Protein 4I7W (pdb70)

Solvent-accessible surface area: 20551 Å² total

GO terms:
  GO:0008840 4-hydroxy-tetrahydrodipicolinate synthase activity (F, IDA)

CATH classification: 3.20.20.70

Organism: Agrobacterium fabrum (strain C58 / ATCC 33970) (NCBI:txid176299)

Sequence (586 aa):
MFKGSIPALITPFTDNGAVDEQQAFAAHVEEWQIAEEGSNGLVPVGTTGESPTLSHHDEHKRVVELCIEEVAAKRVPVIAGAGSNNTDEAIEELALHAQDDAGADALLVVTPYYNKPTQKGLFAHFSSAVAEAVKLPIVIYYNIPPRSVVDMSPEETMGALVKKAHKNIVGVDATGKLLDRRVSEQRISCGKKDDFIQLSGEEDSTALGFNAHGGVGCISVSANVAPRRLCSSEFQAAMLAGDYAKALEYQDRLMPLHRAIIFMEPGVCGTKYALSKTRGCNNRKVRSPLMSTLEPATEAAIDAALKKHAGLMMNMFKGSIPALITPFTDNGAVDEQAFAAHVEEWQIAEGSNGLVPVGTTGESSPTLSHDEHKRVVELCIEEVAAKKRVPVIAGAGSNNTDDEAIEELALHAQDDAGADALLVVTPYYNKPTQKGLFAHFSSAVAEAVKLPIVIYNIPPRSVVDMSPEETMGALVKKAHKNIVGVDATGKLLDDRRVSEQRISCGKKDDFIQLSGEEDSTALGFNAHGGVGCISVSANVAPRRLCSSEFQAAMLAGDYAKALEEYQDRLMPLHRAIIFMEPGVCGTKYALSKTRGCCNRKVRSPLMSTLEPATEAAIDAALKHAGLMN

Structure (mmCIF, N/CA/C/O backbone):
data_4I7W
#
_entry.id   4I7W
#
_cell.length_a   89.090
_cell.length_b   122.780
_cell.length_c   129.640
_cell.angle_alpha   90.00
_cell.angle_beta   90.00
_cell.angle_gamma   90.00
#
_symmetry.space_group_name_H-M   'C 2 2 21'
#
loop_
_entity.id
_entity.type
_entity.pdbx_description
1 polymer 'Dihydrodipicolinate synthase'
2 non-polymer LYSINE
3 non-polymer GLYCEROL
4 water water
#
loop_
_atom_site.group_PDB
_atom_site.id
_atom_site.type_symbol
_atom_site.label_atom_id
_atom_site.label_alt_id
_atom_site.label_comp_id
_atom_site.label_asym_id
_atom_site.label_entity_id
_atom_site.label_seq_id
_atom_site.pdbx_PDB_ins_code
_atom_site.Cartn_x
_atom_site.Cartn_y
_atom_site.Cartn_z
_atom_site.occupancy
_atom_site.B_iso_or_equiv
_atom_site.auth_seq_id
_atom_site.auth_comp_id
_atom_site.auth_asym_id
_atom_site.auth_atom_id
_atom_site.pdbx_PDB_model_num
ATOM 1 N N . MET A 1 15 ? 25.776 -25.772 -25.958 1.00 28.79 1 MET A N 1
ATOM 2 C CA . MET A 1 15 ? 24.823 -24.700 -26.252 1.00 27.75 1 MET A CA 1
ATOM 3 C C . MET A 1 15 ? 24.853 -23.562 -25.216 1.00 26.41 1 MET A C 1
ATOM 4 O O . MET A 1 15 ? 25.362 -22.477 -25.507 1.00 26.67 1 MET A O 1
ATOM 9 N N . PHE A 1 16 ? 24.335 -23.831 -24.018 1.00 24.58 2 PHE A N 1
ATOM 10 C CA . PHE A 1 16 ? 24.039 -22.806 -23.000 0.99 22.40 2 PHE A CA 1
ATOM 11 C C . PHE A 1 16 ? 23.728 -21.431 -23.607 1.00 20.85 2 PHE 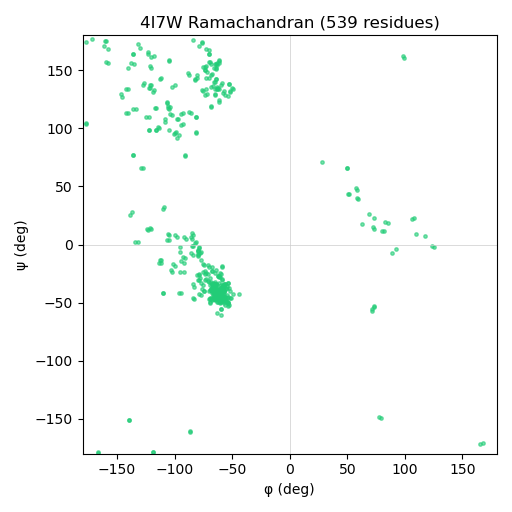A C 1
ATOM 12 O O . PHE A 1 16 ? 24.532 -20.499 -23.523 1.00 20.73 2 PHE A O 1
ATOM 20 N N . LYS A 1 17 ? 22.558 -21.334 -24.237 1.00 18.66 3 LYS A N 1
ATOM 21 C CA . LYS A 1 17 ? 22.076 -20.098 -24.864 1.00 16.78 3 LYS A CA 1
ATOM 22 C C . LYS A 1 17 ? 20.550 -20.114 -25.021 1.00 15.27 3 LYS A C 1
ATOM 23 O O . LYS A 1 17 ? 19.915 -21.152 -24.847 1.00 14.89 3 LYS A O 1
ATOM 26 N N . GLY A 1 18 ? 19.966 -18.967 -25.350 1.00 13.56 4 GLY A N 1
ATOM 27 C CA . GLY A 1 18 ? 18.536 -18.889 -25.632 1.00 11.99 4 GLY A CA 1
ATOM 28 C C . GLY A 1 18 ? 17.656 -18.907 -24.395 1.00 10.84 4 GLY A C 1
ATOM 29 O O . GLY A 1 18 ? 18.051 -18.419 -23.336 1.00 10.47 4 GLY A O 1
ATOM 30 N N . SER A 1 19 ? 16.459 -19.469 -24.540 1.00 9.97 5 SER A N 1
ATOM 31 C CA . SER A 1 19 ? 15.463 -19.478 -23.470 1.00 9.49 5 SER A CA 1
ATOM 32 C C . SER A 1 19 ? 15.530 -20.770 -22.659 1.00 9.12 5 SER A C 1
ATOM 33 O O . SER A 1 19 ? 15.207 -21.854 -23.160 1.00 9.10 5 SER A O 1
ATOM 36 N N . ILE A 1 20 ? 15.945 -20.641 -21.401 1.00 8.71 6 ILE A N 1
ATOM 37 C CA . ILE A 1 20 ? 16.191 -21.786 -20.531 1.00 8.63 6 ILE A CA 1
ATOM 38 C C . ILE A 1 20 ? 15.320 -21.668 -19.277 1.00 8.47 6 ILE A C 1
ATOM 39 O O . ILE A 1 20 ? 15.672 -20.942 -18.348 1.00 8.28 6 ILE A O 1
ATOM 44 N N . PRO A 1 21 ? 14.170 -22.367 -19.242 1.00 8.23 7 PRO A N 1
ATOM 45 C CA . PRO A 1 21 ? 13.311 -22.248 -18.061 1.00 8.41 7 PRO A CA 1
ATOM 46 C C . PRO A 1 21 ? 13.964 -22.765 -16.783 1.00 8.32 7 PRO A C 1
ATOM 47 O O . PRO A 1 21 ? 14.572 -23.839 -16.776 1.00 8.34 7 PRO A O 1
ATOM 51 N N . ALA A 1 22 ? 13.848 -21.979 -15.716 1.00 8.08 8 ALA A N 1
ATOM 52 C CA . ALA A 1 22 ? 14.067 -22.483 -14.373 1.00 7.94 8 ALA A CA 1
ATOM 53 C C . ALA A 1 22 ? 12.758 -23.159 -13.990 1.00 8.03 8 ALA A C 1
ATOM 54 O O . ALA A 1 22 ? 11.801 -22.505 -13.566 1.00 7.90 8 ALA A O 1
ATOM 56 N N . LEU A 1 23 ? 12.715 -24.472 -14.192 1.00 7.82 9 LEU A N 1
ATOM 57 C CA . LEU A 1 23 ? 11.476 -25.240 -14.104 1.00 8.17 9 LEU A CA 1
ATOM 58 C C . LEU A 1 23 ? 10.860 -25.209 -12.719 1.00 8.28 9 LEU A C 1
ATOM 59 O O . LEU A 1 23 ? 11.556 -25.375 -11.716 1.00 8.33 9 LEU A O 1
ATOM 64 N N . ILE A 1 24 ? 9.546 -25.008 -12.672 1.00 8.37 10 ILE A N 1
ATOM 65 C CA . ILE A 1 24 ? 8.801 -25.244 -11.441 1.00 8.68 10 ILE A CA 1
ATOM 66 C C . ILE A 1 24 ? 8.861 -26.730 -11.079 1.00 8.73 10 ILE A C 1
ATOM 67 O O . ILE A 1 24 ? 9.091 -27.584 -11.943 1.00 8.64 10 ILE A O 1
ATOM 72 N N . THR A 1 25 ? 8.699 -27.019 -9.792 1.00 8.86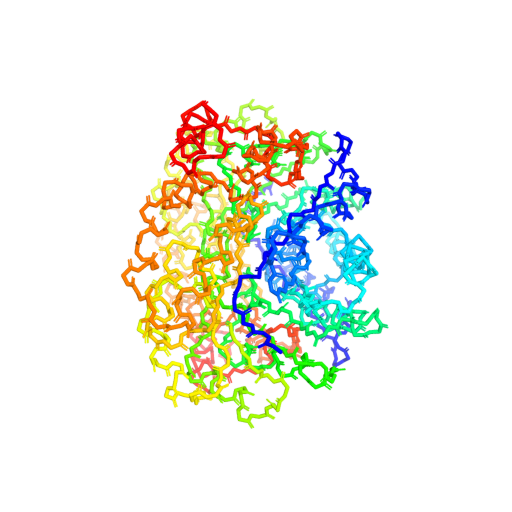 11 THR A N 1
ATOM 73 C CA . THR A 1 25 ? 8.503 -28.384 -9.314 1.00 9.16 11 THR A CA 1
ATOM 74 C C . THR A 1 25 ? 7.047 -28.504 -8.884 1.00 9.55 11 THR A C 1
ATOM 75 O O . THR A 1 25 ? 6.652 -27.924 -7.870 1.00 9.65 11 THR A O 1
ATOM 79 N N . PRO A 1 26 ? 6.232 -29.227 -9.673 1.00 9.83 12 PRO A N 1
ATOM 80 C CA . PRO A 1 26 ? 4.825 -29.392 -9.314 1.00 10.04 12 PRO A CA 1
ATOM 81 C C . PRO A 1 26 ? 4.640 -30.332 -8.130 1.00 10.18 12 PRO A C 1
ATOM 82 O O . PRO A 1 26 ? 5.379 -31.313 -7.989 1.00 10.06 12 PRO A O 1
ATOM 86 N N . PHE A 1 27 ? 3.667 -30.010 -7.282 1.00 10.61 13 PHE A N 1
ATOM 87 C CA . PHE A 1 27 ? 3.305 -30.852 -6.149 1.00 11.03 13 PHE A CA 1
ATOM 88 C C . PHE A 1 27 ? 1.841 -31.260 -6.229 1.00 11.62 13 PHE A C 1
ATOM 89 O O . PHE A 1 27 ? 1.017 -30.554 -6.814 1.00 11.47 13 PHE A O 1
ATOM 97 N N . THR A 1 28 ? 1.523 -32.402 -5.628 1.00 12.42 14 THR A N 1
ATOM 98 C CA . THR A 1 28 ? 0.133 -32.757 -5.364 1.00 13.38 14 THR A CA 1
ATOM 99 C C . THR A 1 28 ? -0.337 -31.982 -4.129 1.00 13.92 14 THR A C 1
ATOM 100 O O . THR A 1 28 ? 0.474 -31.336 -3.456 1.00 13.69 14 THR A O 1
ATOM 104 N N . ASP A 1 29 ? -1.638 -32.034 -3.843 1.00 14.71 15 ASP A N 1
ATOM 105 C CA . ASP A 1 29 ? -2.240 -31.284 -2.732 1.00 15.62 15 ASP A CA 1
ATOM 106 C C . ASP A 1 29 ? -1.568 -31.525 -1.377 1.00 15.66 15 ASP A C 1
ATOM 107 O O . ASP A 1 29 ? -1.509 -30.622 -0.539 1.00 16.01 15 ASP A O 1
ATOM 112 N N . ASN A 1 30 ? -1.070 -32.743 -1.171 1.00 15.83 16 ASN A N 1
ATOM 113 C CA . ASN A 1 30 ? -0.374 -33.100 0.066 1.00 15.91 16 ASN A CA 1
ATOM 114 C C . ASN A 1 30 ? 1.075 -32.600 0.133 1.00 15.66 16 ASN A C 1
ATOM 115 O O . ASN A 1 30 ? 1.763 -32.797 1.138 1.00 15.98 16 ASN A O 1
ATOM 120 N N . GLY A 1 31 ? 1.529 -31.956 -0.941 1.00 15.14 17 GLY A N 1
ATOM 121 C CA . GLY A 1 31 ? 2.861 -31.357 -0.980 1.00 14.39 17 GLY A CA 1
ATOM 122 C C . GLY A 1 31 ? 3.959 -32.242 -1.543 1.00 13.98 17 GLY A C 1
ATOM 123 O O . GLY A 1 31 ? 5.101 -31.801 -1.672 1.00 13.89 17 GLY A O 1
ATOM 124 N N . ALA A 1 32 ? 3.625 -33.488 -1.874 1.00 13.56 18 ALA A N 1
ATOM 125 C CA . ALA A 1 32 ? 4.594 -34.415 -2.459 1.00 13.13 18 ALA A CA 1
ATOM 126 C C . ALA A 1 32 ? 4.917 -34.028 -3.898 1.00 12.85 18 ALA A C 1
ATOM 127 O O . ALA A 1 32 ? 4.071 -33.477 -4.601 1.00 12.44 18 ALA A O 1
ATOM 129 N N . VAL A 1 33 ? 6.145 -34.312 -4.326 1.00 12.74 19 VAL A N 1
ATOM 130 C CA . VAL A 1 33 ? 6.553 -34.080 -5.711 1.00 12.89 19 VAL A CA 1
ATOM 131 C C . VAL A 1 33 ? 5.631 -34.857 -6.650 1.00 12.87 19 VAL A C 1
ATOM 132 O O . VAL A 1 33 ? 5.373 -36.046 -6.438 1.00 13.14 19 VAL A O 1
ATOM 136 N N . ASP A 1 34 ? 5.113 -34.163 -7.661 1.00 12.87 20 ASP A N 1
ATOM 137 C CA . ASP A 1 34 ? 4.246 -34.759 -8.669 1.00 12.99 20 ASP A CA 1
ATOM 138 C C . ASP A 1 34 ? 5.090 -35.084 -9.900 1.00 13.13 20 ASP A C 1
ATOM 139 O O . ASP A 1 34 ? 5.269 -34.245 -10.786 1.00 12.95 20 ASP A O 1
ATOM 144 N N . GLU A 1 35 ? 5.611 -36.309 -9.939 1.00 13.35 21 GLU A N 1
ATOM 145 C CA . GLU A 1 35 ? 6.544 -36.724 -10.990 1.00 13.57 21 GLU A CA 1
ATOM 146 C C . GLU A 1 35 ? 5.949 -36.680 -12.398 1.00 13.41 21 GLU A C 1
ATOM 147 O O . GLU A 1 35 ? 6.621 -36.255 -13.340 1.00 13.42 21 GLU A O 1
ATOM 153 N N . GLN A 1 36 ? 4.693 -37.108 -12.530 1.00 13.24 22 GLN A N 1
ATOM 154 C CA A GLN A 1 36 ? 4.036 -37.131 -13.836 0.50 13.02 22 GLN A CA 1
ATOM 155 C CA B GLN A 1 36 ? 3.998 -37.135 -13.819 0.50 13.24 22 GLN A CA 1
ATOM 156 C C . GLN A 1 36 ? 3.775 -35.721 -14.361 1.00 12.87 22 GLN A C 1
ATOM 157 O O . GLN A 1 36 ? 3.920 -35.468 -15.559 1.00 12.77 22 GLN A O 1
ATOM 168 N N . ALA A 1 37 ? 3.415 -34.802 -13.464 1.00 12.33 23 ALA A N 1
ATOM 169 C CA . ALA A 1 37 ? 3.209 -33.404 -13.839 1.00 11.87 23 ALA A CA 1
ATOM 170 C C . ALA A 1 37 ? 4.527 -32.752 -14.248 1.00 11.47 23 ALA A C 1
ATOM 171 O O . ALA A 1 37 ? 4.570 -31.992 -15.215 1.00 11.38 23 ALA A O 1
ATOM 173 N N . PHE A 1 38 ? 5.597 -33.065 -13.518 1.00 11.16 24 PHE A N 1
ATOM 174 C CA . PHE A 1 38 ? 6.920 -32.539 -13.841 1.00 11.11 24 PHE A CA 1
ATOM 175 C C . PHE A 1 38 ? 7.379 -33.007 -15.223 1.00 11.10 24 PHE A C 1
ATOM 176 O O . PHE A 1 38 ? 7.835 -32.200 -16.035 1.00 11.10 24 PHE A O 1
ATOM 184 N N . ALA A 1 39 ? 7.243 -34.308 -15.483 1.00 11.21 25 ALA A N 1
ATOM 185 C CA . ALA A 1 39 ? 7.602 -34.889 -16.776 1.00 11.28 25 ALA A CA 1
ATOM 186 C C . ALA A 1 39 ? 6.822 -34.243 -17.920 1.00 11.12 25 ALA A C 1
ATOM 187 O O . ALA A 1 39 ? 7.400 -33.901 -18.955 1.00 11.35 25 ALA A O 1
ATOM 189 N N . ALA A 1 40 ? 5.515 -34.065 -17.725 1.00 10.95 26 ALA A N 1
ATOM 190 C CA . ALA A 1 40 ? 4.663 -33.425 -18.728 1.00 10.93 26 ALA A CA 1
ATOM 191 C C . ALA A 1 40 ? 5.085 -31.979 -19.004 1.00 10.81 26 ALA A C 1
ATOM 192 O O . ALA A 1 40 ? 5.069 -31.529 -20.154 1.00 11.00 26 ALA A O 1
ATOM 194 N N . HIS A 1 41 ? 5.465 -31.264 -17.944 1.00 10.68 27 HIS A N 1
ATOM 195 C CA . HIS A 1 41 ? 5.921 -29.881 -18.065 1.00 10.43 27 HIS A CA 1
ATOM 196 C C . HIS A 1 41 ? 7.206 -29.800 -18.892 1.00 10.42 27 HIS A C 1
ATOM 197 O O . HIS A 1 41 ? 7.318 -28.964 -19.793 1.00 10.44 27 HIS A O 1
ATOM 204 N N . VAL A 1 42 ? 8.154 -30.687 -18.593 1.00 10.60 28 VAL A N 1
ATOM 205 C CA . VAL A 1 42 ? 9.421 -30.759 -19.322 1.00 10.95 28 VAL A CA 1
ATOM 206 C C . VAL A 1 42 ? 9.209 -31.095 -20.805 1.00 10.96 28 VAL A C 1
ATOM 207 O O . VAL A 1 42 ? 9.810 -30.452 -21.675 1.00 10.99 28 VAL A O 1
ATOM 211 N N . GLU A 1 43 ? 8.356 -32.085 -21.087 1.00 11.32 29 GLU A N 1
ATOM 212 C CA A GLU A 1 43 ? 8.059 -32.472 -22.466 0.50 11.44 29 GLU A CA 1
ATOM 213 C CA B GLU A 1 43 ? 8.043 -32.475 -22.467 0.50 11.28 29 GLU A CA 1
ATOM 214 C C . GLU A 1 43 ? 7.475 -31.291 -23.244 1.00 11.25 29 GLU A C 1
ATOM 215 O O . GLU A 1 43 ? 7.876 -31.028 -24.378 1.00 11.46 29 GLU A O 1
ATOM 226 N N . TRP A 1 44 ? 6.538 -30.579 -22.619 1.00 11.02 30 TRP A N 1
ATOM 227 C CA . TRP A 1 44 ? 5.887 -29.424 -23.230 1.00 10.61 30 TRP A CA 1
ATOM 228 C C . TRP A 1 44 ? 6.880 -28.285 -23.476 1.00 10.47 30 TRP A C 1
ATOM 229 O O . TRP A 1 44 ? 6.875 -27.671 -24.545 1.00 10.58 30 TRP A O 1
ATOM 240 N N . GLN A 1 45 ? 7.741 -28.027 -22.494 1.00 10.22 31 GLN A N 1
ATOM 241 C CA . GLN A 1 45 ? 8.796 -27.024 -22.631 1.00 10.08 31 GLN A CA 1
ATOM 242 C C . GLN A 1 45 ? 9.678 -27.284 -23.855 1.00 10.23 31 GLN A C 1
ATOM 243 O O . GLN A 1 45 ? 9.931 -26.374 -24.651 1.00 10.06 31 GLN A O 1
ATOM 249 N N . ILE A 1 46 ? 10.123 -28.530 -24.009 1.00 10.52 32 ILE A N 1
ATOM 250 C CA . ILE A 1 46 ? 10.957 -28.922 -25.147 1.00 10.98 32 ILE A CA 1
ATOM 251 C C . ILE A 1 46 ? 10.193 -28.769 -26.468 1.00 11.18 32 ILE A C 1
ATOM 252 O O . ILE A 1 46 ? 10.726 -28.223 -27.435 1.00 11.18 32 ILE A O 1
ATOM 257 N N . ALA A 1 47 ? 8.941 -29.224 -26.488 1.00 11.52 33 ALA A N 1
ATOM 258 C CA . ALA A 1 47 ? 8.095 -29.139 -27.683 1.00 11.77 33 ALA A CA 1
ATOM 259 C C . ALA A 1 47 ? 7.838 -27.701 -28.136 1.00 11.90 33 ALA A C 1
ATOM 260 O O . ALA A 1 47 ? 7.723 -27.432 -29.336 1.00 12.21 33 ALA A O 1
ATOM 262 N N . GLU A 1 48 ? 7.761 -26.785 -27.170 1.00 11.93 34 GLU A N 1
ATOM 263 C CA A GLU A 1 48 ? 7.460 -25.379 -27.450 0.50 12.03 34 GLU A CA 1
ATOM 264 C CA B GLU A 1 48 ? 7.461 -25.380 -27.452 0.50 11.96 34 GLU A CA 1
ATOM 265 C C . GLU A 1 48 ? 8.699 -24.557 -27.814 1.00 11.87 34 GLU A C 1
ATOM 266 O O . GLU A 1 48 ? 8.587 -23.386 -28.185 1.00 12.38 34 GLU A O 1
ATOM 277 N N . GLY A 1 49 ? 9.877 -25.165 -27.706 1.00 11.57 35 GLY A N 1
ATOM 278 C CA . GLY A 1 49 ? 11.103 -24.514 -28.158 1.00 11.40 35 GLY A CA 1
ATOM 279 C C . GLY A 1 49 ? 12.111 -24.051 -27.126 1.00 10.99 35 GLY A C 1
ATOM 280 O O . GLY A 1 49 ? 13.069 -23.364 -27.475 1.00 11.21 35 GLY A O 1
ATOM 281 N N . SER A 1 50 ? 11.920 -24.422 -25.862 1.00 10.74 36 SER A N 1
ATOM 282 C CA . SER A 1 50 ? 12.920 -24.101 -24.844 1.00 10.53 36 SER A CA 1
ATOM 283 C C . SER A 1 50 ? 14.268 -24.722 -25.215 1.00 10.41 36 SER A C 1
ATOM 284 O O . SER A 1 50 ? 14.329 -25.853 -25.707 1.00 10.51 36 SER A O 1
ATOM 287 N N . ASN A 1 51 ? 15.340 -23.968 -24.998 1.00 10.14 37 ASN A N 1
ATOM 288 C CA . ASN A 1 51 ? 16.660 -24.335 -25.504 1.00 10.26 37 ASN A CA 1
ATOM 289 C C . ASN A 1 51 ? 17.528 -25.081 -24.491 1.00 10.19 37 ASN A C 1
ATOM 290 O O . ASN A 1 51 ? 18.612 -25.554 -24.822 1.00 10.58 37 ASN A O 1
ATOM 295 N N . GLY A 1 52 ? 17.044 -25.177 -23.259 1.00 9.89 38 GLY A N 1
ATOM 296 C CA . GLY A 1 52 ? 17.758 -25.844 -22.174 1.00 9.81 38 GLY A CA 1
ATOM 297 C C . GLY A 1 52 ? 16.822 -25.929 -20.989 1.00 9.46 38 GLY A C 1
ATOM 298 O O . GLY A 1 52 ? 15.706 -25.416 -21.050 1.00 9.68 38 GLY A O 1
ATOM 299 N N . LEU A 1 53 ? 17.267 -26.574 -19.913 1.00 9.32 39 LEU A N 1
ATOM 300 C CA . LEU A 1 53 ? 16.418 -26.788 -18.740 1.00 9.19 39 LEU A CA 1
ATOM 301 C C . LEU A 1 53 ? 17.210 -26.653 -17.452 1.00 8.92 39 LEU A C 1
ATOM 302 O O . LEU A 1 53 ? 18.303 -27.204 -17.329 1.00 9.00 39 LEU A O 1
ATOM 307 N N . VAL A 1 54 ? 16.647 -25.922 -16.492 1.00 8.75 40 VAL A N 1
ATOM 308 C CA . VAL A 1 54 ? 17.213 -25.847 -15.147 1.00 8.62 40 VAL A CA 1
ATOM 309 C C . VAL A 1 54 ? 16.236 -26.454 -14.138 1.00 8.52 40 VAL A C 1
ATOM 310 O O . VAL A 1 54 ? 15.270 -25.800 -13.727 1.00 8.39 40 VAL A O 1
ATOM 314 N N . PRO A 1 55 ? 16.466 -27.723 -13.761 1.00 8.32 41 PRO A N 1
ATOM 315 C CA . PRO A 1 55 ? 15.674 -28.310 -12.690 1.00 8.43 41 PRO A CA 1
ATOM 316 C C . PRO A 1 55 ? 16.221 -27.914 -11.319 1.00 8.55 41 PRO A C 1
ATOM 317 O O . PRO A 1 55 ? 17.439 -27.840 -11.123 1.00 8.97 41 PRO A O 1
ATOM 321 N N . VAL A 1 56 ? 15.305 -27.664 -10.387 1.00 8.63 42 VAL A N 1
ATOM 322 C CA . VAL A 1 56 ? 15.628 -27.358 -8.986 1.00 8.76 42 VAL A CA 1
ATOM 323 C C . VAL A 1 56 ? 16.554 -26.141 -8.823 1.00 8.80 42 VAL A C 1
ATOM 324 O O . VAL A 1 56 ? 17.559 -26.186 -8.104 1.00 8.88 42 VAL A O 1
ATOM 328 N N . GLY A 1 57 ? 16.199 -25.056 -9.507 1.00 8.73 43 GLY A N 1
ATOM 329 C CA . GLY A 1 57 ? 16.722 -23.732 -9.178 1.00 9.17 43 GLY A CA 1
ATOM 330 C C . GLY A 1 57 ? 15.838 -23.111 -8.107 1.00 9.29 43 GLY A C 1
ATOM 331 O O . GLY A 1 57 ? 15.101 -23.821 -7.413 1.00 9.36 43 GLY A O 1
ATOM 332 N N . THR A 1 58 ? 15.905 -21.788 -7.969 1.00 9.41 44 THR A N 1
ATOM 333 C CA . THR A 1 58 ? 15.028 -21.059 -7.043 1.00 9.68 44 THR A CA 1
ATOM 334 C C . THR A 1 58 ? 13.563 -21.345 -7.369 1.00 9.22 44 THR A C 1
ATOM 335 O O . THR A 1 58 ? 12.762 -21.662 -6.483 1.00 8.94 44 THR A O 1
ATOM 339 N N . THR A 1 59 ? 13.232 -21.242 -8.653 1.00 8.81 45 THR A N 1
ATOM 340 C CA . THR A 1 59 ? 11.861 -21.398 -9.130 1.00 8.62 45 THR A CA 1
ATOM 341 C C . THR A 1 59 ? 11.361 -22.834 -8.958 1.00 8.36 45 THR A C 1
ATOM 342 O O . THR A 1 59 ? 10.152 -23.066 -8.878 1.00 8.42 45 THR A O 1
ATOM 346 N N . GLY A 1 60 ? 12.297 -23.779 -8.874 1.00 7.94 46 GLY A N 1
ATOM 347 C CA . GLY A 1 60 ? 11.981 -25.182 -8.599 1.00 7.87 46 GLY A CA 1
ATOM 348 C C . GLY A 1 60 ? 11.832 -25.507 -7.123 1.00 7.89 46 GLY A C 1
ATOM 349 O O . GLY A 1 60 ? 11.727 -26.677 -6.750 1.00 8.24 46 GLY A O 1
ATOM 350 N N . GLU A 1 61 ? 11.830 -24.465 -6.288 1.00 7.76 47 GLU A N 1
ATOM 351 C CA . GLU A 1 61 ? 11.663 -24.587 -4.833 1.00 7.92 47 GLU A CA 1
ATOM 352 C C . GLU A 1 61 ? 12.737 -25.456 -4.182 1.00 8.12 47 GLU A C 1
ATOM 353 O O . GLU A 1 61 ? 12.473 -26.215 -3.246 1.00 7.98 47 GLU A O 1
ATOM 359 N N . SER A 1 62 ? 13.965 -25.309 -4.677 1.00 8.24 48 SER A N 1
ATOM 360 C CA . SER A 1 62 ? 15.133 -25.948 -4.078 1.00 8.74 48 SER A CA 1
ATOM 361 C C . SER A 1 62 ? 15.174 -25.859 -2.538 1.00 8.45 48 SER A C 1
ATOM 362 O O . SER A 1 62 ? 15.500 -26.850 -1.886 1.00 8.78 48 SER A O 1
ATOM 365 N N . PRO A 1 63 ? 14.840 -24.685 -1.950 1.00 8.29 49 PRO A N 1
ATOM 366 C CA . PRO A 1 63 ? 14.942 -24.592 -0.488 1.00 8.26 49 PRO A CA 1
ATOM 367 C C . PRO A 1 63 ? 14.031 -25.528 0.308 1.00 8.29 49 PRO A C 1
ATOM 368 O O . PRO A 1 63 ? 14.371 -25.880 1.436 1.00 8.25 49 PRO A O 1
ATOM 372 N N . THR A 1 64 ? 12.896 -25.927 -0.259 1.00 8.34 50 THR A N 1
ATOM 373 C CA . THR A 1 64 ? 11.925 -26.722 0.502 1.00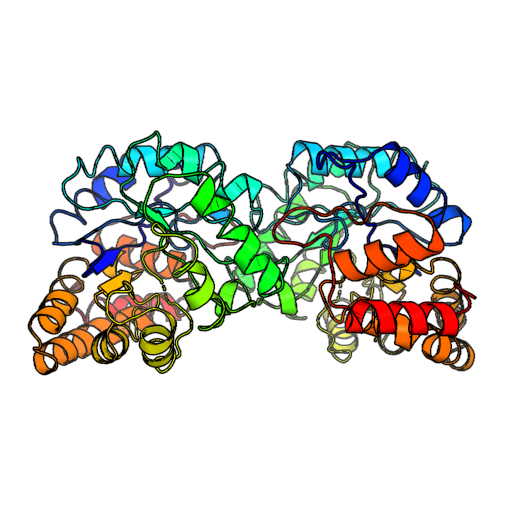 8.47 50 THR A CA 1
ATOM 374 C C . THR A 1 64 ? 11.873 -28.193 0.088 1.00 8.79 50 THR A C 1
ATOM 375 O O . THR A 1 64 ? 11.061 -28.962 0.608 1.00 8.72 50 THR A O 1
ATOM 379 N N . LEU A 1 65 ? 12.743 -28.585 -0.837 1.00 9.27 51 LEU A N 1
ATOM 380 C CA . LEU A 1 65 ? 12.927 -30.002 -1.143 1.00 9.64 51 LEU A CA 1
ATOM 381 C C . LEU A 1 65 ? 13.977 -30.583 -0.211 1.00 10.20 51 LEU A C 1
ATOM 382 O O . LEU A 1 65 ? 14.924 -29.892 0.176 1.00 9.66 51 LEU A O 1
ATOM 387 N N . SER A 1 66 ? 13.800 -31.849 0.166 1.00 9.95 52 SER A N 1
ATOM 388 C CA . SER A 1 66 ? 14.856 -32.596 0.839 1.00 10.28 52 SER A CA 1
ATOM 389 C C . SER A 1 66 ? 15.962 -32.864 -0.177 1.00 10.43 52 SER A C 1
ATOM 390 O O . SER A 1 66 ? 15.759 -32.672 -1.381 1.00 10.08 52 SER A O 1
ATOM 393 N N . HIS A 1 67 ? 17.126 -33.300 0.299 1.00 10.84 53 HIS A N 1
ATOM 394 C CA A HIS A 1 67 ? 18.213 -33.660 -0.604 0.50 10.95 53 HIS A CA 1
ATOM 395 C CA B HIS A 1 67 ? 18.227 -33.688 -0.584 0.50 11.02 53 HIS A CA 1
ATOM 396 C C . HIS A 1 67 ? 17.809 -34.810 -1.528 1.00 11.08 53 HIS A C 1
ATOM 397 O O . HIS A 1 67 ? 18.142 -34.795 -2.713 1.00 10.99 53 HIS A O 1
ATOM 410 N N . ASP A 1 68 ? 17.071 -35.782 -0.992 1.00 11.08 54 ASP A N 1
ATOM 411 C CA . ASP A 1 68 ? 16.564 -36.902 -1.791 1.00 11.46 54 ASP A CA 1
ATOM 412 C C . ASP A 1 68 ? 15.624 -36.432 -2.902 1.00 10.98 54 ASP A C 1
ATOM 413 O O . ASP A 1 68 ? 15.727 -36.892 -4.041 1.00 11.19 54 ASP A O 1
ATOM 418 N N . GLU A 1 69 ? 14.712 -35.520 -2.564 1.00 10.46 55 GLU A N 1
ATOM 419 C CA . GLU A 1 69 ? 13.760 -34.972 -3.533 1.00 10.12 55 GLU A CA 1
ATOM 420 C C . GLU A 1 69 ? 14.455 -34.126 -4.594 1.00 9.84 55 GLU A C 1
ATOM 421 O O . GLU A 1 69 ? 14.151 -34.244 -5.780 1.00 9.67 55 GLU A O 1
ATOM 427 N N . HIS A 1 70 ? 15.390 -33.285 -4.158 1.00 9.62 56 HIS A N 1
ATOM 428 C CA . HIS A 1 70 ? 16.211 -32.470 -5.052 1.00 9.70 56 HIS A CA 1
ATOM 429 C C . HIS A 1 70 ? 16.881 -33.366 -6.094 1.00 9.78 56 HIS A C 1
ATOM 430 O O . HIS A 1 70 ? 16.764 -33.132 -7.302 1.00 9.64 56 HIS A O 1
ATOM 437 N N . LYS A 1 71 ? 17.569 -34.396 -5.609 1.00 9.92 57 LYS A N 1
ATOM 438 C CA . LYS A 1 71 ? 18.279 -35.340 -6.469 1.00 10.41 57 LYS A CA 1
ATOM 439 C C . LYS A 1 71 ? 17.340 -36.061 -7.438 1.00 10.52 57 LYS A C 1
ATOM 440 O O . LYS A 1 71 ? 17.665 -36.222 -8.615 1.00 10.69 57 LYS A O 1
ATOM 446 N N . ARG A 1 72 ? 16.175 -36.473 -6.943 1.00 10.81 58 ARG A N 1
ATOM 447 C CA . ARG A 1 72 ? 15.187 -37.166 -7.768 1.00 11.29 58 ARG A CA 1
ATOM 448 C C . ARG A 1 72 ? 14.640 -36.294 -8.904 1.00 11.14 58 ARG A C 1
ATOM 449 O O . ARG A 1 72 ? 14.518 -36.757 -10.040 1.00 11.31 58 ARG A O 1
ATOM 457 N N . VAL A 1 73 ? 14.317 -35.037 -8.604 1.00 10.96 59 VAL A N 1
ATOM 458 C CA . VAL A 1 73 ? 13.792 -34.128 -9.629 1.00 10.81 59 VAL A CA 1
ATOM 459 C C . VAL A 1 73 ? 14.845 -33.881 -10.719 1.00 10.79 59 VAL A C 1
ATOM 460 O O . VAL A 1 73 ? 14.524 -33.869 -11.909 1.00 10.46 59 VAL A O 1
ATOM 464 N N . VAL A 1 74 ? 16.099 -33.710 -10.308 1.00 10.73 60 VAL A N 1
ATOM 465 C CA . VAL A 1 74 ? 17.213 -33.610 -11.258 1.00 10.99 60 VAL A CA 1
ATOM 466 C C . VAL A 1 74 ? 17.301 -34.861 -12.149 1.00 11.31 60 VAL A C 1
ATOM 467 O O . VAL A 1 74 ? 17.388 -34.744 -13.377 1.00 11.13 60 VAL A O 1
ATOM 471 N N . GLU A 1 75 ? 17.253 -36.041 -11.528 1.00 11.67 61 GLU A N 1
ATOM 472 C CA . GLU A 1 75 ? 17.257 -37.324 -12.245 1.00 12.44 61 GLU A CA 1
ATOM 473 C C . GLU A 1 75 ? 16.141 -37.402 -13.278 1.00 12.15 61 GLU A C 1
ATOM 474 O O . GLU A 1 75 ? 16.374 -37.767 -14.434 1.00 12.30 61 GLU A O 1
ATOM 480 N N . LEU A 1 76 ? 14.929 -37.066 -12.845 1.00 11.98 62 LEU A N 1
ATOM 481 C CA . LEU A 1 76 ? 13.748 -37.134 -13.697 1.00 11.87 62 LEU A CA 1
ATOM 482 C C . LEU A 1 76 ? 13.859 -36.185 -14.885 1.00 11.58 62 LEU A C 1
ATOM 483 O O . LEU A 1 76 ? 13.504 -36.545 -16.007 1.00 11.67 62 LEU A O 1
ATOM 488 N N . CYS A 1 77 ? 14.364 -34.978 -14.635 1.00 11.14 63 CYS A N 1
ATOM 489 C CA . CYS A 1 77 ? 14.563 -33.997 -15.695 1.00 10.87 63 CYS A CA 1
ATOM 490 C C . CYS A 1 77 ? 15.520 -34.522 -16.765 1.00 11.06 63 CYS A C 1
ATOM 491 O O . CYS A 1 77 ? 15.254 -34.382 -17.958 1.00 10.87 63 CYS A O 1
ATOM 494 N N . ILE A 1 78 ? 16.621 -35.129 -16.328 1.00 11.34 64 ILE A N 1
ATOM 495 C CA . ILE A 1 78 ? 17.598 -35.739 -17.238 1.00 11.78 64 ILE A CA 1
ATOM 496 C C . ILE A 1 78 ? 16.964 -36.860 -18.073 1.00 12.11 64 ILE A C 1
ATOM 497 O O . ILE A 1 78 ? 17.162 -36.916 -19.291 1.00 12.11 64 ILE A O 1
ATOM 502 N N . GLU A 1 79 ? 16.198 -37.728 -17.413 1.00 12.38 65 GLU A N 1
ATOM 503 C CA A GLU A 1 79 ? 15.536 -38.844 -18.088 0.50 12.60 65 GLU A CA 1
ATOM 504 C CA B GLU A 1 79 ? 15.522 -38.845 -18.074 0.50 12.65 65 GLU A CA 1
ATOM 505 C C . GLU A 1 79 ? 14.562 -38.355 -19.160 1.00 12.61 65 GLU A C 1
ATOM 506 O O . GLU A 1 79 ? 14.596 -38.832 -20.296 1.00 12.85 65 GLU A O 1
ATOM 517 N N . VAL A 1 80 ? 13.708 -37.399 -18.801 1.00 12.44 66 VAL A N 1
ATOM 518 C CA . VAL A 1 80 ? 12.689 -36.877 -19.715 1.00 12.32 66 VAL A CA 1
ATOM 519 C C . VAL A 1 80 ? 13.296 -36.089 -20.882 1.00 12.23 66 VAL A C 1
ATOM 520 O O . VAL A 1 80 ? 12.865 -36.238 -22.031 1.00 12.40 66 VAL A O 1
ATOM 524 N N . ALA A 1 81 ? 14.299 -35.264 -20.590 1.00 11.96 67 ALA A N 1
ATOM 525 C CA . ALA A 1 81 ? 14.967 -34.472 -21.626 1.00 11.92 67 ALA A CA 1
ATOM 526 C C . ALA A 1 81 ? 15.583 -35.353 -22.711 1.00 11.79 67 ALA A C 1
ATOM 527 O O . ALA A 1 81 ? 15.571 -34.988 -23.891 1.00 11.92 67 ALA A O 1
ATOM 529 N N . ALA A 1 82 ? 16.115 -36.504 -22.298 1.00 11.81 68 ALA A N 1
ATOM 530 C CA . ALA A 1 82 ? 16.692 -37.495 -23.216 1.00 11.66 68 ALA A CA 1
ATOM 531 C C . ALA A 1 82 ? 17.716 -36.864 -24.164 1.00 11.64 68 ALA A C 1
ATOM 532 O O . ALA A 1 82 ? 17.727 -37.131 -25.371 1.00 11.62 68 ALA A O 1
ATOM 534 N N . LYS A 1 83 ? 18.557 -36.002 -23.593 1.00 11.58 69 LYS A N 1
ATOM 535 C CA . LYS A 1 83 ? 19.678 -35.362 -24.292 1.00 11.63 69 LYS A CA 1
ATOM 536 C C . LYS A 1 83 ? 19.280 -34.448 -25.464 1.00 11.45 69 LYS A C 1
ATOM 537 O O . LYS A 1 83 ? 20.120 -34.100 -26.299 1.00 11.63 69 LYS A O 1
ATOM 543 N N . ARG A 1 84 ? 18.012 -34.043 -25.509 1.00 11.44 70 ARG A N 1
ATOM 544 C CA . ARG A 1 84 ? 17.523 -33.169 -26.581 1.00 11.49 70 ARG A CA 1
ATOM 545 C C . ARG A 1 84 ? 18.003 -31.729 -26.421 1.00 11.41 70 ARG A C 1
ATOM 546 O O . ARG A 1 84 ? 18.339 -31.065 -27.405 1.00 11.71 70 ARG A O 1
ATOM 554 N N . VAL A 1 85 ? 18.008 -31.257 -25.175 1.00 11.42 71 VAL A N 1
ATOM 555 C CA . VAL A 1 85 ? 18.523 -29.937 -24.812 1.00 11.23 71 VAL A CA 1
ATOM 556 C C . VAL A 1 85 ? 19.376 -30.097 -23.549 1.00 11.03 71 VAL A C 1
ATOM 557 O O . VAL A 1 85 ? 19.183 -31.057 -22.797 1.00 10.94 71 VAL A O 1
ATOM 561 N N . PRO A 1 86 ? 20.333 -29.176 -23.315 1.00 11.02 72 PRO A N 1
ATOM 562 C CA . PRO A 1 86 ? 21.161 -29.336 -22.117 1.00 10.92 72 PRO A CA 1
ATOM 563 C C . PRO A 1 86 ? 20.373 -29.188 -20.821 1.00 10.74 72 PRO A C 1
ATOM 564 O O . PRO A 1 86 ? 19.484 -28.337 -20.717 1.00 10.92 72 PRO A O 1
ATOM 568 N N . VAL A 1 87 ? 20.699 -30.043 -19.859 1.00 10.37 73 VAL A N 1
ATOM 569 C CA . VAL A 1 87 ? 20.148 -29.956 -18.516 1.00 10.04 73 VAL A CA 1
ATOM 570 C C . VAL A 1 87 ? 21.210 -29.339 -17.615 1.00 9.69 73 VAL A C 1
ATOM 571 O O . VAL A 1 87 ? 22.263 -29.937 -17.370 1.00 9.75 73 VAL A O 1
ATOM 575 N N . ILE A 1 88 ? 20.927 -28.121 -17.162 1.00 9.40 74 ILE A N 1
ATOM 576 C CA . ILE A 1 88 ? 21.790 -27.381 -16.253 1.00 9.34 74 ILE A CA 1
ATOM 577 C C . ILE A 1 88 ? 21.197 -27.555 -14.860 1.00 9.09 74 ILE A C 1
ATOM 578 O O . ILE A 1 88 ? 20.271 -26.840 -14.471 1.00 8.97 74 ILE A O 1
ATOM 583 N N . ALA A 1 89 ? 21.722 -28.527 -14.123 1.00 8.97 75 ALA A N 1
ATOM 584 C CA . ALA A 1 89 ? 21.117 -28.938 -12.859 1.00 8.95 75 ALA A CA 1
ATOM 585 C C . ALA A 1 89 ? 21.397 -27.963 -11.726 1.00 8.95 75 ALA A C 1
ATOM 586 O O . ALA A 1 89 ? 22.537 -27.544 -11.518 1.00 8.83 75 ALA A O 1
ATOM 588 N N . GLY A 1 90 ? 20.344 -27.611 -10.993 1.00 9.15 76 GLY A N 1
ATOM 589 C CA . GLY A 1 90 ? 20.499 -26.849 -9.762 1.00 9.36 76 GLY A CA 1
ATOM 590 C C . GLY A 1 90 ? 21.325 -27.641 -8.764 1.00 9.66 76 GLY A C 1
ATOM 591 O O . GLY A 1 90 ? 20.983 -28.776 -8.429 1.00 10.00 76 GLY A O 1
ATOM 592 N N . ALA A 1 91 ? 22.430 -27.054 -8.313 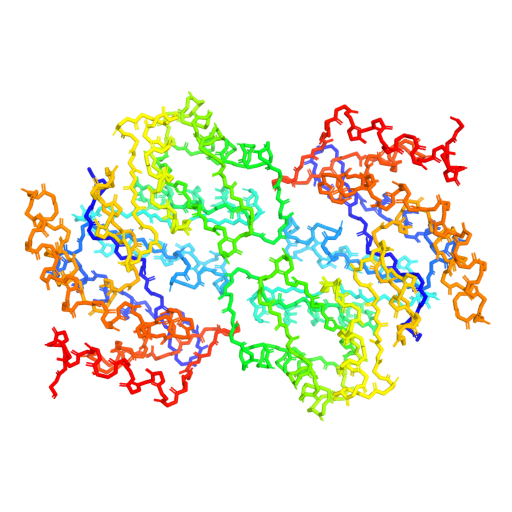1.00 9.52 77 ALA A N 1
ATOM 593 C CA . ALA A 1 91 ? 23.289 -27.683 -7.312 1.00 9.91 77 ALA A CA 1
ATOM 594 C C . ALA A 1 91 ? 23.740 -26.665 -6.267 1.00 10.03 77 ALA A C 1
ATOM 595 O O . ALA A 1 91 ? 24.802 -26.808 -5.660 1.00 10.78 77 ALA A O 1
ATOM 597 N N . GLY A 1 92 ? 22.917 -25.644 -6.054 1.00 9.90 78 GLY A N 1
ATOM 598 C CA . GLY A 1 92 ? 23.260 -24.552 -5.151 1.00 9.72 78 GLY A CA 1
ATOM 599 C C . GLY A 1 92 ? 23.024 -24.865 -3.689 1.00 9.30 78 GLY A C 1
ATOM 600 O O . GLY A 1 92 ? 22.058 -25.543 -3.332 1.00 9.86 78 GLY A O 1
ATOM 601 N N . SER A 1 93 ? 23.925 -24.365 -2.850 1.00 8.95 79 SER A N 1
ATOM 602 C CA . SER A 1 93 ? 23.771 -24.398 -1.398 1.00 8.57 79 SER A CA 1
ATOM 603 C C . SER A 1 93 ? 24.625 -23.309 -0.765 1.00 8.35 79 SER A C 1
ATOM 604 O O . SER A 1 93 ? 25.618 -22.866 -1.349 1.00 8.44 79 SER A O 1
ATOM 607 N N . ASN A 1 94 ? 24.244 -22.890 0.437 1.00 8.09 80 ASN A N 1
ATOM 608 C CA . ASN A 1 94 ? 25.075 -21.986 1.227 1.00 7.88 80 ASN A CA 1
ATOM 609 C C . ASN A 1 94 ? 26.149 -22.742 2.012 1.00 7.94 80 ASN A C 1
ATOM 610 O O . ASN A 1 94 ? 26.956 -22.141 2.716 1.00 8.07 80 ASN A O 1
ATOM 615 N N . ASN A 1 95 ? 26.136 -24.065 1.871 1.00 7.88 81 ASN A N 1
ATOM 616 C CA . ASN A 1 95 ? 27.088 -24.963 2.510 1.00 8.22 81 ASN A CA 1
ATOM 617 C C . ASN A 1 95 ? 27.867 -25.671 1.406 1.00 8.35 81 ASN A C 1
ATOM 618 O O . ASN A 1 95 ? 27.284 -26.388 0.596 1.00 8.34 81 ASN A O 1
ATOM 623 N N . THR A 1 96 ? 29.179 -25.454 1.368 1.00 8.60 82 THR A N 1
ATOM 624 C CA . THR A 1 96 ? 30.016 -26.000 0.295 1.00 8.94 82 THR A CA 1
ATOM 625 C C . THR A 1 96 ? 29.900 -27.524 0.192 1.00 9.33 82 THR A C 1
ATOM 626 O O . THR A 1 96 ? 29.840 -28.066 -0.913 1.00 9.20 82 THR A O 1
ATOM 630 N N . ASP A 1 97 ? 29.843 -28.201 1.340 1.00 9.72 83 ASP A N 1
ATOM 631 C CA . ASP A 1 97 ? 29.662 -29.657 1.380 1.00 10.22 83 ASP A CA 1
ATOM 632 C C . ASP A 1 97 ? 28.396 -30.104 0.652 1.00 10.06 83 ASP A C 1
ATOM 633 O O . ASP A 1 97 ? 28.426 -31.065 -0.114 1.00 10.13 83 ASP A O 1
ATOM 638 N N . GLU A 1 98 ? 27.288 -29.404 0.897 1.00 9.93 84 GLU A N 1
ATOM 639 C CA . GLU A 1 98 ? 26.013 -29.730 0.260 1.00 9.84 84 GLU A CA 1
ATOM 640 C C . GLU A 1 98 ? 26.036 -29.467 -1.241 1.00 9.91 84 GLU A C 1
ATOM 641 O O . GLU A 1 98 ? 25.478 -30.246 -2.016 1.00 9.91 84 GLU A O 1
ATOM 647 N N . ALA A 1 99 ? 26.668 -28.365 -1.646 1.00 9.74 85 ALA A N 1
ATOM 648 C CA . ALA A 1 99 ? 26.811 -28.040 -3.066 1.00 9.91 85 ALA A CA 1
ATOM 649 C C . ALA A 1 99 ? 27.579 -29.139 -3.804 1.00 10.01 85 ALA A C 1
ATOM 650 O O . ALA A 1 99 ? 27.166 -29.574 -4.884 1.00 10.01 85 ALA A O 1
ATOM 652 N N . ILE A 1 100 ? 28.681 -29.593 -3.207 1.00 10.20 86 ILE A N 1
ATOM 653 C CA . ILE A 1 100 ? 29.479 -30.689 -3.770 1.00 10.77 86 ILE A CA 1
ATOM 654 C C . ILE A 1 100 ? 28.659 -31.982 -3.871 1.00 10.98 86 ILE A C 1
ATOM 655 O O . ILE A 1 100 ? 28.678 -32.650 -4.911 1.00 11.01 86 ILE A O 1
ATOM 660 N N . GLU A 1 101 ? 27.931 -32.307 -2.801 1.00 11.32 87 GLU A N 1
ATOM 661 C CA A GLU A 1 101 ? 27.060 -33.483 -2.772 0.50 11.63 87 GLU A CA 1
ATOM 662 C CA B GLU A 1 101 ? 27.058 -33.481 -2.769 0.50 11.54 87 GLU A CA 1
ATOM 663 C C . GLU A 1 101 ? 26.038 -33.454 -3.909 1.00 11.55 87 GLU A C 1
ATOM 664 O O . GLU A 1 101 ? 25.867 -34.443 -4.630 1.00 11.71 87 GLU A O 1
ATOM 675 N N . LEU A 1 102 ? 25.364 -32.317 -4.072 1.00 11.50 88 LEU A N 1
ATOM 676 C CA . LEU A 1 102 ? 24.360 -32.164 -5.122 1.00 11.50 88 LEU A CA 1
ATOM 677 C C . LEU A 1 102 ? 24.983 -32.174 -6.517 1.00 11.61 88 LEU A C 1
ATOM 678 O O . LEU A 1 102 ? 24.420 -32.756 -7.449 1.00 11.54 88 LEU A O 1
ATOM 683 N N . ALA A 1 103 ? 26.146 -31.538 -6.646 1.00 11.62 89 ALA A N 1
ATOM 684 C CA . ALA A 1 103 ? 26.877 -31.485 -7.914 1.00 12.02 89 ALA A CA 1
ATOM 685 C C . ALA A 1 103 ? 27.321 -32.875 -8.370 1.00 12.18 89 ALA A C 1
ATOM 686 O O . ALA A 1 103 ? 27.159 -33.228 -9.542 1.00 12.35 89 ALA A O 1
ATOM 688 N N . LEU A 1 104 ? 27.869 -33.659 -7.442 1.00 12.37 90 LEU A N 1
ATOM 689 C CA . LEU A 1 104 ? 28.327 -35.016 -7.751 1.00 12.73 90 LEU A CA 1
ATOM 690 C C . LEU A 1 104 ? 27.180 -35.934 -8.162 1.00 12.73 90 LEU A C 1
ATOM 691 O O . LEU A 1 104 ? 27.326 -36.730 -9.093 1.00 12.60 90 LEU A O 1
ATOM 696 N N . HIS A 1 105 ? 26.041 -35.820 -7.480 1.00 12.74 91 HIS A N 1
ATOM 697 C CA . HIS A 1 105 ? 24.862 -36.582 -7.874 1.00 12.97 91 HIS A CA 1
ATOM 698 C C . HIS A 1 105 ? 24.416 -36.231 -9.290 1.00 12.87 91 HIS A C 1
ATOM 699 O O . HIS A 1 105 ? 24.160 -37.120 -10.100 1.00 12.51 91 HIS A O 1
ATOM 706 N N . ALA A 1 106 ? 24.305 -34.934 -9.573 1.00 12.62 92 ALA A N 1
ATOM 707 C CA . ALA A 1 106 ? 23.860 -34.462 -10.881 1.00 12.82 92 ALA A CA 1
ATOM 708 C C . ALA A 1 106 ? 24.789 -34.951 -11.990 1.00 12.88 92 ALA A C 1
ATOM 709 O O . ALA A 1 106 ? 24.324 -35.366 -13.054 1.00 12.99 92 ALA A O 1
ATOM 711 N N . GLN A 1 107 ? 26.095 -34.913 -11.728 1.00 13.15 93 GLN A N 1
ATOM 712 C CA . GLN A 1 107 ? 27.091 -35.418 -12.671 1.00 13.48 93 GLN A CA 1
ATOM 713 C C . GLN A 1 107 ? 26.892 -36.908 -12.946 1.00 13.72 93 GLN A C 1
ATOM 714 O O . GLN A 1 107 ? 26.856 -37.326 -14.107 1.00 13.54 93 GLN A O 1
ATOM 720 N N . ASP A 1 108 ? 26.757 -37.690 -11.874 1.00 13.95 94 ASP A N 1
ATOM 721 C CA A ASP A 1 108 ? 26.535 -39.134 -11.974 0.50 14.19 94 ASP A CA 1
ATOM 722 C CA B ASP A 1 108 ? 26.545 -39.132 -11.983 0.50 14.21 94 ASP A CA 1
ATOM 723 C C . ASP A 1 108 ? 25.239 -39.456 -12.711 1.00 14.21 94 ASP A C 1
ATOM 724 O O . ASP A 1 108 ? 25.168 -40.430 -13.463 1.00 14.34 94 ASP A O 1
ATOM 733 N N . ALA A 1 109 ? 24.215 -38.632 -12.490 1.00 13.87 95 ALA A N 1
ATOM 734 C CA . ALA A 1 109 ? 22.898 -38.830 -13.094 1.00 13.60 95 ALA A CA 1
ATOM 735 C C . ALA A 1 109 ? 22.849 -38.474 -14.581 1.00 13.40 95 ALA A C 1
ATOM 736 O O . ALA A 1 109 ? 21.924 -38.879 -15.288 1.00 13.59 95 ALA A O 1
ATOM 738 N N . GLY A 1 110 ? 23.835 -37.711 -15.048 1.00 13.03 96 GLY A N 1
ATOM 739 C CA . GLY A 1 110 ? 23.953 -37.380 -16.465 1.00 12.68 96 GLY A CA 1
ATOM 740 C C . GLY A 1 110 ? 23.613 -35.948 -16.845 1.00 12.29 96 GLY A C 1
ATOM 741 O O . GLY A 1 110 ? 23.281 -35.677 -18.000 1.00 12.50 96 GLY A O 1
ATOM 742 N N . ALA A 1 111 ? 23.698 -35.026 -15.886 1.00 12.01 97 ALA A N 1
ATOM 743 C CA . ALA A 1 111 ? 23.485 -33.603 -16.169 1.00 11.73 97 ALA A CA 1
ATOM 744 C C . ALA A 1 111 ? 24.575 -33.069 -17.097 1.00 11.64 97 ALA A C 1
ATOM 745 O O . ALA A 1 111 ? 25.678 -33.615 -17.146 1.00 11.67 97 ALA A O 1
ATOM 747 N N . ASP A 1 112 ? 24.261 -32.007 -17.832 1.00 11.36 98 ASP A N 1
ATOM 748 C CA . ASP A 1 112 ? 25.203 -31.432 -18.793 1.00 11.19 98 ASP A CA 1
ATOM 749 C C . ASP A 1 112 ? 25.993 -30.267 -18.208 1.00 10.93 98 ASP A C 1
ATOM 750 O O . ASP A 1 112 ? 27.085 -29.948 -18.683 1.00 11.04 98 ASP A O 1
ATOM 755 N N . ALA A 1 113 ? 25.432 -29.641 -17.176 1.00 10.62 99 ALA A N 1
ATOM 756 C CA . ALA A 1 113 ? 26.070 -28.528 -16.483 1.00 10.25 99 ALA A CA 1
ATOM 757 C C . ALA A 1 113 ? 25.456 -28.374 -15.102 1.00 10.00 99 ALA A C 1
ATOM 758 O O . ALA A 1 113 ? 24.501 -29.077 -14.758 1.00 9.85 99 ALA A O 1
ATOM 760 N N . LEU A 1 114 ? 26.013 -27.449 -14.322 1.00 9.64 100 LEU A N 1
ATOM 761 C CA . LEU A 1 114 ? 25.539 -27.164 -12.970 1.00 9.52 100 LEU A CA 1
ATOM 762 C C . LEU A 1 114 ? 25.270 -25.677 -12.803 1.00 9.20 100 LEU A C 1
ATOM 763 O O . LEU A 1 114 ? 26.047 -24.845 -13.273 1.00 9.43 100 LEU A O 1
ATOM 768 N N . LEU A 1 115 ? 24.158 -25.357 -12.145 1.00 8.78 101 LEU A N 1
ATOM 769 C CA . LEU A 1 115 ? 23.864 -23.989 -11.732 1.00 8.36 101 LEU A CA 1
ATOM 770 C C . LEU A 1 115 ? 24.133 -23.893 -10.238 1.00 8.16 101 LEU A C 1
ATOM 771 O O . LEU A 1 115 ? 23.501 -24.592 -9.441 1.00 7.99 101 LEU A O 1
ATOM 776 N N . VAL A 1 116 ? 25.081 -23.039 -9.865 1.00 8.02 102 VAL A N 1
ATOM 777 C CA . VAL A 1 116 ? 25.558 -22.969 -8.485 1.00 8.09 102 VAL A CA 1
ATOM 778 C C . VAL A 1 116 ? 25.433 -21.548 -7.935 1.00 7.80 102 VAL A C 1
ATOM 779 O O . VAL A 1 116 ? 26.155 -20.639 -8.352 1.00 7.59 102 VAL A O 1
ATOM 783 N N . VAL A 1 117 ? 24.505 -21.373 -6.998 1.00 7.66 103 VAL A N 1
ATOM 784 C CA . VAL A 1 117 ? 24.220 -20.060 -6.422 1.00 7.53 103 VAL A CA 1
ATOM 785 C C . VAL A 1 117 ? 25.312 -19.600 -5.455 1.00 7.31 103 VAL A C 1
ATOM 786 O O . VAL A 1 117 ? 25.984 -20.414 -4.822 1.00 7.69 103 VAL A O 1
ATOM 790 N N . THR A 1 118 ? 25.490 -18.287 -5.361 1.00 7.15 104 THR A N 1
ATOM 791 C CA . THR A 1 118 ? 26.298 -17.707 -4.299 1.00 7.24 104 THR A CA 1
ATOM 792 C C . THR A 1 118 ? 25.667 -18.065 -2.950 1.00 7.17 104 THR A C 1
ATOM 793 O O . THR A 1 118 ? 24.444 -17.981 -2.794 1.00 7.23 104 THR A O 1
ATOM 797 N N . PRO A 1 119 ? 26.490 -18.506 -1.982 1.00 7.07 105 PRO A N 1
ATOM 798 C CA . PRO A 1 119 ? 25.956 -18.796 -0.655 1.00 7.14 105 PRO A CA 1
ATOM 799 C C . PRO A 1 119 ? 25.131 -17.663 -0.054 1.00 7.26 105 PRO A C 1
ATOM 800 O O . PRO A 1 119 ? 25.547 -16.500 -0.061 1.00 7.60 105 PRO A O 1
ATOM 804 N N . TYR A 1 120 ? 23.961 -18.043 0.450 1.00 7.14 106 TYR A N 1
ATOM 805 C CA . TYR A 1 120 ? 22.975 -17.147 1.047 1.00 7.33 106 TYR A CA 1
ATOM 806 C C . TYR A 1 120 ? 22.987 -17.298 2.568 1.00 7.35 106 TYR A C 1
ATOM 807 O O . TYR A 1 120 ? 23.426 -18.325 3.104 1.00 7.24 106 TYR A O 1
ATOM 816 N N . TYR A 1 121 ? 22.493 -16.262 3.243 1.00 7.39 107 TYR A N 1
ATOM 817 C CA . TYR A 1 121 ? 22.368 -16.185 4.702 1.00 7.62 107 TYR A CA 1
ATOM 818 C C . TYR A 1 121 ? 23.680 -15.989 5.470 1.00 7.57 107 TYR A C 1
ATOM 819 O O . TYR A 1 121 ? 23.774 -15.073 6.286 1.00 7.87 107 TYR A O 1
ATOM 828 N N . ASN A 1 122 ? 24.677 -16.839 5.228 1.00 7.81 108 ASN A N 1
ATOM 829 C CA . ASN A 1 122 ? 25.914 -16.775 6.014 1.00 7.74 108 ASN A CA 1
ATOM 830 C C . ASN A 1 122 ? 26.920 -15.691 5.608 1.00 7.82 108 ASN A C 1
ATOM 831 O O . ASN A 1 122 ? 27.897 -15.450 6.320 1.00 8.05 108 ASN A O 1
ATOM 836 N N . LYS A 1 123 ? 26.656 -15.027 4.483 1.00 7.85 109 LYS A N 1
ATOM 837 C CA . LYS A 1 123 ? 27.410 -13.837 4.039 1.00 8.16 109 LYS A CA 1
ATOM 838 C C . LYS A 1 123 ? 28.942 -13.976 4.052 1.00 8.06 109 LYS A C 1
ATOM 839 O O . LYS A 1 123 ? 29.633 -13.279 4.804 1.00 8.39 109 LYS A O 1
ATOM 845 N N . PRO A 1 124 ? 29.476 -14.865 3.197 1.00 7.90 110 PRO A N 1
ATOM 846 C CA . PRO A 1 124 ? 30.924 -15.003 3.086 1.00 7.88 110 PRO A CA 1
ATOM 847 C C . PRO A 1 124 ? 31.582 -13.795 2.420 1.00 7.94 110 PRO A C 1
ATOM 848 O O . PRO A 1 124 ? 30.906 -12.979 1.784 1.00 8.38 110 PRO A O 1
ATOM 852 N N . THR A 1 125 ? 32.900 -13.698 2.577 1.00 7.86 111 THR A N 1
ATOM 853 C CA . THR A 1 125 ? 33.711 -12.683 1.903 1.00 7.96 111 THR A CA 1
ATOM 854 C C . THR A 1 125 ? 33.901 -13.066 0.435 1.00 7.98 111 THR A C 1
ATOM 855 O O . THR A 1 125 ? 33.510 -14.160 0.022 1.00 7.87 111 THR A O 1
ATOM 859 N N . GLN A 1 126 ? 34.515 -12.174 -0.344 1.00 7.92 112 GLN A N 1
ATOM 860 C CA . GLN A 1 126 ? 34.876 -12.495 -1.728 1.00 7.96 112 GLN A CA 1
ATOM 861 C C . GLN A 1 126 ? 35.823 -13.693 -1.786 1.00 8.15 112 GLN A C 1
ATOM 862 O O . GLN A 1 126 ? 35.702 -14.542 -2.670 1.00 8.30 112 GLN A O 1
ATOM 868 N N . LYS A 1 127 ? 36.756 -13.767 -0.838 1.00 8.33 113 LYS A N 1
ATOM 869 C CA . LYS A 1 127 ? 37.672 -14.904 -0.774 1.00 8.73 113 LYS A CA 1
ATOM 870 C C . LYS A 1 127 ? 36.932 -16.191 -0.411 1.00 8.61 113 LYS A C 1
ATOM 871 O O . LYS A 1 127 ? 37.282 -17.272 -0.890 1.00 8.79 113 LYS A O 1
ATOM 877 N N . GLY A 1 128 ? 35.899 -16.063 0.418 1.00 8.61 114 GLY A N 1
ATOM 878 C CA . GLY A 1 128 ? 35.017 -17.182 0.736 1.00 8.63 114 GLY A CA 1
ATOM 879 C C . GLY A 1 128 ? 34.231 -17.657 -0.474 1.00 8.52 114 GLY A C 1
ATOM 880 O O . GLY A 1 128 ? 34.074 -18.861 -0.687 1.00 8.62 114 GLY A O 1
ATOM 881 N N . LEU A 1 129 ? 33.738 -16.707 -1.267 1.00 8.61 115 LEU A N 1
ATOM 882 C CA . LEU A 1 129 ? 33.075 -17.032 -2.529 1.00 8.70 115 LEU A CA 1
ATOM 883 C C . LEU A 1 129 ? 34.039 -17.759 -3.464 1.00 8.83 115 LEU A C 1
ATOM 884 O O . LEU A 1 129 ? 33.678 -18.774 -4.062 1.00 8.80 115 LEU A O 1
ATOM 889 N N . PHE A 1 130 ? 35.268 -17.253 -3.570 1.00 9.05 116 PHE A N 1
ATOM 890 C CA . PHE A 1 130 ? 36.279 -17.907 -4.399 1.00 9.33 116 PHE A CA 1
ATOM 891 C C . PHE A 1 130 ? 36.521 -19.342 -3.938 1.00 9.29 116 PHE A C 1
ATOM 892 O O . PHE A 1 130 ? 36.538 -20.256 -4.756 1.00 9.54 116 PHE A O 1
ATOM 900 N N . ALA A 1 131 ? 36.691 -19.533 -2.632 1.00 9.26 117 ALA A N 1
ATOM 901 C CA . ALA A 1 131 ? 36.941 -20.863 -2.075 1.00 9.11 117 ALA A CA 1
ATOM 902 C C . ALA A 1 131 ? 35.784 -21.825 -2.335 1.00 8.97 117 ALA A C 1
ATOM 903 O O . ALA A 1 131 ? 36.001 -22.983 -2.689 1.00 9.18 117 ALA A O 1
ATOM 905 N N . HIS A 1 132 ? 34.559 -21.329 -2.164 1.00 8.61 118 HIS A N 1
ATOM 906 C CA . HIS A 1 132 ? 33.344 -22.114 -2.379 1.00 8.36 118 HIS A CA 1
ATOM 907 C C . HIS A 1 132 ? 33.253 -22.630 -3.814 1.00 8.32 118 HIS A C 1
ATOM 908 O O . HIS A 1 132 ? 33.114 -23.835 -4.047 1.00 8.16 118 HIS A O 1
ATOM 915 N N . PHE A 1 133 ? 33.334 -21.713 -4.775 1.00 8.39 119 PHE A N 1
ATOM 916 C CA . PHE A 1 133 ? 33.225 -22.081 -6.183 1.00 8.62 119 PHE A CA 1
ATOM 917 C C . PHE A 1 133 ? 34.410 -22.917 -6.672 1.00 9.04 119 PHE A C 1
ATOM 918 O O . PHE A 1 133 ? 34.224 -23.815 -7.496 1.00 8.93 119 PHE A O 1
ATOM 926 N N . SER A 1 134 ? 35.600 -22.636 -6.136 1.00 9.55 120 SER A N 1
ATOM 927 C CA A SER A 1 134 ? 36.801 -23.416 -6.440 0.50 9.92 120 SER A CA 1
ATOM 928 C CA B SER A 1 134 ? 36.793 -23.423 -6.449 0.50 9.70 120 SER A CA 1
ATOM 929 C C . SER A 1 134 ? 36.631 -24.870 -6.000 1.00 9.93 120 SER A C 1
ATOM 930 O O . SER A 1 134 ? 36.959 -25.796 -6.746 1.00 10.07 120 SER A O 1
ATOM 935 N N . ALA A 1 135 ? 36.115 -25.062 -4.785 1.00 10.11 121 ALA A N 1
ATOM 936 C CA . ALA A 1 135 ? 35.887 -26.401 -4.244 1.00 10.37 121 ALA A CA 1
ATOM 937 C C . ALA A 1 135 ? 34.901 -27.199 -5.094 1.00 10.61 121 ALA A C 1
ATOM 938 O O . ALA A 1 135 ? 35.122 -28.380 -5.358 1.00 10.92 121 ALA A O 1
ATOM 940 N N . VAL A 1 136 ? 33.817 -26.555 -5.525 1.00 10.67 122 VAL A N 1
ATOM 941 C CA . VAL A 1 136 ? 32.839 -27.210 -6.394 1.00 10.99 122 VAL A CA 1
ATOM 942 C C . VAL A 1 136 ? 33.463 -27.539 -7.755 1.00 11.24 122 VAL A C 1
ATOM 943 O O . VAL A 1 136 ? 33.318 -28.660 -8.249 1.00 11.06 122 VAL A O 1
ATOM 947 N N . ALA A 1 137 ? 34.169 -26.567 -8.335 1.00 11.50 123 ALA A N 1
ATOM 948 C CA . ALA A 1 137 ? 34.826 -26.737 -9.636 1.00 12.12 123 ALA A CA 1
ATOM 949 C C . ALA A 1 137 ? 35.844 -27.878 -9.652 1.00 12.58 123 ALA A C 1
ATOM 950 O O . ALA A 1 137 ? 35.945 -28.606 -10.639 1.00 12.82 123 ALA A O 1
ATOM 952 N N . GLU A 1 138 ? 36.588 -28.027 -8.559 1.00 13.20 124 GLU A N 1
ATOM 953 C CA . GLU A 1 138 ? 37.592 -29.085 -8.437 1.00 14.10 124 GLU A CA 1
ATOM 954 C C . GLU A 1 138 ? 36.981 -30.466 -8.190 1.00 14.10 124 GLU A C 1
ATOM 955 O O . GLU A 1 138 ? 37.598 -31.487 -8.503 1.00 14.42 124 GLU A O 1
ATOM 961 N N . ALA A 1 139 ? 35.769 -30.494 -7.639 1.00 14.09 125 ALA A N 1
ATOM 962 C CA . ALA A 1 139 ? 35.094 -31.747 -7.299 1.00 14.20 125 ALA A CA 1
ATOM 963 C C . ALA A 1 139 ? 34.430 -32.423 -8.498 1.00 14.34 125 ALA A C 1
ATOM 964 O O . ALA A 1 139 ? 34.250 -33.643 -8.502 1.00 14.44 125 ALA A O 1
ATOM 966 N N . VAL A 1 140 ? 34.058 -31.629 -9.501 1.00 14.52 126 VAL A N 1
ATOM 967 C CA . VAL A 1 140 ? 33.353 -32.141 -10.683 1.00 14.94 126 VAL A CA 1
ATOM 968 C C . VAL A 1 140 ? 34.086 -31.818 -11.984 1.00 14.86 126 VAL A C 1
ATOM 969 O O . VAL A 1 140 ? 34.971 -30.961 -12.011 1.00 15.26 126 VAL A O 1
ATOM 973 N N . LYS A 1 141 ? 33.707 -32.508 -13.057 1.00 14.84 127 LYS A N 1
ATOM 974 C CA . LYS A 1 141 ? 34.242 -32.233 -14.389 1.00 14.76 127 LYS A CA 1
ATOM 975 C C . LYS A 1 141 ? 33.288 -31.375 -15.223 1.00 14.36 127 LYS A C 1
ATOM 976 O O . LYS A 1 141 ? 33.701 -30.760 -16.210 1.00 14.55 127 LYS A O 1
ATOM 979 N N . LEU A 1 142 ? 32.020 -31.333 -14.814 1.00 13.61 128 LEU A N 1
ATOM 980 C CA . LEU A 1 142 ? 30.976 -30.605 -15.539 1.00 13.13 128 LEU A CA 1
ATOM 981 C C . LEU A 1 142 ? 31.206 -29.094 -15.575 1.00 12.49 128 LEU A C 1
ATOM 982 O O . LEU A 1 142 ? 31.817 -28.537 -14.658 1.00 12.36 128 LEU A O 1
ATOM 987 N N . PRO A 1 143 ? 30.710 -28.428 -16.636 1.00 12.06 129 PRO A N 1
ATOM 988 C CA . PRO A 1 143 ? 30.701 -26.966 -16.669 1.00 11.66 129 PRO A CA 1
ATOM 989 C C . PRO A 1 143 ? 29.798 -26.391 -15.579 1.00 11.14 129 PRO A C 1
ATOM 990 O O . PRO A 1 143 ? 28.739 -26.955 -15.284 1.00 10.92 129 PRO A O 1
ATOM 994 N N . ILE A 1 144 ? 30.230 -25.276 -14.996 1.00 10.56 130 ILE A N 1
ATOM 995 C CA . ILE A 1 144 ? 29.506 -24.611 -13.916 1.00 10.32 130 ILE A CA 1
ATOM 996 C C . ILE A 1 144 ? 29.083 -23.209 -14.339 1.00 9.73 130 ILE A C 1
ATOM 997 O O . ILE A 1 144 ? 29.877 -22.445 -14.900 1.00 9.72 130 ILE A O 1
ATOM 1002 N N . VAL A 1 145 ? 27.817 -22.896 -14.080 1.00 9.20 131 VAL A N 1
ATOM 1003 C CA . VAL A 1 145 ? 27.285 -21.554 -14.250 1.00 8.74 131 VAL A CA 1
ATOM 1004 C C . VAL A 1 145 ? 27.096 -20.942 -12.862 1.00 8.37 131 VAL A C 1
ATOM 1005 O O . VAL A 1 145 ? 26.344 -21.473 -12.035 1.00 8.31 131 VAL A O 1
ATOM 1009 N N . ILE A 1 146 ? 27.796 -19.839 -12.607 1.00 8.04 132 ILE A N 1
ATOM 1010 C CA . ILE A 1 146 ? 27.668 -19.103 -11.350 1.00 7.98 132 ILE A CA 1
ATOM 1011 C C . ILE A 1 146 ? 26.337 -18.359 -11.337 1.00 7.71 132 ILE A C 1
ATOM 1012 O O . ILE A 1 146 ? 26.018 -17.648 -12.277 1.00 8.04 132 ILE A O 1
ATOM 1017 N N . TYR A 1 147 ? 25.569 -18.538 -10.266 1.00 7.52 133 TYR A N 1
ATOM 1018 C CA A TYR A 1 147 ? 24.282 -17.860 -10.099 0.50 7.40 133 TYR A CA 1
ATOM 1019 C CA B TYR A 1 147 ? 24.285 -17.870 -10.104 0.50 7.39 133 TYR A CA 1
ATOM 1020 C C . TYR A 1 147 ? 24.472 -16.733 -9.089 1.00 7.28 133 TYR A C 1
ATOM 1021 O O . TYR A 1 147 ? 24.471 -16.955 -7.873 1.00 7.51 133 TYR A O 1
ATOM 1038 N N . ASN A 1 148 ? 24.669 -15.522 -9.607 1.00 7.11 134 ASN A N 1
ATOM 1039 C CA . ASN A 1 148 ? 24.918 -14.343 -8.778 1.00 7.10 134 ASN A CA 1
ATOM 1040 C C . ASN A 1 148 ? 23.620 -13.575 -8.572 1.00 7.03 134 ASN A C 1
ATOM 1041 O O . ASN A 1 148 ? 23.103 -12.950 -9.499 1.00 7.29 134 ASN A O 1
ATOM 1046 N N . ILE A 1 149 ? 23.090 -13.641 -7.354 1.00 7.00 135 ILE A N 1
ATOM 1047 C CA . ILE A 1 149 ? 21.784 -13.054 -7.049 1.00 7.09 135 ILE A CA 1
ATOM 1048 C C . ILE A 1 149 ? 21.793 -12.292 -5.710 1.00 6.92 135 ILE A C 1
ATOM 1049 O O . ILE A 1 149 ? 21.277 -12.773 -4.695 1.00 6.85 135 ILE A O 1
ATOM 1054 N N . PRO A 1 150 ? 22.370 -11.078 -5.708 1.00 6.92 136 PRO A N 1
ATOM 1055 C CA . PRO A 1 150 ? 22.411 -10.292 -4.472 1.00 7.00 136 PRO A CA 1
ATOM 1056 C C . PRO A 1 150 ? 21.037 -10.030 -3.819 1.00 7.01 136 PRO A C 1
ATOM 1057 O O . PRO A 1 150 ? 20.965 -10.010 -2.595 1.00 7.01 136 PRO A O 1
ATOM 1061 N N . PRO A 1 151 ? 19.951 -9.856 -4.609 1.00 7.01 137 PRO A N 1
ATOM 1062 C CA . PRO A 1 151 ? 18.643 -9.674 -3.954 1.00 7.25 137 PRO A CA 1
ATOM 1063 C C . PRO A 1 151 ? 18.186 -10.824 -3.044 1.00 7.46 137 PRO A C 1
ATOM 1064 O O . PRO A 1 151 ? 17.296 -10.626 -2.211 1.00 7.79 137 PRO A O 1
ATOM 1068 N N . ARG A 1 152 ? 18.780 -12.007 -3.202 1.00 7.25 138 ARG A N 1
ATOM 1069 C CA . ARG A 1 152 ? 18.475 -13.151 -2.340 1.00 7.25 138 ARG A CA 1
ATOM 1070 C C . ARG A 1 152 ? 19.629 -13.524 -1.409 1.00 7.22 138 ARG A C 1
ATOM 1071 O O . ARG A 1 152 ? 19.405 -13.845 -0.240 1.00 7.42 138 ARG A O 1
ATOM 1079 N N . SER A 1 153 ? 20.856 -13.496 -1.928 1.00 7.16 139 SER A N 1
ATOM 1080 C CA . SER A 1 153 ? 22.025 -13.938 -1.166 1.00 7.26 139 SER A CA 1
ATOM 1081 C C . SER A 1 153 ? 22.724 -12.812 -0.409 1.00 7.28 139 SER A C 1
ATOM 1082 O O . SER A 1 153 ? 23.593 -13.075 0.427 1.00 7.42 139 SER A O 1
ATOM 1085 N N . VAL A 1 154 ? 22.335 -11.572 -0.713 1.00 7.25 140 VAL A N 1
ATOM 1086 C CA . VAL A 1 154 ? 22.892 -10.339 -0.116 1.00 7.62 140 VAL A CA 1
ATOM 1087 C C . VAL A 1 154 ? 24.311 -10.053 -0.608 1.00 7.71 140 VAL A C 1
ATOM 1088 O O . VAL A 1 154 ? 24.574 -8.978 -1.143 1.00 7.98 140 VAL A O 1
ATOM 1092 N N . VAL A 1 155 ? 25.215 -11.015 -0.434 1.00 7.84 141 VAL A N 1
ATOM 1093 C CA . VAL A 1 155 ? 26.550 -10.915 -1.020 1.00 8.14 141 VAL A CA 1
ATOM 1094 C C . VAL A 1 155 ? 26.456 -10.847 -2.543 1.00 8.09 141 VAL A C 1
ATOM 1095 O O . VAL A 1 155 ? 25.453 -11.254 -3.137 1.00 7.90 141 VAL A O 1
ATOM 1099 N N . ASP A 1 156 ? 27.512 -10.330 -3.155 1.00 7.92 142 ASP A N 1
ATOM 1100 C CA . ASP A 1 156 ? 27.526 -10.029 -4.575 1.00 8.09 142 ASP A CA 1
ATOM 1101 C C . ASP A 1 156 ? 28.913 -10.368 -5.085 1.00 8.23 142 ASP A C 1
ATOM 1102 O O . ASP A 1 156 ? 29.890 -9.733 -4.692 1.00 8.38 142 ASP A O 1
ATOM 1107 N N . MET A 1 157 ? 29.010 -11.389 -5.935 1.00 8.15 143 MET A N 1
ATOM 1108 C CA . MET A 1 157 ? 30.303 -11.735 -6.517 1.00 8.21 143 MET A CA 1
ATOM 1109 C C . MET A 1 157 ? 30.744 -10.638 -7.474 1.00 8.31 143 MET A C 1
ATOM 1110 O O . MET A 1 157 ? 30.074 -10.370 -8.472 1.00 8.33 143 MET A O 1
ATOM 1115 N N . SER A 1 158 ? 31.874 -10.013 -7.158 1.00 8.59 144 SER A N 1
ATOM 1116 C CA . SER A 1 158 ? 32.410 -8.937 -7.982 1.00 9.06 144 SER A CA 1
ATOM 1117 C C . SER A 1 158 ? 32.917 -9.468 -9.325 1.00 9.06 144 SER A C 1
ATOM 1118 O O . SER A 1 158 ? 33.227 -10.657 -9.447 1.00 8.98 144 SER A O 1
ATOM 1121 N N . PRO A 1 159 ? 32.999 -8.591 -10.344 1.00 9.41 145 PRO A N 1
ATOM 1122 C CA . PRO A 1 159 ? 33.601 -9.024 -11.607 1.00 9.73 145 PRO A CA 1
ATOM 1123 C C . PRO A 1 159 ? 35.044 -9.511 -11.444 1.00 10.08 145 PRO A C 1
ATOM 1124 O O . PRO A 1 159 ? 35.478 -10.389 -12.192 1.00 9.88 145 PRO A O 1
ATOM 1128 N N . GLU A 1 160 ? 35.758 -8.952 -10.465 1.00 10.39 146 GLU A N 1
ATOM 1129 C CA A GLU A 1 160 ? 37.136 -9.345 -10.185 0.50 10.61 146 GLU A CA 1
ATOM 1130 C CA B GLU A 1 160 ? 37.141 -9.349 -10.181 0.50 10.72 146 GLU A CA 1
ATOM 1131 C C . GLU A 1 160 ? 37.210 -10.782 -9.659 1.00 10.61 146 GLU A C 1
ATOM 1132 O O . GLU A 1 160 ? 38.030 -11.580 -10.120 1.00 10.68 146 GLU A O 1
ATOM 1143 N N . THR A 1 161 ? 36.344 -11.107 -8.700 1.00 10.12 147 THR A N 1
ATOM 1144 C CA . THR A 1 161 ? 36.275 -12.458 -8.146 1.00 9.80 147 THR A CA 1
ATOM 1145 C C . THR A 1 161 ? 35.850 -13.453 -9.226 1.00 9.60 147 THR A C 1
ATOM 1146 O O . THR A 1 161 ? 36.415 -14.546 -9.334 1.00 9.45 147 THR A O 1
ATOM 1150 N N . MET A 1 162 ? 34.866 -13.056 -10.032 1.00 9.45 148 MET A N 1
ATOM 1151 C CA . MET A 1 162 ? 34.367 -13.890 -11.123 1.00 9.31 148 MET A CA 1
ATOM 1152 C C . MET A 1 162 ? 35.473 -14.176 -12.136 1.00 9.42 148 MET A C 1
ATOM 1153 O O . MET A 1 162 ? 35.659 -15.324 -12.554 1.00 9.20 148 MET A O 1
ATOM 1158 N N . GLY A 1 163 ? 36.206 -13.127 -12.506 1.00 9.59 149 GLY A N 1
ATOM 1159 C CA . GLY A 1 163 ? 37.350 -13.241 -13.411 1.00 10.00 149 GLY A CA 1
ATOM 1160 C C . GLY A 1 163 ? 38.445 -14.149 -12.884 1.00 10.15 149 GLY A C 1
ATOM 1161 O O . GLY A 1 163 ? 39.037 -14.917 -13.644 1.00 10.39 149 GLY A O 1
ATOM 1162 N N . ALA A 1 164 ? 38.705 -14.071 -11.580 1.00 10.20 150 ALA A N 1
ATOM 1163 C CA . ALA A 1 164 ? 39.689 -14.936 -10.930 1.00 10.49 150 ALA A CA 1
ATOM 1164 C C . ALA A 1 164 ? 39.279 -16.407 -10.997 1.00 10.56 150 ALA A C 1
ATOM 1165 O O . ALA A 1 164 ? 40.119 -17.283 -11.213 1.00 10.60 150 ALA A O 1
ATOM 1167 N N . LEU A 1 165 ? 37.986 -16.674 -10.816 1.00 10.47 151 LEU A N 1
ATOM 1168 C CA . LEU A 1 165 ? 37.464 -18.037 -10.905 1.00 10.59 151 LEU A CA 1
ATOM 1169 C C . LEU A 1 165 ? 37.556 -18.597 -12.323 1.00 10.84 151 LEU A C 1
ATOM 1170 O O . LEU A 1 165 ? 37.891 -19.770 -12.511 1.00 10.85 151 LEU A O 1
ATOM 1175 N N . VAL A 1 166 ? 37.263 -17.751 -13.309 1.00 11.30 152 VAL A N 1
ATOM 1176 C CA . VAL A 1 166 ? 37.378 -18.118 -14.723 1.00 11.77 152 VAL A CA 1
ATOM 1177 C C . VAL A 1 166 ? 38.824 -18.483 -15.083 1.00 12.22 152 VAL A C 1
ATOM 1178 O O . VAL A 1 166 ? 39.061 -19.479 -15.772 1.00 12.29 152 VAL A O 1
ATOM 1182 N N . LYS A 1 167 ? 39.773 -17.680 -14.598 1.00 12.57 153 LYS A N 1
ATOM 1183 C CA A LYS A 1 167 ? 41.197 -17.908 -14.845 0.50 12.96 153 LYS A CA 1
ATOM 1184 C CA B LYS A 1 167 ? 41.197 -17.915 -14.848 0.50 12.97 153 LYS A CA 1
ATOM 1185 C C . LYS A 1 167 ? 41.682 -19.203 -14.188 1.00 13.16 153 LYS A C 1
ATOM 1186 O O . LYS A 1 167 ? 42.464 -19.952 -14.777 1.00 13.64 153 LYS A O 1
ATOM 1191 N N . ALA A 1 168 ? 41.208 -19.460 -12.970 1.00 13.34 154 ALA A N 1
ATOM 1192 C CA . ALA A 1 168 ? 41.648 -20.616 -12.190 1.00 13.53 154 ALA A CA 1
ATOM 1193 C C . ALA A 1 168 ? 41.020 -21.946 -12.605 1.00 13.70 154 ALA A C 1
ATOM 1194 O O . ALA A 1 168 ? 41.634 -23.000 -12.430 1.00 13.95 154 ALA A O 1
ATOM 1196 N N . HIS A 1 169 ? 39.803 -21.902 -13.142 1.00 13.80 155 HIS A N 1
ATOM 1197 C CA . HIS A 1 169 ? 39.054 -23.125 -13.432 1.00 13.98 155 HIS A CA 1
ATOM 1198 C C . HIS A 1 169 ? 38.432 -23.126 -14.820 1.00 13.98 155 HIS A C 1
ATOM 1199 O O . HIS A 1 169 ? 37.559 -22.310 -15.125 1.00 14.27 155 HIS A O 1
ATOM 1206 N N . LYS A 1 170 ? 38.886 -24.061 -15.650 1.00 13.77 156 LYS A N 1
ATOM 1207 C CA . LYS A 1 170 ? 38.403 -24.199 -17.022 1.00 13.45 156 LYS A CA 1
ATOM 1208 C C . LYS A 1 170 ? 36.913 -24.524 -17.099 1.00 13.08 156 LYS A C 1
ATOM 1209 O O . LYS A 1 170 ? 36.258 -24.192 -18.089 1.00 13.03 156 LYS A O 1
ATOM 1211 N N . ASN A 1 171 ? 36.387 -25.170 -16.057 1.00 12.54 157 ASN A N 1
ATOM 1212 C CA . ASN A 1 171 ? 34.978 -25.569 -16.029 1.00 12.31 157 ASN A CA 1
ATOM 1213 C C . ASN A 1 171 ? 34.024 -24.551 -15.391 1.00 12.13 157 ASN A C 1
ATOM 1214 O O . ASN A 1 171 ? 32.843 -24.837 -15.213 1.00 12.67 157 ASN A O 1
ATOM 1219 N N . ILE A 1 172 ? 34.532 -23.368 -15.057 1.00 11.83 158 ILE A N 1
ATOM 1220 C CA . ILE A 1 172 ? 33.651 -22.254 -14.703 1.00 11.67 158 ILE A CA 1
ATOM 1221 C C . ILE A 1 172 ? 33.435 -21.453 -15.982 1.00 11.24 158 ILE A C 1
ATOM 1222 O O . ILE A 1 172 ? 34.313 -20.706 -16.421 1.00 11.46 158 ILE A O 1
ATOM 1227 N N . VAL A 1 173 ? 32.264 -21.641 -16.584 1.00 10.77 159 VAL A N 1
ATOM 1228 C CA . VAL A 1 173 ? 32.045 -21.247 -17.979 1.00 10.53 159 VAL A CA 1
ATOM 1229 C C . VAL A 1 173 ? 31.075 -20.086 -18.184 1.00 9.98 159 VAL A C 1
ATOM 1230 O O . VAL A 1 173 ? 31.029 -19.500 -19.266 1.00 9.95 159 VAL A O 1
ATOM 1234 N N . GLY A 1 174 ? 30.292 -19.763 -17.160 1.00 9.37 160 GLY A N 1
ATOM 1235 C CA . GLY A 1 174 ? 29.262 -18.754 -17.325 1.00 8.74 160 GLY A CA 1
ATOM 1236 C C . GLY A 1 174 ? 28.655 -18.237 -16.043 1.00 8.29 160 GLY A C 1
ATOM 1237 O O . GLY A 1 174 ? 29.049 -18.635 -14.945 1.00 8.35 160 GLY A O 1
ATOM 1238 N N . VAL A 1 175 ? 27.693 -17.334 -16.207 1.00 7.96 161 VAL A N 1
ATOM 1239 C CA . VAL A 1 175 ? 26.988 -16.708 -15.094 1.00 7.66 161 VAL A CA 1
ATOM 1240 C C . VAL A 1 175 ? 25.500 -16.578 -15.419 1.00 7.45 161 VAL A C 1
ATOM 1241 O O . VAL A 1 175 ? 25.134 -16.257 -16.554 1.00 7.66 161 VAL A O 1
ATOM 1259 N N . ASP A 1 177 ? 23.159 -14.104 -14.229 1.00 6.98 163 ASP A N 1
ATOM 1260 C CA . ASP A 1 177 ? 23.375 -12.803 -13.608 1.00 7.30 163 ASP A CA 1
ATOM 1261 C C . ASP A 1 177 ? 22.043 -12.172 -13.226 1.00 7.38 163 ASP A C 1
ATOM 1262 O O . ASP A 1 177 ? 21.311 -11.675 -14.083 1.00 7.13 163 ASP A O 1
ATOM 1267 N N . ALA A 1 178 ? 21.739 -12.198 -11.931 1.00 7.64 164 ALA A N 1
ATOM 1268 C CA . ALA A 1 178 ? 20.499 -11.628 -11.422 1.00 8.13 164 ALA A CA 1
ATOM 1269 C C . ALA A 1 178 ? 20.746 -10.360 -10.601 1.00 8.58 164 ALA A C 1
ATOM 1270 O O . ALA A 1 178 ? 19.998 -10.059 -9.668 1.00 9.31 164 ALA A O 1
ATOM 1272 N N . THR A 1 179 ? 21.796 -9.618 -10.950 1.00 8.67 165 THR A N 1
ATOM 1273 C CA . THR A 1 179 ? 22.078 -8.350 -10.275 1.00 8.80 165 THR A CA 1
ATOM 1274 C C . THR A 1 179 ? 21.087 -7.270 -10.688 1.00 9.17 165 THR A C 1
ATOM 1275 O O . THR A 1 179 ? 20.796 -6.363 -9.909 1.00 9.31 165 THR A O 1
ATOM 1279 N N . GLY A 1 180 ? 20.586 -7.367 -11.918 1.00 9.44 166 GLY A N 1
ATOM 1280 C CA . GLY A 1 180 ? 19.721 -6.333 -12.487 1.00 10.02 166 GLY A CA 1
ATOM 1281 C C . GLY A 1 180 ? 20.486 -5.073 -12.856 1.00 10.36 166 GLY A C 1
ATOM 1282 O O . GLY A 1 180 ? 19.887 -4.028 -13.107 1.00 10.98 166 GLY A O 1
ATOM 1283 N N . LYS A 1 181 ? 21.813 -5.177 -12.878 1.00 10.39 167 LYS A N 1
ATOM 1284 C CA . LYS A 1 181 ? 22.694 -4.066 -13.225 1.00 10.82 167 LYS A CA 1
ATOM 1285 C C . LYS A 1 181 ? 23.374 -4.422 -14.537 1.00 10.41 167 LYS A C 1
ATOM 1286 O O . LYS A 1 181 ? 24.336 -5.193 -14.559 1.00 10.57 167 LYS A O 1
ATOM 1292 N N . LEU A 1 182 ? 22.869 -3.862 -15.634 1.00 10.28 168 LEU A N 1
ATOM 1293 C CA A LEU A 1 182 ? 23.312 -4.293 -16.958 0.50 10.29 168 LEU A CA 1
ATOM 1294 C CA B LEU A 1 182 ? 23.296 -4.251 -16.983 0.50 10.30 168 LEU A CA 1
ATOM 1295 C C . LEU A 1 182 ? 24.747 -3.889 -17.291 1.00 10.24 168 LEU A C 1
ATOM 1296 O O . LEU A 1 182 ? 25.380 -4.505 -18.146 1.00 10.09 168 LEU A O 1
ATOM 1305 N N . ASP A 1 183 ? 25.262 -2.879 -16.591 1.00 10.01 169 ASP A N 1
ATOM 1306 C CA . ASP A 1 183 ? 26.671 -2.506 -16.706 1.00 10.21 169 ASP A CA 1
ATOM 1307 C C . ASP A 1 183 ? 27.586 -3.633 -16.210 1.00 9.64 169 ASP A C 1
ATOM 1308 O O . ASP A 1 183 ? 28.753 -3.696 -16.599 1.00 9.63 169 ASP A O 1
ATOM 1313 N N . ARG A 1 184 ? 27.051 -4.523 -15.367 1.00 9.36 170 ARG A N 1
ATOM 1314 C CA A ARG A 1 184 ? 27.806 -5.677 -14.886 0.50 9.09 170 ARG A CA 1
ATOM 1315 C CA B ARG A 1 184 ? 27.801 -5.687 -14.888 0.50 9.27 170 ARG A CA 1
ATOM 1316 C C . ARG A 1 184 ? 28.141 -6.639 -16.027 1.00 8.90 170 ARG A C 1
ATOM 1317 O O . ARG A 1 184 ? 29.188 -7.280 -16.012 1.00 8.84 170 ARG A O 1
ATOM 1332 N N . VAL A 1 185 ? 27.250 -6.735 -17.014 1.00 8.64 171 VAL A N 1
ATOM 1333 C CA . VAL A 1 185 ? 27.516 -7.567 -18.189 1.00 8.41 171 VAL A CA 1
ATOM 1334 C C . VAL A 1 185 ? 28.766 -7.042 -18.894 1.00 8.40 171 VAL A C 1
ATOM 1335 O O . VAL A 1 185 ? 29.659 -7.813 -19.251 1.00 8.60 171 VAL A O 1
ATOM 1339 N N . SER A 1 186 ? 28.829 -5.721 -19.061 1.00 8.35 172 SER A N 1
ATOM 1340 C CA . SER A 1 186 ? 29.981 -5.068 -19.674 1.00 8.53 172 SER A CA 1
ATOM 1341 C C . SER A 1 186 ? 31.257 -5.266 -18.854 1.00 8.56 172 SER A C 1
ATOM 1342 O O . SER A 1 186 ? 32.320 -5.525 -19.417 1.00 8.77 172 SER A O 1
ATOM 1345 N N . GLU A 1 187 ? 31.145 -5.160 -17.530 1.00 8.81 173 GLU A N 1
ATOM 1346 C CA . GLU A 1 187 ? 32.290 -5.378 -16.638 1.00 9.37 173 GLU A CA 1
ATOM 1347 C C . GLU A 1 187 ? 32.749 -6.834 -16.645 1.00 9.26 173 GLU A C 1
ATOM 1348 O O . GLU A 1 187 ? 33.949 -7.113 -16.591 1.00 9.45 173 GLU A O 1
ATOM 1354 N N . GLN A 1 188 ? 31.790 -7.754 -16.727 1.00 9.24 174 GLN A N 1
ATOM 1355 C CA . GLN A 1 188 ? 32.089 -9.183 -16.792 1.00 9.45 174 GLN A CA 1
ATOM 1356 C C . GLN A 1 188 ? 32.726 -9.577 -18.133 1.00 9.79 174 GLN A C 1
ATOM 1357 O O . GLN A 1 188 ? 33.557 -10.484 -18.181 1.00 9.50 174 GLN A O 1
ATOM 1363 N N . ARG A 1 189 ? 32.357 -8.883 -19.210 1.00 10.16 175 ARG A N 1
ATOM 1364 C CA . ARG A 1 189 ? 33.043 -9.042 -20.499 1.00 10.97 175 ARG A CA 1
ATOM 1365 C C . ARG A 1 189 ? 34.528 -8.715 -20.379 1.00 11.14 175 ARG A C 1
ATOM 1366 O O . ARG A 1 189 ? 35.367 -9.403 -20.960 1.00 11.44 175 ARG A O 1
ATOM 1374 N N . ILE A 1 190 ? 34.840 -7.664 -19.624 1.00 11.12 176 ILE A N 1
ATOM 1375 C CA . ILE A 1 190 ? 36.223 -7.242 -19.400 1.00 11.46 176 ILE A CA 1
ATOM 1376 C C . ILE A 1 190 ? 36.983 -8.244 -18.523 1.00 11.53 176 ILE A C 1
ATOM 1377 O O . ILE A 1 190 ? 38.080 -8.683 -18.881 1.00 12.10 176 ILE A O 1
ATOM 1382 N N . SER A 1 191 ? 36.395 -8.617 -17.388 1.00 11.46 177 SER A N 1
ATOM 1383 C CA . SER A 1 191 ? 37.086 -9.456 -16.410 1.00 11.38 177 SER A CA 1
ATOM 1384 C C . SER A 1 191 ? 37.124 -10.939 -16.772 1.00 11.38 177 SER A C 1
ATOM 1385 O O . SER A 1 191 ? 38.071 -11.639 -16.409 1.00 11.59 177 SER A O 1
ATOM 1388 N N . CYS A 1 192 ? 36.103 -11.412 -17.483 1.00 11.38 178 CYS A N 1
ATOM 1389 C CA . CYS A 1 192 ? 35.957 -12.840 -17.773 1.00 11.40 178 CYS A CA 1
ATOM 1390 C C . CYS A 1 192 ? 36.130 -13.187 -19.250 1.00 11.74 178 CYS A C 1
ATOM 1391 O O . CYS A 1 192 ? 36.274 -14.360 -19.598 1.00 12.07 178 CYS A O 1
ATOM 1394 N N . GLY A 1 193 ? 36.105 -12.172 -20.108 1.00 11.97 179 GLY A N 1
ATOM 1395 C CA . GLY A 1 193 ? 36.257 -12.379 -21.548 1.00 12.61 179 GLY A CA 1
ATOM 1396 C C . GLY A 1 193 ? 34.936 -12.388 -22.295 1.00 13.18 179 GLY A C 1
ATOM 1397 O O . GLY A 1 193 ? 33.871 -12.601 -21.704 1.00 13.03 179 GLY A O 1
ATOM 1398 N N . LYS A 1 194 ? 35.016 -12.168 -23.605 1.00 13.68 180 LYS A N 1
ATOM 1399 C CA A LYS A 1 194 ? 33.838 -12.138 -24.470 0.50 14.07 180 LYS A CA 1
ATOM 1400 C CA B LYS A 1 194 ? 33.835 -12.135 -24.463 0.50 14.05 180 LYS A CA 1
ATOM 1401 C C . LYS A 1 194 ? 33.236 -13.528 -24.668 1.00 14.08 180 LYS A C 1
ATOM 1402 O O . LYS A 1 194 ? 32.067 -13.655 -25.047 1.00 14.44 180 LYS A O 1
ATOM 1413 N N . ASP A 1 195 ? 34.040 -14.561 -24.405 1.00 14.08 181 ASP A N 1
ATOM 1414 C CA A ASP A 1 195 ? 33.610 -15.950 -24.574 0.50 14.07 181 ASP A CA 1
ATOM 1415 C CA B ASP A 1 195 ? 33.626 -15.957 -24.567 0.50 14.12 181 ASP A CA 1
ATOM 1416 C C . ASP A 1 195 ? 32.908 -16.509 -23.333 1.00 13.78 181 ASP A C 1
ATOM 1417 O O . ASP A 1 195 ? 32.324 -17.595 -23.378 1.00 14.13 181 ASP A O 1
ATOM 1426 N N . PHE A 1 196 ? 32.965 -15.763 -22.232 1.00 12.86 182 PHE A N 1
ATOM 1427 C CA . PHE A 1 196 ? 32.271 -16.126 -20.997 1.00 11.78 182 PHE A CA 1
ATOM 1428 C C . PHE A 1 196 ? 30.763 -16.084 -21.248 1.00 11.11 182 PHE A C 1
ATOM 1429 O O . PHE A 1 196 ? 30.251 -15.105 -21.788 1.00 11.02 182 PHE A O 1
ATOM 1437 N N . ILE A 1 197 ? 30.066 -17.157 -20.880 1.00 10.34 183 ILE A N 1
ATOM 1438 C CA . ILE A 1 197 ? 28.638 -17.289 -21.178 1.00 9.89 183 ILE A CA 1
ATOM 1439 C C . ILE A 1 197 ? 27.790 -16.529 -20.159 1.00 9.20 183 ILE A C 1
ATOM 1440 O O . ILE A 1 197 ? 27.690 -16.929 -18.999 1.00 9.40 183 ILE A O 1
ATOM 1445 N N . GLN A 1 198 ? 27.179 -15.433 -20.598 1.00 8.47 184 GLN A N 1
ATOM 1446 C CA . GLN A 1 198 ? 26.353 -14.619 -19.708 1.00 8.00 184 GLN A CA 1
ATOM 1447 C C . GLN A 1 198 ? 24.873 -14.813 -20.015 1.00 7.83 184 GLN A C 1
ATOM 1448 O O . GLN A 1 198 ? 24.423 -14.601 -21.143 1.00 7.71 184 GLN A O 1
ATOM 1454 N N . LEU A 1 199 ? 24.133 -15.248 -18.997 1.00 7.50 185 LEU A N 1
ATOM 1455 C CA . LEU A 1 199 ? 22.706 -15.514 -19.116 1.00 7.49 185 LEU A CA 1
ATOM 1456 C C . LEU A 1 199 ? 21.962 -14.647 -18.118 1.00 7.41 185 LEU A C 1
ATOM 1457 O O . LEU A 1 199 ? 22.364 -14.541 -16.957 1.00 7.58 185 LEU A O 1
ATOM 1462 N N . SER A 1 200 ? 20.881 -14.017 -18.564 1.00 7.32 186 SER A N 1
ATOM 1463 C CA . SER A 1 200 ? 20.113 -13.157 -17.675 1.00 7.61 186 SER A CA 1
ATOM 1464 C C . SER A 1 200 ? 19.421 -13.975 -16.596 1.00 7.84 186 SER A C 1
ATOM 1465 O O . SER A 1 200 ? 18.851 -15.033 -16.874 1.00 8.03 186 SER A O 1
ATOM 1468 N N . GLY A 1 201 ? 19.491 -13.474 -15.365 1.00 8.26 187 GLY A N 1
ATOM 1469 C CA . GLY A 1 201 ? 18.737 -14.042 -14.252 1.00 9.21 187 GLY A CA 1
ATOM 1470 C C . GLY A 1 201 ? 17.450 -13.285 -13.970 1.00 9.75 187 GLY A C 1
ATOM 1471 O O . GLY A 1 201 ? 16.770 -13.571 -12.980 1.00 10.63 187 GLY A O 1
ATOM 1472 N N . GLU A 1 202 ? 17.128 -12.328 -14.844 1.00 9.76 188 GLU A N 1
ATOM 1473 C CA A GLU A 1 202 ? 15.919 -11.519 -14.721 0.50 9.88 188 GLU A CA 1
ATOM 1474 C CA B GLU A 1 202 ? 15.932 -11.492 -14.717 0.50 9.89 188 GLU A CA 1
ATOM 1475 C C . GLU A 1 202 ? 15.190 -11.469 -16.057 1.00 9.75 188 GLU A C 1
ATOM 1476 O O . GLU A 1 202 ? 15.760 -11.079 -17.080 1.00 10.18 188 GLU A O 1
ATOM 1487 N N . ASP A 1 203 ? 13.925 -11.883 -16.052 1.00 9.25 189 ASP A N 1
ATOM 1488 C CA . ASP A 1 203 ? 13.120 -11.902 -17.275 1.00 8.89 189 ASP A CA 1
ATOM 1489 C C . ASP A 1 203 ? 12.878 -10.514 -17.854 1.00 8.38 189 ASP A C 1
ATOM 1490 O O . ASP A 1 203 ? 12.936 -10.324 -19.071 1.00 8.27 189 ASP A O 1
ATOM 1495 N N . SER A 1 204 ? 12.615 -9.545 -16.981 1.00 8.15 190 SER A N 1
ATOM 1496 C CA . SER A 1 204 ? 12.184 -8.218 -17.419 1.00 8.03 190 SER A CA 1
ATOM 1497 C C . SER A 1 204 ? 13.292 -7.407 -18.083 1.00 7.70 190 SER A C 1
ATOM 1498 O O . SER A 1 204 ? 13.009 -6.431 -18.777 1.00 7.81 190 SER A O 1
ATOM 1501 N N . THR A 1 205 ? 14.544 -7.810 -17.871 1.00 7.52 191 THR A N 1
ATOM 1502 C CA . THR A 1 205 ? 15.685 -7.111 -18.459 1.00 7.66 191 THR A CA 1
ATOM 1503 C C . THR A 1 205 ? 16.541 -8.019 -19.347 1.00 7.44 191 THR A C 1
ATOM 1504 O O . THR A 1 205 ? 17.662 -7.660 -19.714 1.00 7.40 191 THR A O 1
ATOM 1508 N N . ALA A 1 206 ? 16.000 -9.185 -19.702 1.00 7.49 192 ALA A N 1
ATOM 1509 C CA . ALA A 1 206 ? 16.658 -10.109 -20.631 1.00 7.38 192 ALA A CA 1
ATOM 1510 C C . ALA A 1 206 ? 16.984 -9.442 -21.971 1.00 7.41 192 ALA A C 1
ATOM 1511 O O . ALA A 1 206 ? 18.000 -9.757 -22.600 1.00 7.30 192 ALA A O 1
ATOM 1513 N N . LEU A 1 207 ? 16.116 -8.520 -22.386 1.00 7.26 193 LEU A N 1
ATOM 1514 C CA . LEU A 1 207 ? 16.279 -7.743 -23.612 1.00 7.50 193 LEU A CA 1
ATOM 1515 C C . LEU A 1 207 ? 17.570 -6.917 -23.598 1.00 7.40 193 LEU A C 1
ATOM 1516 O O . LEU A 1 207 ? 18.443 -7.105 -24.449 1.00 7.75 193 LEU A O 1
ATOM 1521 N N . GLY A 1 208 ? 17.693 -6.018 -22.626 1.00 7.25 194 GLY A N 1
ATOM 1522 C CA . GLY A 1 208 ? 18.893 -5.197 -22.495 1.00 7.18 194 GLY A CA 1
ATOM 1523 C C . GLY A 1 208 ? 20.128 -6.023 -22.179 1.00 7.03 194 GLY A C 1
ATOM 1524 O O . GLY A 1 208 ? 21.238 -5.685 -22.596 1.00 7.08 194 GLY A O 1
ATOM 1525 N N . PHE A 1 209 ? 19.929 -7.112 -21.441 1.00 6.96 195 PHE A N 1
ATOM 1526 C CA . PHE A 1 209 ? 21.013 -8.010 -21.053 1.00 6.97 195 PHE A CA 1
ATOM 1527 C C . PHE A 1 209 ? 21.736 -8.578 -22.278 1.00 7.11 195 PHE A C 1
ATOM 1528 O O . PHE A 1 209 ? 22.971 -8.566 -22.339 1.00 7.12 195 PHE A O 1
ATOM 1536 N N . ASN A 1 210 ? 20.973 -9.070 -23.249 1.00 7.54 196 ASN A N 1
ATOM 1537 C CA . ASN A 1 210 ? 21.572 -9.582 -24.480 1.00 7.73 196 ASN A CA 1
ATOM 1538 C C . ASN A 1 210 ? 22.214 -8.488 -25.336 1.00 7.68 196 ASN A C 1
ATOM 1539 O O . ASN A 1 210 ? 23.260 -8.712 -25.949 1.00 7.84 196 ASN A O 1
ATOM 1544 N N . ALA A 1 211 ? 21.616 -7.297 -25.341 1.00 7.54 197 ALA A N 1
ATOM 1545 C CA . ALA A 1 211 ? 22.212 -6.151 -26.035 1.00 7.77 197 ALA A CA 1
ATOM 1546 C C . ALA A 1 211 ? 23.622 -5.861 -25.517 1.00 7.85 197 ALA A C 1
ATOM 1547 O O . ALA A 1 211 ? 24.509 -5.488 -26.285 1.00 8.29 197 ALA A O 1
ATOM 1549 N N . HIS A 1 212 ? 23.821 -6.063 -24.215 1.00 7.72 198 HIS A N 1
ATOM 1550 C CA . HIS A 1 212 ? 25.123 -5.874 -23.576 1.00 7.81 198 HIS A CA 1
ATOM 1551 C C . HIS A 1 212 ? 26.103 -7.042 -23.773 1.00 7.95 198 HIS A C 1
ATOM 1552 O O . HIS A 1 212 ? 27.261 -6.952 -23.367 1.00 7.98 198 HIS A O 1
ATOM 1559 N N . GLY A 1 213 ? 25.645 -8.132 -24.387 1.00 8.07 199 GLY A N 1
ATOM 1560 C CA . GLY A 1 213 ? 26.521 -9.272 -24.661 1.00 8.45 199 GLY A CA 1
ATOM 1561 C C . GLY A 1 213 ? 26.038 -10.611 -24.140 1.00 8.23 199 GLY A C 1
ATOM 1562 O O . GLY A 1 213 ? 26.694 -11.635 -24.347 1.00 8.73 199 GLY A O 1
ATOM 1563 N N . GLY A 1 214 ? 24.894 -10.611 -23.460 1.00 8.27 200 GLY A N 1
ATOM 1564 C CA . GLY A 1 214 ? 24.275 -11.857 -23.012 1.00 8.19 200 GLY A CA 1
ATOM 1565 C C . GLY A 1 214 ? 23.862 -12.730 -24.184 1.00 8.12 200 GLY A C 1
ATOM 1566 O O . GLY A 1 214 ? 23.645 -12.228 -25.294 1.00 8.36 200 GLY A O 1
ATOM 1567 N N . VAL A 1 215 ? 23.755 -14.035 -23.942 1.00 8.05 201 VAL A N 1
ATOM 1568 C CA . VAL A 1 215 ? 23.393 -14.990 -24.998 1.00 8.34 201 VAL A CA 1
ATOM 1569 C C . VAL A 1 215 ? 22.147 -15.809 -24.655 1.00 8.24 201 VAL A C 1
ATOM 1570 O O . VAL A 1 215 ? 21.837 -16.795 -25.328 1.00 8.78 201 VAL A O 1
ATOM 1574 N N . GLY A 1 216 ? 21.430 -15.399 -23.615 1.00 7.91 202 GLY A N 1
ATOM 1575 C CA . GLY A 1 216 ? 20.212 -16.091 -23.222 1.00 7.81 202 GLY A CA 1
ATOM 1576 C C . GLY A 1 216 ? 19.713 -15.662 -21.864 1.00 7.55 202 GLY A C 1
ATOM 1577 O O . GLY A 1 216 ? 20.212 -14.693 -21.287 1.00 7.33 202 GLY A O 1
ATOM 1578 N N . CYS A 1 217 ? 18.719 -16.388 -21.362 1.00 7.44 203 CYS A N 1
ATOM 1579 C CA . CYS A 1 217 ? 18.100 -16.092 -20.077 1.00 7.49 203 CYS A CA 1
ATOM 1580 C C . CYS A 1 217 ? 17.671 -17.393 -19.415 1.00 7.61 203 CYS A C 1
ATOM 1581 O O . CYS A 1 217 ? 17.016 -18.229 -20.045 1.00 7.78 203 CYS A O 1
ATOM 1584 N N . ILE A 1 218 ? 18.065 -17.574 -18.156 1.00 7.43 204 ILE A N 1
ATOM 1585 C CA . ILE A 1 218 ? 17.479 -18.629 -17.334 1.00 7.63 204 ILE A CA 1
ATOM 1586 C C . ILE A 1 218 ? 16.249 -18.004 -16.691 1.00 7.89 204 ILE A C 1
ATOM 1587 O O . ILE A 1 218 ? 16.351 -17.079 -15.883 1.00 7.98 204 ILE A O 1
ATOM 1592 N N . SER A 1 219 ? 15.091 -18.524 -17.086 1.00 8.01 205 SER A N 1
ATOM 1593 C CA . SER A 1 219 ? 13.852 -17.760 -17.105 1.00 8.16 205 SER A CA 1
ATOM 1594 C C . SER A 1 219 ? 12.735 -18.348 -16.252 1.00 8.22 205 SER A C 1
ATOM 1595 O O . SER A 1 219 ? 12.500 -19.559 -16.262 1.00 8.43 205 SER A O 1
ATOM 1598 N N . VAL A 1 220 ? 12.041 -17.474 -15.531 1.00 8.15 206 VAL A N 1
ATOM 1599 C CA . VAL A 1 220 ? 10.846 -17.863 -14.791 1.00 8.16 206 VAL A CA 1
ATOM 1600 C C . VAL A 1 220 ? 9.643 -17.853 -15.731 1.00 8.27 206 VAL A C 1
ATOM 1601 O O . VAL A 1 220 ? 8.863 -18.810 -15.769 1.00 8.18 206 VAL A O 1
ATOM 1605 N N . SER A 1 221 ? 9.513 -16.779 -16.505 1.00 8.17 207 SER A N 1
ATOM 1606 C CA . SER A 1 221 ? 8.380 -16.600 -17.416 1.00 8.34 207 SER A CA 1
ATOM 1607 C C . SER A 1 221 ? 8.272 -17.677 -18.495 1.00 8.07 207 SER A C 1
ATOM 1608 O O . SER A 1 221 ? 7.171 -17.955 -18.985 1.00 8.17 207 SER A O 1
ATOM 1611 N N . ALA A 1 222 ? 9.404 -18.278 -18.862 1.00 7.97 208 ALA A N 1
ATOM 1612 C CA . ALA A 1 222 ? 9.407 -19.358 -19.852 1.00 8.21 208 ALA A CA 1
ATOM 1613 C C . ALA A 1 222 ? 8.563 -20.553 -19.404 1.00 8.36 208 ALA A C 1
ATOM 1614 O O . ALA A 1 222 ? 8.090 -21.316 -20.245 1.00 8.36 208 ALA A O 1
ATOM 1616 N N . ASN A 1 223 ? 8.371 -20.711 -18.092 1.00 8.19 209 ASN A N 1
ATOM 1617 C CA . ASN A 1 223 ? 7.456 -21.732 -17.565 1.00 8.33 209 ASN A CA 1
ATOM 1618 C C . ASN A 1 223 ? 6.037 -21.563 -18.095 1.00 8.44 209 ASN A C 1
ATOM 1619 O O . ASN A 1 223 ? 5.335 -22.549 -18.324 1.00 8.67 209 ASN A O 1
ATOM 1624 N N . VAL A 1 224 ? 5.630 -20.308 -18.284 1.00 8.44 210 VAL A N 1
ATOM 1625 C CA . VAL A 1 224 ? 4.268 -19.956 -18.687 1.00 8.82 210 VAL A CA 1
ATOM 1626 C C . VAL A 1 224 ? 4.143 -19.790 -20.204 1.00 8.96 210 VAL A C 1
ATOM 1627 O O . VAL A 1 224 ? 3.162 -20.235 -20.804 1.00 9.22 210 VAL A O 1
ATOM 1631 N N . ALA A 1 225 ? 5.139 -19.150 -20.815 1.00 9.13 211 ALA A N 1
ATOM 1632 C CA . ALA A 1 225 ? 5.103 -18.836 -22.242 1.00 9.28 211 ALA A CA 1
ATOM 1633 C C . ALA A 1 225 ? 6.382 -19.291 -22.953 1.00 9.38 211 ALA A C 1
ATOM 1634 O O . ALA A 1 225 ? 7.141 -18.461 -23.457 1.00 9.49 211 ALA A O 1
ATOM 1636 N N . PRO A 1 226 ? 6.619 -20.617 -23.013 1.00 9.41 212 PRO A N 1
ATOM 1637 C CA . PRO A 1 226 ? 7.885 -21.104 -23.565 1.00 9.46 212 PRO A CA 1
ATOM 1638 C C . PRO A 1 226 ? 8.099 -20.770 -25.045 1.00 9.62 212 PRO A C 1
ATOM 1639 O O . PRO A 1 226 ? 9.228 -20.460 -25.429 1.00 9.68 212 PRO A O 1
ATOM 1643 N N . ARG A 1 227 ? 7.042 -20.819 -25.860 1.00 9.86 213 ARG A N 1
ATOM 1644 C CA A ARG A 1 227 ? 7.176 -20.513 -27.285 0.80 10.33 213 ARG A CA 1
ATOM 1645 C CA B ARG A 1 227 ? 7.161 -20.510 -27.286 0.20 9.98 213 ARG A CA 1
ATOM 1646 C C . ARG A 1 227 ? 7.528 -19.044 -27.508 1.00 10.12 213 ARG A C 1
ATOM 1647 O O . ARG A 1 227 ? 8.478 -18.736 -28.228 1.00 10.00 213 ARG A O 1
ATOM 1662 N N . LEU A 1 228 ? 6.771 -18.145 -26.882 1.00 10.01 214 LEU A N 1
ATOM 1663 C CA . LEU A 1 228 ? 7.022 -16.714 -27.030 1.00 9.94 214 LEU A CA 1
ATOM 1664 C C . LEU A 1 228 ? 8.408 -16.333 -26.512 1.00 9.55 214 LEU A C 1
ATOM 1665 O O . LEU A 1 228 ? 9.111 -15.548 -27.143 1.00 9.72 214 LEU A O 1
ATOM 1670 N N . CYS A 1 229 ? 8.805 -16.907 -25.379 1.00 9.24 215 CYS A N 1
ATOM 1671 C CA . CYS A 1 229 ? 10.132 -16.645 -24.821 1.00 9.15 215 CYS A CA 1
ATOM 1672 C C . CYS A 1 229 ? 11.260 -17.157 -25.722 1.00 9.07 215 CYS A C 1
ATOM 1673 O O . CYS A 1 229 ? 12.286 -16.483 -25.876 1.00 9.03 215 CYS A O 1
ATOM 1676 N N . SER A 1 230 ? 11.068 -18.335 -26.319 1.00 9.08 216 SER A N 1
ATOM 1677 C CA A SER A 1 230 ? 12.047 -18.902 -27.247 0.50 9.02 216 SER A CA 1
ATOM 1678 C CA B SER A 1 230 ? 12.060 -18.892 -27.237 0.50 9.34 216 SER A CA 1
ATOM 1679 C C . SER A 1 230 ? 12.177 -18.050 -28.510 1.00 9.13 216 SER A C 1
ATOM 1680 O O . SER A 1 230 ? 13.281 -17.820 -29.005 1.00 9.03 216 SER A O 1
ATOM 1685 N N . GLU A 1 231 ? 11.041 -17.578 -29.022 1.00 9.17 217 GLU A N 1
ATOM 1686 C CA . GLU A 1 231 ? 11.028 -16.724 -30.212 1.00 9.63 217 GLU A CA 1
ATOM 1687 C C . GLU A 1 231 ? 11.682 -15.367 -29.932 1.00 9.54 217 GLU A C 1
ATOM 1688 O O . GLU A 1 231 ? 12.398 -14.828 -30.778 1.00 9.66 217 GLU A O 1
ATOM 1694 N N . PHE A 1 232 ? 11.431 -14.837 -28.735 1.00 9.23 218 PHE A N 1
ATOM 1695 C CA . PHE A 1 232 ? 12.042 -13.600 -28.231 1.00 9.11 218 PHE A CA 1
ATOM 1696 C C . PHE A 1 232 ? 13.568 -13.723 -28.231 1.00 9.05 218 PHE A C 1
ATOM 1697 O O . PHE A 1 232 ? 14.275 -12.864 -28.773 1.00 8.85 218 PHE A O 1
ATOM 1705 N N . GLN A 1 233 ? 14.068 -14.813 -27.657 1.00 9.06 219 GLN A N 1
ATOM 1706 C CA . GLN A 1 233 ? 15.503 -15.079 -27.627 1.00 9.26 219 GLN A CA 1
ATOM 1707 C C . GLN A 1 233 ? 16.075 -15.315 -29.028 1.00 9.78 219 GLN A C 1
ATOM 1708 O O . GLN A 1 233 ? 17.176 -14.857 -29.334 1.00 9.90 219 GLN A O 1
ATOM 1714 N N . ALA A 1 234 ? 15.323 -16.012 -29.878 1.00 10.22 220 ALA A N 1
ATOM 1715 C CA . ALA A 1 234 ? 15.759 -16.259 -31.255 1.00 10.55 220 ALA A CA 1
ATOM 1716 C C . ALA A 1 234 ? 15.924 -14.954 -32.033 1.00 10.68 220 ALA A C 1
ATOM 1717 O O . ALA A 1 234 ? 16.875 -14.803 -32.803 1.00 11.00 220 ALA A O 1
ATOM 1719 N N . ALA A 1 235 ? 15.006 -14.012 -31.818 1.00 10.66 221 ALA A N 1
ATOM 1720 C CA . ALA A 1 235 ? 15.079 -12.698 -32.458 1.00 10.81 221 ALA A CA 1
ATOM 1721 C C . ALA A 1 235 ? 16.366 -11.958 -32.091 1.00 10.92 221 ALA A C 1
ATOM 1722 O O . ALA A 1 235 ? 17.023 -11.376 -32.958 1.00 11.15 221 ALA A O 1
ATOM 1724 N N . MET A 1 236 ? 16.731 -11.998 -30.812 1.00 11.10 222 MET A N 1
ATOM 1725 C CA . MET A 1 236 ? 17.959 -11.352 -30.348 1.00 11.26 222 MET A CA 1
ATOM 1726 C C . MET A 1 236 ? 19.215 -12.033 -30.888 1.00 11.77 222 MET A C 1
ATOM 1727 O O . MET A 1 236 ? 20.190 -11.356 -31.224 1.00 11.94 222 MET A O 1
ATOM 1732 N N . LEU A 1 237 ? 19.185 -13.363 -30.982 1.00 12.31 223 LEU A N 1
ATOM 1733 C CA . LEU A 1 237 ? 20.291 -14.113 -31.587 1.00 13.04 223 LEU A CA 1
ATOM 1734 C C . LEU A 1 237 ? 20.500 -13.706 -33.047 1.00 13.19 223 LEU A C 1
ATOM 1735 O O . LEU A 1 237 ? 21.637 -13.615 -33.513 1.00 13.52 223 LEU A O 1
ATOM 1740 N N . ALA A 1 238 ? 19.396 -13.456 -33.748 1.00 13.14 224 ALA A N 1
ATOM 1741 C CA . ALA A 1 238 ? 19.432 -13.025 -35.146 1.00 13.11 224 ALA A CA 1
ATOM 1742 C C . ALA A 1 238 ? 19.804 -11.548 -35.300 1.00 13.08 224 ALA A C 1
ATOM 1743 O O . ALA A 1 238 ? 19.989 -11.068 -36.418 1.00 13.45 224 ALA A O 1
ATOM 1745 N N . GLY A 1 239 ? 19.909 -10.837 -34.179 1.00 12.67 225 GLY A N 1
ATOM 1746 C CA . GLY A 1 239 ? 20.222 -9.408 -34.190 1.00 12.28 225 GLY A CA 1
ATOM 1747 C C . GLY A 1 239 ? 19.022 -8.528 -34.491 1.00 11.98 225 GLY A C 1
ATOM 1748 O O . GLY A 1 239 ? 19.173 -7.330 -34.738 1.00 12.04 225 GLY A O 1
ATOM 1749 N N . ASP A 1 240 ? 17.831 -9.124 -34.469 1.00 11.71 226 ASP A N 1
ATOM 1750 C CA . ASP A 1 240 ? 16.591 -8.414 -34.763 1.00 11.55 226 ASP A CA 1
ATOM 1751 C C . ASP A 1 240 ? 15.994 -7.855 -33.469 1.00 11.35 226 ASP A C 1
ATOM 1752 O O . ASP A 1 240 ? 15.023 -8.394 -32.923 1.00 11.12 226 ASP A O 1
ATOM 1757 N N . TYR A 1 241 ? 16.583 -6.764 -32.990 1.00 10.96 227 TYR A N 1
ATOM 1758 C CA . TYR A 1 241 ? 16.161 -6.164 -31.727 1.00 10.57 227 TYR A CA 1
ATOM 1759 C C . TYR A 1 241 ? 14.832 -5.418 -31.814 1.00 10.58 227 TYR A C 1
ATOM 1760 O O . TYR A 1 241 ? 14.141 -5.260 -30.806 1.00 10.61 227 TYR A O 1
ATOM 1769 N N . ALA A 1 242 ? 14.456 -4.991 -33.018 1.00 10.55 228 ALA A N 1
ATOM 1770 C CA . ALA A 1 242 ? 13.138 -4.401 -33.228 1.00 10.58 228 ALA A CA 1
ATOM 1771 C C . ALA A 1 242 ? 12.043 -5.438 -32.972 1.00 10.57 228 ALA A C 1
ATOM 1772 O O . ALA A 1 242 ? 11.059 -5.153 -32.287 1.00 10.81 228 ALA A O 1
ATOM 1774 N N . LYS A 1 243 ? 12.230 -6.644 -33.509 1.00 10.64 229 LYS A N 1
ATOM 1775 C CA . LYS A 1 243 ? 11.308 -7.750 -33.258 1.00 10.73 229 LYS A CA 1
ATOM 1776 C C . LYS A 1 243 ? 11.317 -8.145 -31.781 1.00 10.19 229 LYS A C 1
ATOM 1777 O O . LYS A 1 243 ? 10.261 -8.401 -31.198 1.00 9.96 229 LYS A O 1
ATOM 1783 N N . ALA A 1 244 ? 12.508 -8.179 -31.182 1.00 9.86 230 ALA A N 1
ATOM 1784 C CA . ALA A 1 244 ? 12.653 -8.501 -29.762 1.00 9.65 230 ALA A CA 1
ATOM 1785 C C . ALA A 1 244 ? 11.844 -7.544 -28.889 1.00 9.59 230 ALA A C 1
ATOM 1786 O O . ALA A 1 244 ? 11.197 -7.970 -27.930 1.00 9.54 230 ALA A O 1
ATOM 1788 N N . LEU A 1 245 ? 11.872 -6.258 -29.234 1.00 9.48 231 LEU A N 1
ATOM 1789 C CA . LEU A 1 245 ? 11.082 -5.257 -28.518 1.00 9.56 231 LEU A CA 1
ATOM 1790 C C . LEU A 1 245 ? 9.572 -5.503 -28.649 1.00 9.70 231 LEU A C 1
ATOM 1791 O O . LEU A 1 245 ? 8.823 -5.269 -27.703 1.00 9.65 231 LEU A O 1
ATOM 1796 N N . GLU A 1 246 ? 9.134 -5.991 -29.810 1.00 9.92 232 GLU A N 1
ATOM 1797 C CA . GLU A 1 246 ? 7.733 -6.377 -29.994 1.00 10.29 232 GLU A CA 1
ATOM 1798 C C . GLU A 1 246 ? 7.334 -7.496 -29.029 1.00 9.88 232 GLU A C 1
ATOM 1799 O O . GLU A 1 246 ? 6.241 -7.467 -28.460 1.00 9.80 232 GLU A O 1
ATOM 1805 N N . TYR A 1 247 ? 8.223 -8.471 -28.840 1.00 9.64 233 TYR A N 1
ATOM 1806 C CA . TYR A 1 247 ? 8.004 -9.524 -27.845 1.00 9.49 233 TYR A CA 1
ATOM 1807 C C . TYR A 1 247 ? 7.975 -8.978 -26.420 1.00 9.29 233 TYR A C 1
ATOM 1808 O O . TYR A 1 247 ? 7.150 -9.401 -25.614 1.00 9.08 233 TYR A O 1
ATOM 1817 N N . GLN A 1 248 ? 8.870 -8.036 -26.122 1.00 9.06 234 GLN A N 1
ATOM 1818 C CA . GLN A 1 248 ? 8.886 -7.370 -24.818 1.00 9.15 234 GLN A CA 1
ATOM 1819 C C . GLN A 1 248 ? 7.564 -6.647 -24.544 1.00 9.27 234 GLN A C 1
ATOM 1820 O O . GLN A 1 248 ? 7.038 -6.724 -23.436 1.00 9.24 234 GLN A O 1
ATOM 1826 N N . ASP A 1 249 ? 7.028 -5.955 -25.551 1.00 9.52 235 ASP A N 1
ATOM 1827 C CA . ASP A 1 249 ? 5.709 -5.319 -25.430 1.00 9.83 235 ASP A CA 1
ATOM 1828 C C . ASP A 1 249 ? 4.635 -6.344 -25.060 1.00 9.76 235 ASP A C 1
ATOM 1829 O O . ASP A 1 249 ? 3.744 -6.067 -24.254 1.00 9.92 235 ASP A O 1
ATOM 1834 N N . ARG A 1 250 ? 4.743 -7.525 -25.659 1.00 9.56 236 ARG A N 1
ATOM 1835 C CA . ARG A 1 250 ? 3.775 -8.600 -25.480 1.00 9.73 236 ARG A CA 1
ATOM 1836 C C . ARG A 1 250 ? 3.922 -9.302 -24.127 1.00 9.53 236 ARG A C 1
ATOM 1837 O O . ARG A 1 250 ? 2.927 -9.721 -23.531 1.00 9.50 236 ARG A O 1
ATOM 1845 N N . LEU A 1 251 ? 5.162 -9.418 -23.649 1.00 9.29 237 LEU A N 1
ATOM 1846 C CA . LEU A 1 251 ? 5.479 -10.228 -22.466 1.00 9.37 237 LEU A CA 1
ATOM 1847 C C . LEU A 1 251 ? 5.717 -9.464 -21.162 1.00 9.15 237 LEU A C 1
ATOM 1848 O O . LEU A 1 251 ? 5.588 -10.042 -20.084 1.00 9.01 237 LEU A O 1
ATOM 1853 N N . MET A 1 252 ? 6.066 -8.181 -21.249 1.00 8.95 238 MET A N 1
ATOM 1854 C CA . MET A 1 252 ? 6.392 -7.403 -20.045 1.00 8.75 238 MET A CA 1
ATOM 1855 C C . MET A 1 252 ? 5.302 -7.413 -18.965 1.00 8.76 238 MET A C 1
ATOM 1856 O O . MET A 1 252 ? 5.626 -7.577 -17.789 1.00 8.49 238 MET A O 1
ATOM 1861 N N . PRO A 1 253 ? 4.015 -7.252 -19.347 1.00 8.64 239 PRO A N 1
ATOM 1862 C CA . PRO A 1 253 ? 2.998 -7.318 -18.294 1.00 8.76 239 PRO A CA 1
ATOM 1863 C C . PRO A 1 253 ? 3.022 -8.639 -17.518 1.00 8.65 239 PRO A C 1
ATOM 1864 O O . PRO A 1 253 ? 2.789 -8.642 -16.308 1.00 8.75 239 PRO A O 1
ATOM 1868 N N . LEU A 1 254 ? 3.317 -9.742 -18.207 1.00 8.79 240 LEU A N 1
ATOM 1869 C CA . LEU A 1 254 ? 3.444 -11.047 -17.559 1.00 9.04 240 LEU A CA 1
ATOM 1870 C C . LEU A 1 254 ? 4.680 -11.121 -16.660 1.00 8.95 240 LEU A C 1
ATOM 1871 O O . LEU A 1 254 ? 4.590 -11.582 -15.522 1.00 8.82 240 LEU A O 1
ATOM 1876 N N . HIS A 1 255 ? 5.826 -10.663 -17.165 1.00 9.10 241 HIS A N 1
ATOM 1877 C CA . HIS A 1 255 ? 7.049 -10.608 -16.356 1.00 9.54 241 HIS A CA 1
ATOM 1878 C C . HIS A 1 255 ? 6.799 -9.895 -15.033 1.00 9.84 241 HIS A C 1
ATOM 1879 O O . HIS A 1 255 ? 7.202 -10.376 -13.969 1.00 10.27 241 HIS A O 1
ATOM 1886 N N . ARG A 1 256 ? 6.123 -8.751 -15.111 1.00 9.87 242 ARG A N 1
ATOM 1887 C CA . ARG A 1 256 ? 5.843 -7.934 -13.938 1.00 10.27 242 ARG A CA 1
ATOM 1888 C C . ARG A 1 256 ? 4.832 -8.599 -13.008 1.00 9.84 242 ARG A C 1
ATOM 1889 O O . ARG A 1 256 ? 5.042 -8.659 -11.793 1.00 9.81 242 ARG A O 1
ATOM 1897 N N . ALA A 1 257 ? 3.741 -9.102 -13.580 1.00 9.55 243 ALA A N 1
ATOM 1898 C CA . ALA A 1 257 ? 2.644 -9.651 -12.784 1.00 9.44 243 ALA A CA 1
ATOM 1899 C C . ALA A 1 257 ? 3.047 -10.886 -11.979 1.00 9.26 243 ALA A C 1
ATOM 1900 O O . ALA A 1 257 ? 2.649 -11.031 -10.819 1.00 9.02 243 ALA A O 1
ATOM 1902 N N . ILE A 1 258 ? 3.854 -11.759 -12.585 1.00 9.32 244 ILE A N 1
ATOM 1903 C CA A ILE A 1 258 ? 4.361 -12.993 -11.966 0.50 9.39 244 ILE A CA 1
ATOM 1904 C CA B ILE A 1 258 ? 4.233 -12.977 -11.878 0.50 9.39 244 ILE A CA 1
ATOM 1905 C C . ILE A 1 258 ? 5.162 -12.713 -10.689 1.00 9.39 244 ILE A C 1
ATOM 1906 O O . ILE A 1 258 ? 5.242 -13.548 -9.785 1.00 9.22 244 ILE A O 1
ATOM 1915 N N . PHE A 1 259 ? 5.790 -11.536 -10.649 1.00 9.43 245 PHE A N 1
ATOM 1916 C CA . PHE A 1 259 ? 6.662 -11.156 -9.528 1.00 9.78 245 PHE A CA 1
ATOM 1917 C C . PHE A 1 259 ? 6.107 -10.121 -8.542 1.00 9.60 245 PHE A C 1
ATOM 1918 O O . PHE A 1 259 ? 6.833 -9.646 -7.665 1.00 9.96 245 PHE A O 1
ATOM 1926 N N . MET A 1 260 ? 4.825 -9.785 -8.665 1.00 9.36 246 MET A N 1
ATOM 1927 C CA . MET A 1 260 ? 4.172 -8.927 -7.671 1.00 9.42 246 MET A CA 1
ATOM 1928 C C . MET A 1 260 ? 4.249 -9.578 -6.290 1.00 9.39 246 MET A C 1
ATOM 1929 O O . MET A 1 260 ? 4.472 -8.904 -5.280 1.00 9.68 246 MET A O 1
ATOM 1934 N N . GLU A 1 261 ? 4.055 -10.894 -6.265 1.00 9.16 247 GLU A N 1
ATOM 1935 C CA . GLU A 1 261 ? 4.331 -11.733 -5.106 1.00 9.14 247 GLU A CA 1
ATOM 1936 C C . GLU A 1 261 ? 5.398 -12.737 -5.567 1.00 8.82 247 GLU A C 1
ATOM 1937 O O . GLU A 1 261 ? 5.847 -12.646 -6.705 1.00 9.03 247 GLU A O 1
ATOM 1943 N N . PRO A 1 262 ? 5.836 -13.674 -4.700 1.00 8.39 248 PRO A N 1
ATOM 1944 C CA . PRO A 1 262 ? 6.922 -14.560 -5.139 1.00 8.14 248 PRO A CA 1
ATOM 1945 C C . PRO A 1 262 ? 6.667 -15.196 -6.506 1.00 8.12 248 PRO A C 1
ATOM 1946 O O . PRO A 1 262 ? 5.558 -15.671 -6.775 1.00 7.96 248 PRO A O 1
ATOM 1950 N N . GLY A 1 263 ? 7.693 -15.175 -7.356 1.00 7.91 249 GLY A N 1
ATOM 1951 C CA . GLY A 1 263 ? 7.612 -15.670 -8.731 1.00 7.95 249 GLY A CA 1
ATOM 1952 C C . GLY A 1 263 ? 7.114 -17.094 -8.875 1.00 7.96 249 GLY A C 1
ATOM 1953 O O . GLY A 1 263 ? 6.387 -17.407 -9.820 1.00 8.01 249 GLY A O 1
ATOM 1954 N N . VAL A 1 264 ? 7.506 -17.959 -7.941 1.00 7.86 250 VAL A N 1
ATOM 1955 C CA . VAL A 1 264 ? 7.042 -19.346 -7.925 1.00 8.28 250 VAL A CA 1
ATOM 1956 C C . VAL A 1 264 ? 5.514 -19.385 -7.886 1.00 8.29 250 VAL A C 1
ATOM 1957 O O . VAL A 1 264 ? 4.879 -20.129 -8.639 1.00 8.31 250 VAL A O 1
ATOM 1961 N N . CYS A 1 265 ? 4.939 -18.564 -7.011 1.00 8.23 251 CYS A N 1
ATOM 1962 C CA . CYS A 1 265 ? 3.500 -18.536 -6.791 1.00 8.49 251 CYS A CA 1
ATOM 1963 C C . CYS A 1 265 ? 2.759 -17.857 -7.941 1.00 8.33 251 CYS A C 1
ATOM 1964 O O . CYS A 1 265 ? 1.694 -18.321 -8.357 1.00 8.63 251 CYS A O 1
ATOM 1967 N N . GLY A 1 266 ? 3.325 -16.770 -8.464 1.00 8.01 252 GLY A N 1
ATOM 1968 C CA . GLY A 1 266 ? 2.774 -16.115 -9.652 1.00 7.94 252 GLY A CA 1
ATOM 1969 C C . GLY A 1 266 ? 2.743 -17.051 -10.851 1.00 7.87 252 GLY A C 1
ATOM 1970 O O . GLY A 1 266 ? 1.753 -17.104 -11.587 1.00 7.65 252 GLY A O 1
ATOM 1971 N N . THR A 1 267 ? 3.831 -17.794 -11.038 1.00 7.75 253 THR A N 1
ATOM 1972 C CA . THR A 1 267 ? 3.971 -18.731 -12.148 1.00 7.91 253 THR A CA 1
ATOM 1973 C C . THR A 1 267 ? 2.976 -19.881 -12.045 1.00 7.84 253 THR A C 1
ATOM 1974 O O . THR A 1 267 ? 2.322 -20.231 -13.034 1.00 7.82 253 THR A O 1
ATOM 1978 N N . LYS A 1 268 ? 2.864 -20.466 -10.854 1.00 7.88 254 LYS A N 1
ATOM 1979 C CA . LYS A 1 268 ? 1.931 -21.572 -10.653 1.00 8.12 254 LYS A CA 1
ATOM 1980 C C . LYS A 1 268 ? 0.478 -21.133 -10.803 1.00 8.20 254 LYS A C 1
ATOM 1981 O O . LYS A 1 268 ? -0.342 -21.902 -11.307 1.00 8.66 254 LYS A O 1
ATOM 1987 N N . TYR A 1 269 ? 0.161 -19.899 -10.410 1.00 8.17 255 TYR A N 1
ATOM 1988 C CA . TYR A 1 269 ? -1.171 -19.364 -10.680 1.00 8.32 255 TYR A CA 1
ATOM 1989 C C . TYR A 1 269 ? -1.416 -19.220 -12.180 1.00 8.63 255 TYR A C 1
ATOM 1990 O O . TYR A 1 269 ? -2.470 -19.623 -12.679 1.00 8.84 255 TYR A O 1
ATOM 1999 N N . ALA A 1 270 ? -0.456 -18.629 -12.890 1.00 8.66 256 ALA A N 1
ATOM 2000 C CA . ALA A 1 270 ? -0.578 -18.448 -14.336 1.00 8.84 256 ALA A CA 1
ATOM 2001 C C . ALA A 1 270 ? -0.814 -19.785 -15.033 1.00 9.09 256 ALA A C 1
ATOM 2002 O O . ALA A 1 270 ? -1.698 -19.899 -15.887 1.00 9.41 256 ALA A O 1
ATOM 2004 N N . LEU A 1 271 ? -0.036 -20.794 -14.644 1.00 9.04 257 LEU A N 1
ATOM 2005 C CA . LEU A 1 271 ? -0.165 -22.137 -15.206 1.00 9.32 257 LEU A CA 1
ATOM 2006 C C . LEU A 1 271 ? -1.456 -22.834 -14.792 1.00 9.82 257 LEU A C 1
ATOM 2007 O O . LEU A 1 271 ? -1.964 -23.671 -15.538 1.00 9.89 257 LEU A O 1
ATOM 2012 N N . SER A 1 272 ? -1.986 -22.497 -13.617 1.00 10.29 258 SER A N 1
ATOM 2013 C CA . SER A 1 272 ? -3.289 -23.027 -13.201 1.00 10.94 258 SER A CA 1
ATOM 2014 C C . SER A 1 272 ? -4.396 -22.528 -14.133 1.00 11.29 258 SER A C 1
ATOM 2015 O O . SER A 1 272 ? -5.352 -23.255 -14.418 1.00 11.78 258 SER A O 1
ATOM 2018 N N . LYS A 1 273 ? -4.245 -21.300 -14.625 1.00 11.38 259 LYS A N 1
ATOM 2019 C CA . LYS A 1 273 ? -5.216 -20.706 -15.543 1.00 11.69 259 LYS A CA 1
ATOM 2020 C C . LYS A 1 273 ? -5.089 -21.232 -16.972 1.00 11.66 259 LYS A C 1
ATOM 2021 O O . LYS A 1 273 ? -6.096 -21.525 -17.619 1.00 12.01 259 LYS A O 1
ATOM 2027 N N . THR A 1 274 ? -3.859 -21.347 -17.463 1.00 11.36 260 THR A N 1
ATOM 2028 C CA . THR A 1 274 ? -3.628 -21.732 -18.856 1.00 11.30 260 THR A CA 1
ATOM 2029 C C . THR A 1 274 ? -3.680 -23.242 -19.074 1.00 11.41 260 THR A C 1
ATOM 2030 O O . THR A 1 274 ? -4.167 -23.706 -20.110 1.00 11.79 260 THR A O 1
ATOM 2034 N N . ARG A 1 275 ? -3.178 -24.002 -18.103 1.00 11.22 261 ARG A N 1
ATOM 2035 C CA . ARG A 1 275 ? -2.961 -25.441 -18.279 1.00 11.07 261 ARG A CA 1
ATOM 2036 C C . ARG A 1 275 ? -3.507 -26.302 -17.142 1.00 11.00 261 ARG A C 1
ATOM 2037 O O . ARG A 1 275 ? -3.348 -27.525 -17.156 1.00 11.33 261 ARG A O 1
ATOM 2045 N N . GLY A 1 276 ? -4.145 -25.666 -16.163 1.00 10.92 262 GLY A N 1
ATOM 2046 C CA . GLY A 1 276 ? -4.744 -26.384 -15.037 1.00 10.87 262 GLY A CA 1
ATOM 2047 C C . GLY A 1 276 ? -3.742 -27.019 -14.088 1.00 11.04 262 GLY A C 1
ATOM 2048 O O . GLY A 1 276 ? -4.054 -28.001 -13.412 1.00 11.03 262 GLY A O 1
ATOM 2049 N N . CYS A 1 277 ? -2.536 -26.457 -14.027 1.00 10.85 263 CYS A N 1
ATOM 2050 C CA . CYS A 1 277 ? -1.509 -26.939 -13.105 1.00 11.10 263 CYS A CA 1
ATOM 2051 C C . CYS A 1 277 ? -1.906 -26.651 -11.658 1.00 10.75 263 CYS A C 1
ATOM 2052 O O . CYS A 1 277 ? -2.698 -25.745 -11.395 1.00 10.62 263 CYS A O 1
ATOM 2055 N N . ASN A 1 278 ? -1.361 -27.441 -10.735 1.00 10.78 264 ASN A N 1
ATOM 2056 C CA A ASN A 1 278 ? -1.632 -27.265 -9.315 0.50 10.88 264 ASN A CA 1
ATOM 2057 C CA B ASN A 1 278 ? -1.619 -27.281 -9.304 0.50 10.89 264 ASN A CA 1
ATOM 2058 C C . ASN A 1 278 ? -0.895 -26.052 -8.755 1.00 10.75 264 ASN A C 1
ATOM 2059 O O . ASN A 1 278 ? 0.262 -25.799 -9.105 1.00 11.08 264 ASN A O 1
ATOM 2068 N N . ARG A 1 279 ? -1.574 -25.300 -7.893 1.00 10.37 265 ARG A N 1
ATOM 2069 C CA . ARG A 1 279 ? -0.994 -24.096 -7.285 1.00 10.10 265 ARG A CA 1
ATOM 2070 C C . ARG A 1 279 ? -0.172 -24.393 -6.035 1.00 10.09 265 ARG A C 1
ATOM 2071 O O . ARG A 1 279 ? 0.490 -23.499 -5.494 1.00 10.08 265 ARG A O 1
ATOM 2079 N N . LYS A 1 280 ? -0.207 -25.645 -5.582 1.00 9.76 266 LYS A N 1
ATOM 2080 C CA . LYS A 1 280 ? 0.467 -26.038 -4.351 1.00 9.71 266 LYS A CA 1
ATOM 2081 C C . LYS A 1 280 ? 1.956 -25.703 -4.371 1.00 9.49 266 LYS A C 1
ATOM 2082 O O . LYS A 1 280 ? 2.675 -26.035 -5.321 1.00 9.41 266 LYS A O 1
ATOM 2088 N N . VAL A 1 281 ? 2.387 -25.023 -3.311 1.00 9.29 267 VAL A N 1
ATOM 2089 C CA . VAL A 1 281 ? 3.797 -24.754 -3.033 1.00 9.22 267 VAL A CA 1
ATOM 2090 C C . VAL A 1 281 ? 4.075 -25.163 -1.587 1.00 9.25 267 VAL A C 1
ATOM 2091 O O . VAL A 1 281 ? 3.142 -25.440 -0.824 1.00 9.69 267 VAL A O 1
ATOM 2095 N N . ARG A 1 282 ? 5.348 -25.199 -1.205 1.00 8.82 268 ARG A N 1
ATOM 2096 C CA . ARG A 1 282 ? 5.702 -25.541 0.171 1.00 8.65 268 ARG A CA 1
ATOM 2097 C C . ARG A 1 282 ? 5.998 -24.305 1.014 1.00 8.55 268 ARG A C 1
ATOM 2098 O O . ARG A 1 282 ? 6.666 -23.374 0.558 1.00 8.65 268 ARG A O 1
ATOM 2106 N N . SER A 1 283 ? 5.479 -24.304 2.240 1.00 8.35 269 SER A N 1
ATOM 2107 C CA . SER A 1 283 ? 5.704 -23.234 3.209 1.00 8.24 269 SER A CA 1
ATOM 2108 C C . SER A 1 283 ? 7.211 -22.988 3.371 1.00 8.07 269 SER A C 1
ATOM 2109 O O . SER A 1 283 ? 7.982 -23.944 3.461 1.00 8.37 269 SER A O 1
ATOM 2112 N N . PRO A 1 284 ? 7.642 -21.712 3.450 1.00 7.84 270 PRO A N 1
ATOM 2113 C CA . PRO A 1 284 ? 6.891 -20.470 3.667 1.00 7.86 270 PRO A CA 1
ATOM 2114 C C . PRO A 1 284 ? 6.281 -19.804 2.431 1.00 7.96 270 PRO A C 1
ATOM 2115 O O . PRO A 1 284 ? 5.730 -18.710 2.553 1.00 7.97 270 PRO A O 1
ATOM 2119 N N . LEU A 1 285 ? 6.384 -20.429 1.260 1.00 8.02 271 LEU A N 1
ATOM 2120 C CA . LEU A 1 285 ? 5.631 -19.937 0.108 1.00 8.22 271 LEU A CA 1
ATOM 2121 C C . LEU A 1 285 ? 4.158 -20.302 0.288 1.00 8.53 271 LEU A C 1
ATOM 2122 O O . LEU A 1 285 ? 3.838 -21.274 0.976 1.00 8.82 271 LEU A O 1
ATOM 2127 N N . MET A 1 286 ? 3.274 -19.506 -0.309 1.00 8.77 272 MET A N 1
ATOM 2128 C CA . MET A 1 286 ? 1.828 -19.676 -0.144 1.00 9.37 272 MET A CA 1
ATOM 2129 C C . MET A 1 286 ? 1.156 -20.114 -1.440 1.00 9.60 272 MET A C 1
ATOM 2130 O O . MET A 1 286 ? 1.531 -19.666 -2.526 1.00 9.43 272 MET A O 1
ATOM 2135 N N . SER A 1 287 ? 0.162 -20.989 -1.315 1.00 10.03 273 SER A N 1
ATOM 2136 C CA . SER A 1 287 ? -0.582 -21.497 -2.470 1.00 10.56 273 SER A CA 1
ATOM 2137 C C . SER A 1 287 ? -1.625 -20.499 -2.975 1.00 10.80 273 SER A C 1
ATOM 2138 O O . SER A 1 287 ? -2.300 -20.744 -3.981 1.00 11.34 273 SER A O 1
ATOM 2141 N N . THR A 1 288 ? -1.737 -19.376 -2.271 1.00 10.85 274 THR A N 1
ATOM 2142 C CA . THR A 1 288 ? -2.696 -18.322 -2.581 1.00 11.25 274 THR A CA 1
ATOM 2143 C C . THR A 1 288 ? -1.981 -17.018 -2.930 1.00 11.05 274 THR A C 1
ATOM 2144 O O . THR A 1 288 ? -0.795 -16.847 -2.623 1.00 10.99 274 THR A O 1
ATOM 2148 N N . LEU A 1 289 ? -2.713 -16.117 -3.581 1.00 10.80 275 LEU A N 1
ATOM 2149 C CA . LEU A 1 289 ? -2.229 -14.781 -3.925 1.00 10.87 275 LEU A CA 1
ATOM 2150 C C . LEU A 1 289 ? -3.319 -13.763 -3.614 1.00 11.14 275 LEU A C 1
ATOM 2151 O O . LEU A 1 289 ? -4.483 -14.132 -3.438 1.00 11.50 275 LEU A O 1
ATOM 2156 N N . GLU A 1 290 ? -2.943 -12.488 -3.549 1.00 11.39 276 GLU A N 1
ATOM 2157 C CA . GLU A 1 290 ? -3.917 -11.406 -3.394 1.00 11.72 276 GLU A CA 1
ATOM 2158 C C . GLU A 1 290 ? -4.777 -11.277 -4.651 1.00 11.96 276 GLU A C 1
ATOM 2159 O O . GLU A 1 290 ? -4.291 -11.529 -5.757 1.00 11.76 276 GLU A O 1
ATOM 2165 N N . PRO A 1 291 ? -6.059 -10.886 -4.490 1.00 12.17 277 PRO A N 1
ATOM 2166 C CA . PRO A 1 291 ? -6.945 -10.666 -5.636 1.00 12.38 277 PRO A CA 1
ATOM 2167 C C . PRO A 1 291 ? -6.346 -9.777 -6.731 1.00 12.37 277 PRO A C 1
ATOM 2168 O O . PRO A 1 291 ? -6.478 -10.097 -7.911 1.00 12.48 277 PRO A O 1
ATOM 2172 N N . ALA A 1 292 ? -5.684 -8.685 -6.345 1.00 12.16 278 ALA A N 1
ATOM 2173 C CA . ALA A 1 292 ? -5.076 -7.762 -7.312 1.00 11.97 278 ALA A CA 1
ATOM 2174 C C . ALA A 1 292 ? -3.940 -8.402 -8.111 1.00 11.69 278 ALA A C 1
ATOM 2175 O O . ALA A 1 292 ? -3.739 -8.078 -9.285 1.00 11.79 278 ALA A O 1
ATOM 2177 N N . THR A 1 293 ? -3.199 -9.303 -7.470 1.00 11.27 279 THR A N 1
ATOM 2178 C CA . THR A 1 293 ? -2.132 -10.040 -8.146 1.00 10.81 279 THR A CA 1
ATOM 2179 C C . THR A 1 293 ? -2.722 -10.984 -9.191 1.00 10.63 279 THR A C 1
ATOM 2180 O O . THR A 1 293 ? -2.267 -11.019 -10.333 1.00 10.37 279 THR A O 1
ATOM 2184 N N . GLU A 1 294 ? -3.749 -11.733 -8.799 1.00 10.60 280 GLU A N 1
ATOM 2185 C CA . GLU A 1 294 ? -4.419 -12.643 -9.724 1.00 10.50 280 GLU A CA 1
ATOM 2186 C C . GLU A 1 294 ? -5.043 -11.897 -10.903 1.00 10.43 280 GLU A C 1
ATOM 2187 O O . GLU A 1 294 ? -4.932 -12.341 -12.047 1.00 10.18 280 GLU A O 1
ATOM 2193 N N . ALA A 1 295 ? -5.661 -10.750 -10.627 1.00 10.49 281 ALA A N 1
ATOM 2194 C CA . ALA A 1 295 ? -6.235 -9.913 -11.681 1.00 10.39 281 ALA A CA 1
ATOM 2195 C C . ALA A 1 295 ? -5.165 -9.412 -12.656 1.00 10.25 281 ALA A C 1
ATOM 2196 O O . ALA A 1 295 ? -5.380 -9.401 -13.868 1.00 10.52 281 ALA A O 1
ATOM 2198 N N . ALA A 1 296 ? -4.009 -9.017 -12.125 1.00 10.05 282 ALA A N 1
ATOM 2199 C CA . ALA A 1 296 ? -2.901 -8.545 -12.954 1.00 9.96 282 ALA A CA 1
ATOM 2200 C C . ALA A 1 296 ? -2.331 -9.662 -13.830 1.00 9.63 282 ALA A C 1
ATOM 2201 O O . ALA A 1 296 ? -2.010 -9.436 -14.997 1.00 9.88 282 ALA A O 1
ATOM 2203 N N . ILE A 1 297 ? -2.217 -10.863 -13.267 1.00 9.53 283 ILE A N 1
ATOM 2204 C CA . ILE A 1 297 ? -1.748 -12.019 -14.029 1.00 9.42 283 ILE A CA 1
ATOM 2205 C C . ILE A 1 297 ? -2.758 -12.385 -15.125 1.00 9.63 283 ILE A C 1
ATOM 2206 O O . ILE A 1 297 ? -2.369 -12.607 -16.274 1.00 9.67 283 ILE A O 1
ATOM 2211 N N . ASP A 1 298 ? -4.046 -12.413 -14.775 1.00 9.95 284 ASP A N 1
ATOM 2212 C CA . ASP A 1 298 ? -5.109 -12.641 -15.763 1.00 10.31 284 ASP A CA 1
ATOM 2213 C C . ASP A 1 298 ? -5.001 -11.663 -16.935 1.00 10.25 284 ASP A C 1
ATOM 2214 O O . ASP A 1 298 ? -5.017 -12.074 -18.097 1.00 10.25 284 ASP A O 1
ATOM 2219 N N . ALA A 1 299 ? -4.886 -10.373 -16.620 1.00 10.21 285 ALA A N 1
ATOM 2220 C CA . ALA A 1 299 ? -4.775 -9.328 -17.640 1.00 10.29 285 ALA A CA 1
ATOM 2221 C C . ALA A 1 299 ? -3.534 -9.510 -18.515 1.00 10.40 285 ALA A C 1
ATOM 2222 O O . ALA A 1 299 ? -3.596 -9.333 -19.733 1.00 10.50 285 ALA A O 1
ATOM 2224 N N . ALA A 1 300 ? -2.418 -9.877 -17.889 1.00 10.29 286 ALA A N 1
ATOM 2225 C CA . ALA A 1 300 ? -1.162 -10.110 -18.598 1.00 10.47 286 ALA A CA 1
ATOM 2226 C C . ALA A 1 300 ? -1.238 -11.314 -19.537 1.00 10.54 286 ALA A C 1
ATOM 2227 O O . ALA A 1 300 ? -0.699 -11.281 -20.646 1.00 10.43 286 ALA A O 1
ATOM 2229 N N . LEU A 1 301 ? -1.909 -12.375 -19.091 1.00 10.62 287 LEU A N 1
ATOM 2230 C CA . LEU A 1 301 ? -2.105 -13.563 -19.921 1.00 10.88 287 LEU A CA 1
ATOM 2231 C C . LEU A 1 301 ? -2.945 -13.240 -21.156 1.00 11.22 287 LEU A C 1
ATOM 2232 O O . LEU A 1 301 ? -2.645 -13.716 -22.255 1.00 11.23 287 LEU A O 1
ATOM 2237 N N . LYS A 1 302 ? -3.983 -12.426 -20.966 1.00 11.69 288 LYS A N 1
ATOM 2238 C CA A LYS A 1 302 ? -4.842 -11.987 -22.064 0.50 12.06 288 LYS A CA 1
ATOM 2239 C CA B LYS A 1 302 ? -4.835 -12.000 -22.071 0.50 12.12 288 LYS A CA 1
ATOM 2240 C C . LYS A 1 302 ? -4.052 -11.131 -23.054 1.00 12.22 288 LYS A C 1
ATOM 2241 O O . LYS A 1 302 ? -4.161 -11.306 -24.270 1.00 12.27 288 LYS A O 1
ATOM 2252 N N . HIS A 1 303 ? -3.251 -10.210 -22.520 1.00 12.22 289 HIS A N 1
ATOM 2253 C CA . HIS A 1 303 ? -2.414 -9.331 -23.332 1.00 12.41 289 HIS A CA 1
ATOM 2254 C C . HIS A 1 303 ? -1.418 -10.118 -24.187 1.00 12.48 289 HIS A C 1
ATOM 2255 O O . HIS A 1 303 ? -1.183 -9.774 -25.347 1.00 12.49 289 HIS A O 1
ATOM 2262 N N . ALA A 1 304 ? -0.848 -11.174 -23.609 1.00 12.51 290 ALA A N 1
ATOM 2263 C CA . ALA A 1 304 ? 0.116 -12.030 -24.300 1.00 12.79 290 ALA A CA 1
ATOM 2264 C C . ALA A 1 304 ? -0.537 -12.998 -25.288 1.00 13.10 290 ALA A C 1
ATOM 2265 O O . ALA A 1 304 ? 0.154 -13.618 -26.099 1.00 13.11 290 ALA A O 1
ATOM 2267 N N . GLY A 1 305 ? -1.860 -13.134 -25.205 1.00 13.49 291 GLY A N 1
ATOM 2268 C CA . GLY A 1 305 ? -2.611 -14.042 -26.074 1.00 14.38 291 GLY A CA 1
ATOM 2269 C C . GLY A 1 305 ? -2.666 -15.474 -25.569 1.00 14.95 291 GLY A C 1
ATOM 2270 O O . GLY A 1 305 ? -2.962 -16.396 -26.332 1.00 15.33 291 GLY A O 1
ATOM 2271 N N . LEU A 1 306 ? -2.386 -15.661 -24.282 1.00 15.36 292 LEU A N 1
ATOM 2272 C CA . LEU A 1 306 ? -2.378 -16.993 -23.675 1.00 15.94 292 LEU A CA 1
ATOM 2273 C C . LEU A 1 306 ? -3.740 -17.362 -23.082 1.00 16.54 292 LEU A C 1
ATOM 2274 O O . LEU A 1 306 ? -3.999 -18.532 -22.783 1.00 16.54 292 LEU A O 1
ATOM 2279 N N . MET A 1 307 ? -4.583 -16.343 -22.901 1.00 17.07 293 MET A N 1
ATOM 2280 C CA A MET A 1 307 ? -5.963 -16.518 -22.451 0.50 17.53 293 MET A CA 1
ATOM 2281 C CA B MET A 1 307 ? -5.964 -16.512 -22.450 0.50 17.77 293 MET A CA 1
ATOM 2282 C C . MET A 1 307 ? -6.876 -15.592 -23.248 1.00 18.01 293 MET A C 1
ATOM 2283 O O . MET A 1 307 ? -6.446 -14.535 -23.712 1.00 18.01 293 MET A O 1
ATOM 2292 N N . ASN A 1 308 ? -8.136 -15.992 -23.402 1.00 18.84 294 ASN A N 1
ATOM 2293 C CA . ASN A 1 308 ? -9.121 -15.169 -24.102 1.00 19.89 294 ASN A CA 1
ATOM 2294 C C . ASN A 1 308 ? -9.685 -14.073 -23.205 1.00 20.03 294 ASN A C 1
ATOM 2295 O O . ASN A 1 308 ? -9.884 -14.278 -22.006 1.00 20.42 294 ASN A O 1
ATOM 2300 N N . MET B 1 15 ? 13.144 -14.789 32.935 1.00 21.64 1 MET B N 1
ATOM 2301 C CA . MET B 1 15 ? 13.885 -16.025 32.543 1.00 21.32 1 MET B CA 1
ATOM 2302 C C . MET B 1 15 ? 14.825 -15.804 31.347 1.00 20.34 1 MET B C 1
ATOM 2303 O O . MET B 1 15 ? 16.009 -16.148 31.423 1.00 20.73 1 MET B O 1
ATOM 2308 N N . PHE B 1 16 ? 14.302 -15.224 30.263 1.00 19.22 2 PHE B N 1
ATOM 2309 C CA . PHE B 1 16 ? 15.112 -14.910 29.087 1.00 18.47 2 PHE B CA 1
ATOM 2310 C C . PHE B 1 16 ? 15.515 -13.438 29.114 1.00 17.84 2 PHE B C 1
ATOM 2311 O O . PHE B 1 16 ? 14.744 -12.559 28.712 1.00 17.97 2 PHE B O 1
ATOM 2326 N N . LYS B 1 17 ? 16.725 -13.178 29.605 1.00 16.54 3 LYS B N 1
ATOM 2327 C CA . LYS B 1 17 ? 17.237 -11.818 29.765 1.00 15.06 3 LYS B CA 1
ATOM 2328 C C . LYS B 1 17 ? 18.760 -11.805 29.895 1.00 13.95 3 LYS B C 1
ATOM 2329 O O . LYS B 1 17 ? 19.387 -12.857 30.026 1.00 13.88 3 LYS B O 1
ATOM 2332 N N . GLY B 1 18 ? 19.341 -10.609 29.853 1.00 12.50 4 GLY B N 1
ATOM 2333 C CA . GLY B 1 18 ? 20.769 -10.426 30.097 1.00 11.15 4 GLY B CA 1
ATOM 2334 C C . GLY B 1 18 ? 21.652 -10.772 28.916 1.00 10.29 4 GLY B C 1
ATOM 2335 O O . GLY B 1 18 ? 21.252 -10.620 27.760 1.00 10.03 4 GLY B O 1
ATOM 2336 N N . SER B 1 19 ? 22.862 -11.235 29.216 1.00 9.73 5 SER B N 1
ATOM 2337 C CA . SER B 1 19 ? 23.844 -11.563 28.192 1.00 9.36 5 SER B CA 1
ATOM 2338 C C . SER B 1 19 ? 23.754 -13.035 27.808 1.00 8.98 5 SER B C 1
ATOM 2339 O O . SER B 1 19 ? 24.055 -13.920 28.613 1.00 9.04 5 SER B O 1
ATOM 2342 N N . ILE B 1 20 ? 23.336 -13.281 26.570 1.00 8.67 6 ILE B N 1
ATOM 2343 C CA . ILE B 1 20 ? 23.061 -14.628 26.080 1.00 8.53 6 ILE B CA 1
ATOM 2344 C C . ILE B 1 20 ? 23.926 -14.897 24.845 1.00 8.42 6 ILE B C 1
ATOM 2345 O O . ILE B 1 20 ? 23.585 -14.466 23.746 1.00 8.49 6 ILE B O 1
ATOM 2350 N N . PRO B 1 21 ? 25.061 -15.598 25.015 1.00 8.23 7 PRO B N 1
ATOM 2351 C CA . PRO B 1 21 ? 25.908 -15.837 23.850 1.00 8.19 7 PRO B CA 1
ATOM 2352 C C . PRO B 1 21 ? 25.242 -16.705 22.787 1.00 8.02 7 PRO B C 1
ATOM 2353 O O . PRO B 1 21 ? 24.630 -17.732 23.109 1.00 7.94 7 PRO B O 1
ATOM 2357 N N . ALA B 1 22 ? 25.351 -16.274 21.532 1.00 7.81 8 ALA B N 1
ATOM 2358 C CA . ALA B 1 22 ? 25.107 -17.149 20.399 1.00 7.86 8 ALA B CA 1
ATOM 2359 C C . ALA B 1 22 ? 26.408 -17.920 20.238 1.00 7.79 8 ALA B C 1
ATOM 2360 O O . ALA B 1 22 ? 27.371 -17.430 19.644 1.00 7.69 8 ALA B O 1
ATOM 2362 N N . LEU B 1 23 ? 26.433 -19.120 20.811 1.00 7.61 9 LEU B N 1
ATOM 2363 C CA . LEU B 1 23 ? 27.661 -19.893 20.968 1.00 7.86 9 LEU B CA 1
ATOM 2364 C C . LEU B 1 23 ? 28.286 -20.277 19.638 1.00 7.71 9 LEU B C 1
ATOM 2365 O O . LEU B 1 23 ? 27.596 -20.738 18.735 1.00 7.74 9 LEU B O 1
ATOM 2370 N N . ILE B 1 24 ? 29.598 -20.090 19.523 1.00 7.77 10 ILE B N 1
ATOM 2371 C CA . ILE B 1 24 ? 30.343 -20.699 18.424 1.00 8.33 10 ILE B CA 1
ATOM 2372 C C . ILE B 1 24 ? 30.271 -22.223 18.528 1.00 8.28 10 ILE B C 1
ATOM 2373 O O . ILE B 1 24 ? 30.060 -22.779 19.615 1.00 8.15 10 ILE B O 1
ATOM 2378 N N . THR B 1 25 ? 30.418 -22.885 17.386 1.00 8.27 11 THR B N 1
ATOM 2379 C CA . THR B 1 25 ? 30.595 -24.329 17.348 1.00 8.61 11 THR B CA 1
ATOM 2380 C C . THR B 1 25 ? 32.042 -24.594 16.950 1.00 9.01 11 THR B C 1
ATOM 2381 O O . THR B 1 25 ? 32.404 -24.417 15.783 1.00 8.95 11 THR B O 1
ATOM 2385 N N . PRO B 1 26 ? 32.881 -24.998 17.922 1.00 9.31 12 PRO B N 1
ATOM 2386 C CA . PRO B 1 26 ? 34.274 -25.306 17.609 1.00 9.53 12 PRO B CA 1
ATOM 2387 C C . PRO B 1 26 ? 34.380 -26.582 16.786 1.00 9.60 12 PRO B C 1
ATOM 2388 O O . PRO B 1 26 ? 33.601 -27.522 16.987 1.00 9.55 12 PRO B O 1
ATOM 2392 N N . PHE B 1 27 ? 35.327 -26.590 15.854 1.00 9.45 13 PHE B N 1
ATOM 2393 C CA . PHE B 1 27 ? 35.608 -27.761 15.033 1.00 9.67 13 PHE B CA 1
ATOM 2394 C C . PHE B 1 27 ? 37.046 -28.210 15.234 1.00 9.98 13 PHE B C 1
ATOM 2395 O O . PHE B 1 27 ? 37.919 -27.403 15.551 1.00 10.08 13 PHE B O 1
ATOM 2403 N N . THR B 1 28 ? 37.281 -29.506 15.049 1.00 10.17 14 THR B N 1
ATOM 2404 C CA . THR B 1 28 ? 38.640 -30.029 14.947 1.00 10.62 14 THR B CA 1
ATOM 2405 C C . THR B 1 28 ? 39.130 -29.875 13.505 1.00 11.16 14 THR B C 1
ATOM 2406 O O . THR B 1 28 ? 38.379 -29.433 12.631 1.00 11.29 14 THR B O 1
ATOM 2410 N N . ASP B 1 29 ? 40.386 -30.237 13.255 1.00 11.65 15 ASP B N 1
ATOM 2411 C CA . ASP B 1 29 ? 41.013 -29.973 11.958 1.00 12.37 15 ASP B CA 1
ATOM 2412 C C . ASP B 1 29 ? 40.443 -30.764 10.781 1.00 12.47 15 ASP B C 1
ATOM 2413 O O . ASP B 1 29 ? 40.620 -30.374 9.623 1.00 13.11 15 ASP B O 1
ATOM 2418 N N . ASN B 1 30 ? 39.753 -31.862 11.077 1.00 12.48 16 ASN B N 1
ATOM 2419 C CA . ASN B 1 30 ? 39.021 -32.611 10.058 1.00 12.42 16 ASN B CA 1
ATOM 2420 C C . ASN B 1 30 ? 37.639 -32.012 9.760 1.00 12.21 16 ASN B C 1
ATOM 2421 O O . ASN B 1 30 ? 36.885 -32.551 8.946 1.00 12.61 16 ASN B O 1
ATOM 2426 N N . GLY B 1 31 ? 37.316 -30.909 10.435 1.00 11.93 17 GLY B N 1
ATOM 2427 C CA . GLY B 1 31 ? 36.042 -30.212 10.248 1.00 11.57 17 GLY B CA 1
ATOM 2428 C C . GLY B 1 31 ? 34.894 -30.691 11.122 1.00 11.31 17 GLY B C 1
ATOM 2429 O O . GLY B 1 31 ? 33.824 -30.083 11.125 1.00 11.39 17 GLY B O 1
ATOM 2430 N N . ALA B 1 32 ? 35.106 -31.776 11.864 1.00 10.88 18 ALA B N 1
ATOM 2431 C CA . ALA B 1 32 ? 34.063 -32.337 12.720 1.00 10.54 18 ALA B CA 1
ATOM 2432 C C . ALA B 1 32 ? 33.826 -31.459 13.943 1.00 10.34 18 ALA B C 1
ATOM 2433 O O . ALA B 1 32 ? 34.720 -30.730 14.376 1.00 10.23 18 ALA B O 1
ATOM 2435 N N . VAL B 1 33 ? 32.614 -31.527 14.488 1.00 10.27 19 VAL B N 1
ATOM 2436 C CA . VAL B 1 33 ? 32.297 -30.838 15.735 1.00 10.56 19 VAL B CA 1
ATOM 2437 C C . VAL B 1 33 ? 33.264 -31.301 16.829 1.00 10.60 19 VAL B C 1
ATOM 2438 O O . VAL B 1 33 ? 33.505 -32.503 16.989 1.00 10.72 19 VAL B O 1
ATOM 2442 N N . ASP B 1 34 ? 33.832 -30.337 17.550 1.00 10.77 20 ASP B N 1
ATOM 2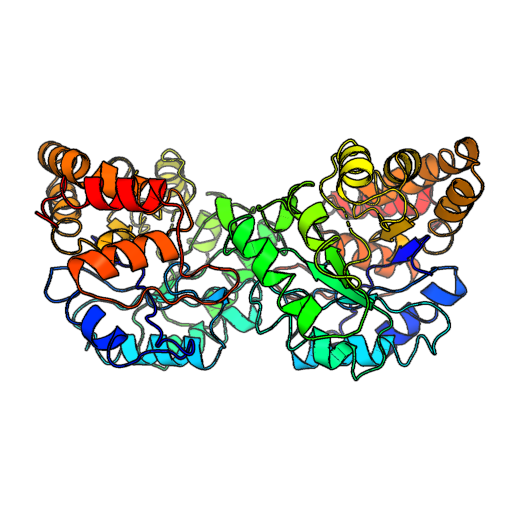443 C CA . ASP B 1 34 ? 34.702 -30.617 18.687 1.00 11.08 20 ASP B CA 1
ATOM 2444 C C . ASP B 1 34 ? 33.869 -30.542 19.966 1.00 11.29 20 ASP B C 1
ATOM 2445 O O . ASP B 1 34 ? 33.678 -29.463 20.536 1.00 11.22 20 ASP B O 1
ATOM 2450 N N . GLU B 1 35 ? 33.376 -31.696 20.406 1.00 11.57 21 GLU B N 1
ATOM 2451 C CA . GLU B 1 35 ? 32.493 -31.769 21.571 1.00 12.01 21 GLU B CA 1
ATOM 2452 C C . GLU B 1 35 ? 33.184 -31.346 22.863 1.00 12.00 21 GLU B C 1
ATOM 2453 O O . GLU B 1 35 ? 32.570 -30.688 23.702 1.00 11.87 21 GLU B O 1
ATOM 2459 N N . GLN B 1 36 ? 34.456 -31.712 23.011 1.00 12.31 22 GLN B N 1
ATOM 2460 C CA . GLN B 1 36 ? 35.238 -31.334 24.188 1.00 12.64 22 GLN B CA 1
ATOM 2461 C C . GLN B 1 36 ? 35.378 -29.815 24.293 1.00 12.02 22 GLN B C 1
ATOM 2462 O O . GLN B 1 36 ? 35.127 -29.238 25.354 1.00 11.85 22 GLN B O 1
ATOM 2468 N N . ALA B 1 37 ? 35.768 -29.179 23.190 1.00 11.41 23 ALA B N 1
ATOM 2469 C CA . ALA B 1 37 ? 35.944 -27.727 23.152 1.00 11.07 23 ALA B CA 1
ATOM 2470 C C . ALA B 1 37 ? 34.621 -26.996 23.348 1.00 10.69 23 ALA B C 1
ATOM 2471 O O . ALA B 1 37 ? 34.575 -25.975 24.037 1.00 10.50 23 ALA B O 1
ATOM 2473 N N . PHE B 1 38 ? 33.550 -27.523 22.753 1.00 10.36 24 PHE B N 1
ATOM 2474 C CA . PHE B 1 38 ? 32.228 -26.920 22.905 1.00 10.36 24 PHE B CA 1
ATOM 2475 C C . PHE B 1 38 ? 31.784 -26.947 24.366 1.00 10.35 24 PHE B C 1
ATOM 2476 O O . PHE B 1 38 ? 31.321 -25.936 24.891 1.00 10.21 24 PHE B O 1
ATOM 2484 N N . ALA B 1 39 ? 31.945 -28.100 25.017 1.00 10.48 25 ALA B N 1
ATOM 2485 C CA . ALA B 1 39 ? 31.582 -28.253 26.427 1.00 10.62 25 ALA B CA 1
ATOM 2486 C C . ALA B 1 39 ? 32.377 -27.313 27.325 1.00 10.51 25 ALA B C 1
ATOM 2487 O O . ALA B 1 39 ? 31.811 -26.684 28.222 1.00 10.48 25 ALA B O 1
ATOM 2489 N N . ALA B 1 40 ? 33.682 -27.212 27.074 1.00 10.50 26 ALA B N 1
ATOM 2490 C CA . ALA B 1 40 ? 34.547 -26.311 27.830 1.00 10.62 26 ALA B CA 1
ATOM 2491 C C . ALA B 1 40 ? 34.128 -24.850 27.658 1.00 10.50 26 ALA B C 1
ATOM 2492 O O . ALA B 1 40 ? 34.155 -24.072 28.614 1.00 10.52 26 ALA B O 1
ATOM 2494 N N . HIS B 1 41 ? 33.731 -24.491 26.438 1.00 10.43 27 HIS B N 1
ATOM 2495 C CA . HIS B 1 41 ? 33.267 -23.140 26.139 1.00 10.22 27 HIS B CA 1
ATOM 2496 C C . HIS B 1 41 ? 31.986 -22.815 26.906 1.00 10.12 27 HIS B C 1
ATOM 2497 O O . HIS B 1 41 ? 31.879 -21.749 27.514 1.00 9.57 27 HIS B O 1
ATOM 2504 N N . VAL B 1 42 ? 31.034 -23.745 26.896 1.00 10.08 28 VAL B N 1
ATOM 2505 C CA . VAL B 1 42 ? 29.773 -23.576 27.625 1.00 10.50 28 VAL B CA 1
ATOM 2506 C C . VAL B 1 42 ? 30.003 -23.436 29.139 1.00 10.72 28 VAL B C 1
ATOM 2507 O O . VAL B 1 42 ? 29.437 -22.533 29.766 1.00 10.82 28 VAL B O 1
ATOM 2511 N N . GLU B 1 43 ? 30.842 -24.308 29.710 1.00 10.92 29 GLU B N 1
ATOM 2512 C CA A GLU B 1 43 ? 31.188 -24.254 31.136 0.50 11.06 29 GLU B CA 1
ATOM 2513 C CA B GLU B 1 43 ? 31.158 -24.241 31.137 0.50 11.16 29 GLU B CA 1
ATOM 2514 C C . GLU B 1 43 ? 31.762 -22.885 31.503 1.00 11.05 29 GLU B C 1
ATOM 2515 O O . GLU B 1 43 ? 31.378 -22.280 32.506 1.00 11.19 29 GLU B O 1
ATOM 2526 N N . TRP B 1 44 ? 32.694 -22.409 30.682 1.00 10.68 30 TRP B N 1
ATOM 2527 C CA . TRP B 1 44 ? 33.354 -21.128 30.903 1.00 10.49 30 TRP B CA 1
ATOM 2528 C C . TRP B 1 44 ? 32.369 -19.962 30.786 1.00 10.40 30 TRP B C 1
ATOM 2529 O O . TRP B 1 44 ? 32.404 -19.034 31.595 1.00 10.26 30 TRP B O 1
ATOM 2540 N N . GLN B 1 45 ? 31.485 -20.024 29.790 1.00 10.23 31 GLN B N 1
ATOM 2541 C CA . GLN B 1 45 ? 30.446 -19.006 29.608 1.00 10.02 31 GLN B CA 1
ATOM 2542 C C . GLN B 1 45 ? 29.576 -18.853 30.856 1.00 10.21 31 GLN B C 1
ATOM 2543 O O . GLN B 1 45 ? 29.361 -17.738 31.339 1.00 10.04 31 GLN B O 1
ATOM 2549 N N . ILE B 1 46 ? 29.101 -19.978 31.386 1.00 10.27 32 ILE B N 1
ATOM 2550 C CA . ILE B 1 46 ? 28.262 -19.967 32.584 1.00 10.52 32 ILE B CA 1
ATOM 2551 C C . ILE B 1 46 ? 29.051 -19.460 33.797 1.00 10.81 32 ILE B C 1
ATOM 2552 O O . ILE B 1 46 ? 28.564 -18.610 34.546 1.00 10.93 32 ILE B O 1
ATOM 2557 N N . ALA B 1 47 ? 30.275 -19.956 33.965 1.00 11.05 33 ALA B N 1
ATOM 2558 C CA . ALA B 1 47 ? 31.129 -19.539 35.081 1.00 11.24 33 ALA B CA 1
ATOM 2559 C C . ALA B 1 47 ? 31.414 -18.035 35.070 1.00 11.44 33 ALA B C 1
ATOM 2560 O O . ALA B 1 47 ? 31.505 -17.410 36.128 1.00 11.85 33 ALA B O 1
ATOM 2562 N N . GLU B 1 48 ? 31.534 -17.459 33.874 1.00 11.70 34 GLU B N 1
ATOM 2563 C CA . GLU B 1 48 ? 31.855 -16.040 33.718 1.00 11.83 34 GLU B CA 1
ATOM 2564 C C . GLU B 1 48 ? 30.646 -15.105 33.813 1.00 11.65 34 GLU B C 1
ATOM 2565 O O . GLU B 1 48 ? 30.808 -13.885 33.864 1.00 12.20 34 GLU B O 1
ATOM 2571 N N . GLY B 1 49 ? 29.442 -15.671 33.830 1.00 11.42 35 GLY B N 1
ATOM 2572 C CA . GLY B 1 49 ? 28.241 -14.886 34.103 1.00 11.27 35 GLY B CA 1
ATOM 2573 C C . GLY B 1 49 ? 27.189 -14.790 33.014 1.00 10.99 35 GLY B C 1
ATOM 2574 O O . GLY B 1 49 ? 26.224 -14.038 33.159 1.00 10.97 35 GLY B O 1
ATOM 2575 N N . SER B 1 50 ? 27.353 -15.543 31.928 1.00 10.63 36 SER B N 1
ATOM 2576 C CA . SER B 1 50 ? 26.337 -15.560 30.874 1.00 10.41 36 SER B CA 1
ATOM 2577 C C . SER B 1 50 ? 24.991 -16.039 31.420 1.00 10.34 36 SER B C 1
ATOM 2578 O O . SER B 1 50 ? 24.929 -16.990 32.202 1.00 10.75 36 SER B O 1
ATOM 2581 N N . ASN B 1 51 ? 23.921 -15.363 31.010 1.00 10.06 37 ASN B N 1
ATOM 2582 C CA . ASN B 1 51 ? 22.596 -15.555 31.601 1.00 9.92 37 ASN B CA 1
ATOM 2583 C C . ASN B 1 51 ? 21.703 -16.531 30.842 1.00 9.74 37 ASN B C 1
ATOM 2584 O O . ASN B 1 51 ? 20.576 -16.804 31.255 1.00 10.08 37 ASN B O 1
ATOM 2589 N N . GLY B 1 52 ? 22.215 -17.051 29.733 1.00 9.44 38 GLY B N 1
ATOM 2590 C CA . GLY B 1 52 ? 21.483 -17.986 28.888 1.00 9.44 38 GLY B CA 1
ATOM 2591 C C . GLY B 1 52 ? 22.398 -18.426 27.765 1.00 8.81 38 GLY B C 1
ATOM 2592 O O . GLY B 1 52 ? 23.511 -17.917 27.641 1.00 9.16 38 GLY B O 1
ATOM 2593 N N . LEU B 1 53 ? 21.937 -19.374 26.953 1.00 8.85 39 LEU B N 1
ATOM 2594 C CA . LEU B 1 53 ? 22.766 -19.936 25.887 1.00 8.63 39 LEU B CA 1
ATOM 2595 C C . LEU B 1 53 ? 21.962 -20.176 24.622 1.00 8.43 39 LEU B C 1
ATOM 2596 O O . LEU B 1 53 ? 20.864 -20.725 24.677 1.00 8.59 39 LEU B O 1
ATOM 2601 N N . VAL B 1 54 ? 22.520 -19.768 23.483 1.00 8.22 40 VAL B N 1
ATOM 2602 C CA . VAL B 1 54 ? 21.943 -20.095 22.181 1.00 8.41 40 VAL B CA 1
ATOM 2603 C C . VAL B 1 54 ? 22.912 -20.978 21.393 1.00 8.22 40 VAL B C 1
ATOM 2604 O O . VAL B 1 54 ? 23.875 -20.477 20.803 1.00 8.16 40 VAL B O 1
ATOM 2608 N N . PRO B 1 55 ? 22.673 -22.303 21.405 1.00 8.24 41 PRO B N 1
ATOM 2609 C CA . PRO B 1 55 ? 23.446 -23.195 20.551 1.00 8.34 41 PRO B CA 1
ATOM 2610 C C . PRO B 1 55 ? 22.883 -23.210 19.132 1.00 8.48 41 PRO B C 1
ATOM 2611 O O . PRO B 1 55 ? 21.663 -23.156 18.946 1.00 8.55 41 PRO B O 1
ATOM 2615 N N . VAL B 1 56 ? 23.780 -23.285 18.152 1.00 8.58 42 VAL B N 1
ATOM 2616 C CA . VAL B 1 56 ? 23.425 -23.419 16.733 1.00 8.95 42 VAL B CA 1
ATOM 2617 C C . VAL B 1 56 ? 22.532 -22.271 16.227 1.00 8.87 42 VAL B C 1
ATOM 2618 O O . VAL B 1 56 ? 21.516 -22.490 15.557 1.00 8.78 42 VAL B O 1
ATOM 2622 N N . GLY B 1 57 ? 22.924 -21.045 16.570 1.00 8.73 43 GLY B N 1
ATOM 2623 C CA . GLY B 1 57 ? 22.414 -19.855 15.890 1.00 9.09 43 GLY B CA 1
ATOM 2624 C C . GLY B 1 57 ? 23.277 -19.605 14.665 1.00 9.19 43 GLY B C 1
ATOM 2625 O O . GLY B 1 57 ? 23.986 -20.507 14.204 1.00 9.18 43 GLY B O 1
ATOM 2626 N N . THR B 1 58 ? 23.232 -18.384 14.137 1.00 9.36 44 THR B N 1
ATOM 2627 C CA . THR B 1 58 ? 24.099 -17.997 13.019 1.00 9.70 44 THR B CA 1
ATOM 2628 C C . THR B 1 58 ? 25.568 -18.171 13.397 1.00 9.22 44 THR B C 1
ATOM 2629 O O . THR B 1 58 ? 26.364 -18.737 12.642 1.00 9.09 44 THR B O 1
ATOM 2633 N N . THR B 1 59 ? 25.911 -17.693 14.589 1.00 8.88 45 THR B N 1
ATOM 2634 C CA . THR B 1 59 ? 27.286 -17.714 15.075 1.00 8.74 45 THR B CA 1
ATOM 2635 C C . THR B 1 59 ? 27.775 -19.143 15.336 1.00 8.34 45 THR B C 1
ATOM 2636 O O . THR B 1 59 ? 28.978 -19.399 15.311 1.00 8.03 45 THR B O 1
ATOM 2640 N N . GLY B 1 60 ? 26.834 -20.062 15.551 1.00 8.02 46 GLY B N 1
ATOM 2641 C CA . GLY B 1 60 ? 27.147 -21.483 15.717 1.00 8.11 46 GLY B CA 1
ATOM 2642 C C . GLY B 1 60 ? 27.268 -22.241 14.407 1.00 8.12 46 GLY B C 1
ATOM 2643 O O . GLY B 1 60 ? 27.338 -23.472 14.402 1.00 8.36 46 GLY B O 1
ATOM 2644 N N . GLU B 1 61 ? 27.287 -21.503 13.298 1.00 8.05 47 GLU B N 1
ATOM 2645 C CA . GLU B 1 61 ? 27.429 -22.061 11.946 1.00 8.05 47 GLU B CA 1
ATOM 2646 C C . GLU B 1 61 ? 26.337 -23.059 11.582 1.00 8.01 47 GLU B C 1
ATOM 2647 O O . GLU B 1 61 ? 26.593 -24.078 10.929 1.00 8.07 47 GLU B O 1
ATOM 2653 N N . SER B 1 62 ? 25.106 -22.736 11.983 1.00 8.08 48 SER B N 1
ATOM 2654 C CA A SER B 1 62 ? 23.936 -23.541 11.640 0.70 8.18 48 SER B CA 1
ATOM 2655 C CA B SER B 1 62 ? 23.945 -23.552 11.642 0.30 8.17 48 SER B CA 1
ATOM 2656 C C . SER B 1 62 ? 23.883 -23.911 10.150 1.00 8.09 48 SER B C 1
ATOM 2657 O O . SER B 1 62 ? 23.560 -25.049 9.812 1.00 7.98 48 SER B O 1
ATOM 2662 N N . PRO B 1 63 ? 24.208 -22.949 9.242 1.00 8.11 49 PRO B N 1
ATOM 2663 C CA . PRO B 1 63 ? 24.088 -23.318 7.823 1.00 8.03 49 PRO B CA 1
ATOM 2664 C C . PRO B 1 63 ? 24.969 -24.479 7.351 1.00 8.01 49 PRO B C 1
ATOM 2665 O O . PRO B 1 63 ? 24.601 -25.170 6.406 1.00 8.02 49 PRO B O 1
ATOM 2669 N N . THR B 1 64 ? 26.116 -24.692 7.991 1.00 8.20 50 THR B N 1
ATOM 2670 C CA . THR B 1 64 ? 27.065 -25.696 7.496 1.00 8.34 50 THR B CA 1
ATOM 2671 C C . THR B 1 64 ? 27.094 -26.991 8.309 1.00 8.62 50 THR B C 1
ATOM 2672 O O . THR B 1 64 ? 27.897 -27.885 8.028 1.00 8.71 50 THR B O 1
ATOM 2676 N N . LEU B 1 65 ? 26.213 -27.093 9.299 1.00 8.87 51 LEU B N 1
ATOM 2677 C CA . LEU B 1 65 ? 26.016 -28.345 10.021 1.00 9.13 51 LEU B CA 1
ATOM 2678 C C . LEU B 1 65 ? 24.964 -29.180 9.307 1.00 9.35 51 LEU B C 1
ATOM 2679 O O . LEU B 1 65 ? 24.041 -28.638 8.697 1.00 9.63 51 LEU B O 1
ATOM 2684 N N . SER B 1 66 ? 25.109 -30.501 9.372 1.00 9.53 52 SER B N 1
ATOM 2685 C CA . SER B 1 66 ? 24.040 -31.394 8.944 1.00 9.73 52 SER B CA 1
ATOM 2686 C C . SER B 1 66 ? 22.935 -31.337 9.994 1.00 9.99 52 SER B C 1
ATOM 2687 O O . SER B 1 66 ? 23.138 -30.796 11.083 1.00 9.62 52 SER B O 1
ATOM 2690 N N . HIS B 1 67 ? 21.769 -31.890 9.675 1.00 10.63 53 HIS B N 1
ATOM 2691 C CA . HIS B 1 67 ? 20.695 -31.999 10.660 1.00 11.32 53 HIS B CA 1
ATOM 2692 C C . HIS B 1 67 ? 21.136 -32.775 11.898 1.00 11.30 53 HIS B C 1
ATOM 2693 O O . HIS B 1 67 ? 20.872 -32.350 13.022 1.00 11.21 53 HIS B O 1
ATOM 2700 N N . ASP B 1 68 ? 21.825 -33.895 11.685 1.00 11.48 54 ASP B N 1
ATOM 2701 C CA . ASP B 1 68 ? 22.336 -34.704 12.793 1.00 11.66 54 ASP B CA 1
ATOM 2702 C C . ASP B 1 68 ? 23.292 -33.913 13.687 1.00 11.09 54 ASP B C 1
ATOM 2703 O O . ASP B 1 68 ? 23.189 -33.971 14.912 1.00 11.05 54 ASP B O 1
ATOM 2708 N N . GLU B 1 69 ? 24.212 -33.172 13.069 1.00 10.37 55 GLU B N 1
ATOM 2709 C CA . GLU B 1 69 ? 25.171 -32.352 13.813 1.00 10.26 55 GLU B CA 1
ATOM 2710 C C . GLU B 1 69 ? 24.493 -31.214 14.572 1.00 10.02 55 GLU B C 1
ATOM 2711 O O . GLU B 1 69 ? 24.808 -30.970 15.736 1.00 9.84 55 GLU B O 1
ATOM 2717 N N . HIS B 1 70 ? 23.567 -30.528 13.904 1.00 9.81 56 HIS B N 1
ATOM 2718 C CA . HIS B 1 70 ? 22.755 -29.476 14.518 1.00 9.73 56 HIS B CA 1
ATOM 2719 C C . HIS B 1 70 ? 22.085 -30.002 15.790 1.00 9.91 56 HIS B C 1
ATOM 2720 O O . HIS B 1 70 ? 22.198 -29.403 16.862 1.00 9.62 56 HIS B O 1
ATOM 2727 N N . LYS B 1 71 ? 21.405 -31.136 15.656 1.00 9.91 57 LYS B N 1
ATOM 2728 C CA . LYS B 1 71 ? 20.691 -31.764 16.763 1.00 10.40 57 LYS B CA 1
ATOM 2729 C C . LYS B 1 71 ? 21.631 -32.170 17.896 1.00 10.50 57 LYS B C 1
ATOM 2730 O O . LYS B 1 71 ? 21.310 -31.980 19.073 1.00 10.41 57 LYS B O 1
ATOM 2736 N N . ARG B 1 72 ? 22.796 -32.708 17.535 1.00 10.63 58 ARG B N 1
ATOM 2737 C CA . ARG B 1 72 ? 23.790 -33.132 18.522 1.00 10.93 58 ARG B CA 1
ATOM 2738 C C . ARG B 1 72 ? 24.356 -31.962 19.328 1.00 10.82 58 ARG B C 1
ATOM 2739 O O . ARG B 1 72 ? 24.507 -32.063 20.544 1.00 10.98 58 ARG B O 1
ATOM 2747 N N . VAL B 1 73 ? 24.667 -30.854 18.661 1.00 10.49 59 VAL B N 1
ATOM 2748 C CA . VAL B 1 73 ? 25.201 -29.685 19.363 1.00 10.27 59 VAL B CA 1
ATOM 2749 C C . VAL B 1 73 ? 24.166 -29.120 20.346 1.00 10.24 59 VAL B C 1
ATOM 2750 O O . VAL B 1 73 ? 24.510 -28.746 21.469 1.00 10.18 59 VAL B O 1
ATOM 2754 N N . VAL B 1 74 ? 22.900 -29.095 19.933 1.00 10.35 60 VAL B N 1
ATOM 2755 C CA . VAL B 1 74 ? 21.807 -28.684 20.817 1.00 10.65 60 VAL B CA 1
ATOM 2756 C C . VAL B 1 74 ? 21.725 -29.603 22.046 1.00 10.91 60 VAL B C 1
ATOM 2757 O O . VAL B 1 74 ? 21.669 -29.118 23.181 1.00 10.50 60 VAL B O 1
ATOM 2761 N N . GLU B 1 75 ? 21.732 -30.917 21.812 1.00 11.40 61 GLU B N 1
ATOM 2762 C CA . GLU B 1 75 ? 21.743 -31.922 22.885 1.00 12.05 61 GLU B CA 1
ATOM 2763 C C . GLU B 1 75 ? 22.878 -31.682 23.869 1.00 11.86 61 GLU B C 1
ATOM 2764 O O . GLU B 1 75 ? 22.663 -31.660 25.084 1.00 11.90 61 GLU B O 1
ATOM 2770 N N . LEU B 1 76 ? 24.087 -31.520 23.337 1.00 11.59 62 LEU B N 1
ATOM 2771 C CA . LEU B 1 76 ? 25.280 -31.350 24.158 1.00 11.46 62 LEU B CA 1
ATOM 2772 C C . LEU B 1 76 ? 25.198 -30.084 25.004 1.00 11.19 62 LEU B C 1
ATOM 2773 O O . LEU B 1 76 ? 25.551 -30.097 26.183 1.00 11.02 62 LEU B O 1
ATOM 2778 N N . CYS B 1 77 ? 24.714 -28.998 24.405 1.00 10.74 63 CYS B N 1
ATOM 2779 C CA . CYS B 1 77 ? 24.551 -27.739 25.123 1.00 10.45 63 CYS B CA 1
ATOM 2780 C C . CYS B 1 77 ? 23.617 -27.901 26.322 1.00 10.69 63 CYS B C 1
ATOM 2781 O O . CYS B 1 77 ? 23.920 -27.425 27.418 1.00 10.33 63 CYS B O 1
ATOM 2784 N N . ILE B 1 78 ? 22.491 -28.578 26.102 1.00 11.06 64 ILE B N 1
ATOM 2785 C CA . ILE B 1 78 ? 21.522 -28.875 27.162 1.00 11.58 64 ILE B CA 1
ATOM 2786 C C . ILE B 1 78 ? 22.162 -29.704 28.283 1.00 12.03 64 ILE B C 1
ATOM 2787 O O . ILE B 1 78 ? 21.987 -29.395 29.466 1.00 11.96 64 ILE B O 1
ATOM 2792 N N . GLU B 1 79 ? 22.909 -30.737 27.892 1.00 12.38 65 GLU B N 1
ATOM 2793 C CA A GLU B 1 79 ? 23.601 -31.610 28.841 0.86 12.97 65 GLU B CA 1
ATOM 2794 C CA B GLU B 1 79 ? 23.606 -31.612 28.837 0.14 12.43 65 GLU B CA 1
ATOM 2795 C C . GLU B 1 79 ? 24.585 -30.835 29.719 1.00 12.70 65 GLU B C 1
ATOM 2796 O O . GLU B 1 79 ? 24.550 -30.946 30.946 1.00 12.73 65 GLU B O 1
ATOM 2807 N N . VAL B 1 80 ? 25.452 -30.047 29.087 1.00 12.46 66 VAL B N 1
ATOM 2808 C CA . VAL B 1 80 ? 26.489 -29.301 29.801 1.00 12.45 66 VAL B CA 1
ATOM 2809 C C . VAL B 1 80 ? 25.901 -28.191 30.680 1.00 12.42 66 VAL B C 1
ATOM 2810 O O . VAL B 1 80 ? 26.366 -27.972 31.803 1.00 12.47 66 VAL B O 1
ATOM 2814 N N . ALA B 1 81 ? 24.874 -27.508 30.175 1.00 12.22 67 ALA B N 1
ATOM 2815 C CA . ALA B 1 81 ? 24.215 -26.441 30.929 1.00 12.29 67 ALA B CA 1
ATOM 2816 C C . ALA B 1 81 ? 23.655 -26.934 32.261 1.00 12.30 67 ALA B C 1
ATOM 2817 O O . ALA B 1 81 ? 23.702 -26.211 33.258 1.00 12.09 67 ALA B O 1
ATOM 2819 N N . ALA B 1 82 ? 23.132 -28.162 32.266 1.00 12.43 68 ALA B N 1
ATOM 2820 C CA . ALA B 1 82 ? 22.564 -28.788 33.466 1.00 12.70 68 ALA B CA 1
ATOM 2821 C C . ALA B 1 82 ? 21.549 -27.882 34.177 1.00 12.82 68 ALA B C 1
ATOM 2822 O O . ALA B 1 82 ? 21.574 -27.742 35.405 1.00 13.03 68 ALA B O 1
ATOM 2824 N N . LYS B 1 83 ? 20.687 -27.258 33.368 1.00 12.88 69 LYS B N 1
ATOM 2825 C CA A LYS B 1 83 ? 19.590 -26.395 33.835 0.60 12.93 69 LYS B CA 1
ATOM 2826 C CA B LYS B 1 83 ? 19.588 -26.403 33.847 0.40 12.88 69 LYS B CA 1
ATOM 2827 C C . LYS B 1 83 ? 20.038 -25.166 34.640 1.00 12.70 69 LYS B C 1
ATOM 2828 O O . LYS B 1 83 ? 19.226 -24.521 35.312 1.00 12.96 69 LYS B O 1
ATOM 2839 N N . ARG B 1 84 ? 21.323 -24.825 34.551 1.00 12.33 70 ARG B N 1
ATOM 2840 C CA . ARG B 1 84 ? 21.863 -23.661 35.264 1.00 11.95 70 ARG B CA 1
ATOM 2841 C C . ARG B 1 84 ? 21.368 -22.334 34.693 1.00 11.91 70 ARG B C 1
ATOM 2842 O O . ARG B 1 84 ? 21.095 -21.394 35.441 1.00 12.06 70 ARG B O 1
ATOM 2850 N N . VAL B 1 85 ? 21.283 -22.267 33.366 1.00 11.70 71 VAL B N 1
ATOM 2851 C CA . VAL B 1 85 ? 20.760 -21.104 32.645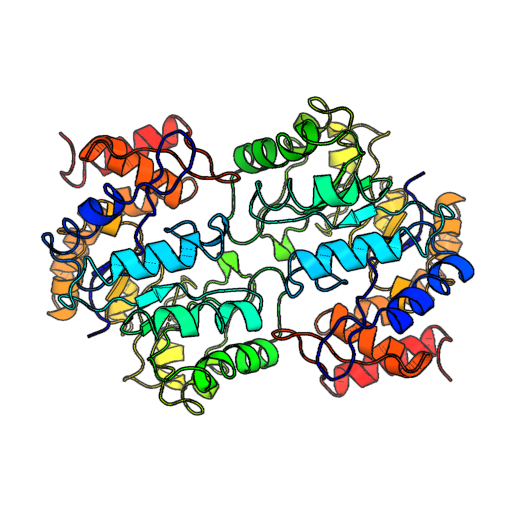 1.00 11.66 71 VAL B CA 1
ATOM 2852 C C . VAL B 1 85 ? 19.877 -21.624 31.509 1.00 11.44 71 VAL B C 1
ATOM 2853 O O . VAL B 1 85 ? 20.045 -22.769 31.081 1.00 11.43 71 VAL B O 1
ATOM 2857 N N . PRO B 1 86 ? 18.921 -20.805 31.024 1.00 11.42 72 PRO B N 1
ATOM 2858 C CA . PRO B 1 86 ? 18.076 -21.291 29.929 1.00 11.14 72 PRO B CA 1
ATOM 2859 C C . PRO B 1 86 ? 18.842 -21.543 28.629 1.00 10.74 72 PRO B C 1
ATOM 2860 O O . PRO B 1 86 ? 19.743 -20.777 28.269 1.00 10.66 72 PRO B O 1
ATOM 2864 N N . VAL B 1 87 ? 18.485 -22.632 27.958 1.00 10.42 73 VAL B N 1
ATOM 2865 C CA . VAL B 1 87 ? 19.025 -22.961 26.647 1.00 10.31 73 VAL B CA 1
ATOM 2866 C C . VAL B 1 87 ? 17.956 -22.649 25.607 1.00 10.03 73 VAL B C 1
ATOM 2867 O O . VAL B 1 87 ? 16.900 -23.290 25.567 1.00 9.82 73 VAL B O 1
ATOM 2871 N N . ILE B 1 88 ? 18.233 -21.630 24.796 1.00 9.75 74 ILE B N 1
ATOM 2872 C CA . ILE B 1 88 ? 17.353 -21.211 23.714 1.00 9.57 74 ILE B CA 1
ATOM 2873 C C . ILE B 1 88 ? 17.933 -21.787 22.425 1.00 9.22 74 ILE B C 1
ATOM 2874 O O . ILE B 1 88 ? 18.844 -21.213 21.826 1.00 9.01 74 ILE B O 1
ATOM 2879 N N . ALA B 1 89 ? 17.417 -22.943 22.024 1.00 8.73 75 ALA B N 1
ATOM 2880 C CA . ALA B 1 89 ? 18.006 -23.719 20.936 1.00 8.67 75 ALA B CA 1
ATOM 2881 C C . ALA B 1 89 ? 17.717 -23.126 19.566 1.00 8.69 75 ALA B C 1
ATOM 2882 O O . ALA B 1 89 ? 16.577 -22.787 19.261 1.00 8.42 75 ALA B O 1
ATOM 2884 N N . GLY B 1 90 ? 18.759 -23.004 18.746 1.00 8.70 76 GLY B N 1
ATOM 2885 C CA . GLY B 1 90 ? 18.579 -22.646 17.342 1.00 8.91 76 GLY B CA 1
ATOM 2886 C C . GLY B 1 90 ? 17.746 -23.703 16.640 1.00 9.27 76 GLY B C 1
ATOM 2887 O O . GLY B 1 90 ? 18.070 -24.890 16.690 1.00 9.76 76 GLY B O 1
ATOM 2888 N N . ALA B 1 91 ? 16.651 -23.280 16.014 1.00 9.47 77 ALA B N 1
ATOM 2889 C CA . ALA B 1 91 ? 15.792 -24.194 15.265 1.00 9.69 77 ALA B CA 1
ATOM 2890 C C . ALA B 1 91 ? 15.327 -23.566 13.948 1.00 9.91 77 ALA B C 1
ATOM 2891 O O . ALA B 1 91 ? 14.291 -23.941 13.393 1.00 10.63 77 ALA B O 1
ATOM 2893 N N . GLY B 1 92 ? 16.111 -22.617 13.445 1.00 9.80 78 GLY B N 1
ATOM 2894 C CA . GLY B 1 92 ? 15.736 -21.863 12.255 1.00 9.50 78 GLY B CA 1
ATOM 2895 C C . GLY B 1 92 ? 16.005 -22.582 10.951 1.00 9.30 78 GLY B C 1
ATOM 2896 O O . GLY B 1 92 ? 16.972 -23.336 10.829 1.00 9.63 78 GLY B O 1
ATOM 2897 N N . SER B 1 93 ? 15.127 -22.339 9.983 1.00 8.71 79 SER B N 1
ATOM 2898 C CA . SER B 1 93 ? 15.291 -22.811 8.611 1.00 8.38 79 SER B CA 1
ATOM 2899 C C . SER B 1 93 ? 14.436 -21.971 7.677 1.00 8.18 79 SER B C 1
ATOM 2900 O O . SER B 1 93 ? 13.440 -21.377 8.094 1.00 8.34 79 SER B O 1
ATOM 2903 N N . ASN B 1 94 ? 14.815 -21.945 6.404 1.00 7.79 80 ASN B N 1
ATOM 2904 C CA . ASN B 1 94 ? 13.991 -21.313 5.380 1.00 7.68 80 ASN B CA 1
ATOM 2905 C C . ASN B 1 94 ? 12.914 -22.261 4.851 1.00 7.71 80 ASN B C 1
ATOM 2906 O O . ASN B 1 94 ? 12.110 -21.888 3.999 1.00 7.75 80 ASN B O 1
ATOM 2911 N N . ASN B 1 95 ? 12.925 -23.487 5.370 1.00 7.85 81 ASN B N 1
ATOM 2912 C CA . ASN B 1 95 ? 11.948 -24.516 5.042 1.00 8.21 81 ASN B CA 1
ATOM 2913 C C . ASN B 1 95 ? 11.172 -24.857 6.312 1.00 8.21 81 ASN B C 1
ATOM 2914 O O . ASN B 1 95 ? 11.755 -25.322 7.295 1.00 8.39 81 ASN B O 1
ATOM 2919 N N . THR B 1 96 ? 9.862 -24.611 6.292 1.00 8.55 82 THR B N 1
ATOM 2920 C CA . THR B 1 96 ? 9.015 -24.815 7.472 1.00 8.79 82 THR B CA 1
ATOM 2921 C C . THR B 1 96 ? 9.109 -26.241 8.028 1.00 9.14 82 THR B C 1
ATOM 2922 O O . THR B 1 96 ? 9.123 -26.431 9.249 1.00 9.38 82 THR B O 1
ATOM 2926 N N . ASP B 1 97 ? 9.199 -27.226 7.133 1.00 9.50 83 ASP B N 1
ATOM 2927 C CA A ASP B 1 97 ? 9.344 -28.628 7.531 0.60 9.78 83 ASP B CA 1
ATOM 2928 C CA B ASP B 1 97 ? 9.335 -28.623 7.533 0.40 9.92 83 ASP B CA 1
ATOM 2929 C C . ASP B 1 97 ? 10.599 -28.844 8.366 1.00 9.85 83 ASP B C 1
ATOM 2930 O O . ASP B 1 97 ? 10.566 -29.540 9.381 1.00 9.97 83 ASP B O 1
ATOM 2939 N N . GLU B 1 98 ? 11.709 -28.246 7.936 1.00 9.62 84 GLU B N 1
ATOM 2940 C CA . GLU B 1 98 ? 12.979 -28.388 8.648 1.00 9.64 84 GLU B CA 1
ATOM 2941 C C . GLU B 1 98 ? 12.960 -27.680 9.998 1.00 9.48 84 GLU B C 1
ATOM 2942 O O . GLU B 1 98 ? 13.501 -28.198 10.979 1.00 9.44 84 GLU B O 1
ATOM 2948 N N . ALA B 1 99 ? 12.342 -26.499 10.045 1.00 9.37 85 ALA B N 1
ATOM 2949 C CA . ALA B 1 99 ? 12.202 -25.762 11.300 1.00 9.59 85 ALA B CA 1
ATOM 2950 C C . ALA B 1 99 ? 11.421 -26.581 12.327 1.00 9.67 85 ALA B C 1
ATOM 2951 O O . ALA B 1 99 ? 11.821 -26.665 13.489 1.00 9.84 85 ALA B O 1
ATOM 2953 N N . ILE B 1 100 ? 10.325 -27.196 11.885 1.00 9.91 86 ILE B N 1
ATOM 2954 C CA . ILE B 1 100 ? 9.512 -28.052 12.754 1.00 10.26 86 ILE B CA 1
ATOM 2955 C C . ILE B 1 100 ? 10.319 -29.260 13.250 1.00 10.71 86 ILE B C 1
ATOM 2956 O O . ILE B 1 100 ? 10.288 -29.578 14.443 1.00 10.65 86 ILE B O 1
ATOM 2961 N N . GLU B 1 101 ? 11.048 -29.907 12.338 1.00 10.86 87 GLU B N 1
ATOM 2962 C CA A GLU B 1 101 ? 11.895 -31.051 12.679 0.50 11.13 87 GLU B CA 1
ATOM 2963 C CA B GLU B 1 101 ? 11.895 -31.051 12.683 0.50 11.16 87 GLU B CA 1
ATOM 2964 C C . GLU B 1 101 ? 12.930 -30.688 13.748 1.00 11.09 87 GLU B C 1
ATOM 2965 O O . GLU B 1 101 ? 13.100 -31.412 14.734 1.00 11.10 87 GLU B O 1
ATOM 2976 N N . LEU B 1 102 ? 13.616 -29.563 13.550 1.00 10.95 88 LEU B N 1
ATOM 2977 C CA . LEU B 1 102 ? 14.643 -29.107 14.489 1.00 11.22 88 LEU B CA 1
ATOM 2978 C C . LEU B 1 102 ? 14.046 -28.669 15.828 1.00 11.17 88 LEU B C 1
ATOM 2979 O O . LEU B 1 102 ? 14.624 -28.934 16.889 1.00 11.29 88 LEU B O 1
ATOM 2984 N N . ALA B 1 103 ? 12.889 -28.010 15.771 1.00 11.38 89 ALA B N 1
ATOM 2985 C CA . ALA B 1 103 ? 12.183 -27.563 16.973 1.00 11.71 89 ALA B CA 1
ATOM 2986 C C . ALA B 1 103 ? 11.712 -28.739 17.827 1.00 11.94 89 ALA B C 1
ATOM 2987 O O . ALA B 1 103 ? 11.862 -28.722 19.053 1.00 12.09 89 ALA B O 1
ATOM 2989 N N . LEU B 1 104 ? 11.153 -29.758 17.176 1.00 12.19 90 LEU B N 1
ATOM 2990 C CA . LEU B 1 104 ? 10.681 -30.951 17.883 1.00 12.52 90 LEU B CA 1
ATOM 2991 C C . LEU B 1 104 ? 11.823 -31.719 18.540 1.00 12.62 90 LEU B C 1
ATOM 2992 O O . LEU B 1 104 ? 11.676 -32.204 19.663 1.00 12.58 90 LEU B O 1
ATOM 2997 N N . HIS B 1 105 ? 12.960 -31.824 17.854 1.00 12.83 91 HIS B N 1
ATOM 2998 C CA . HIS B 1 105 ? 14.129 -32.449 18.462 1.00 13.25 91 HIS B CA 1
ATOM 2999 C C . HIS B 1 105 ? 14.591 -31.691 19.704 1.00 13.18 91 HIS B C 1
ATOM 3000 O O . HIS B 1 105 ? 14.839 -32.298 20.746 1.00 13.02 91 HIS B O 1
ATOM 3007 N N . ALA B 1 106 ? 14.726 -30.372 19.574 1.00 13.15 92 ALA B N 1
ATOM 3008 C CA . ALA B 1 106 ? 15.180 -29.522 20.673 1.00 13.31 92 ALA B CA 1
ATOM 3009 C C . ALA B 1 106 ? 14.266 -29.642 21.890 1.00 13.45 92 ALA B C 1
ATOM 3010 O O . ALA B 1 106 ? 14.744 -29.715 23.024 1.00 13.48 92 ALA B O 1
ATOM 3012 N N . GLN B 1 107 ? 12.957 -29.676 21.645 1.00 13.76 93 GLN B N 1
ATOM 3013 C CA . GLN B 1 107 ? 11.968 -29.871 22.704 1.00 14.14 93 GLN B CA 1
ATOM 3014 C C . GLN B 1 107 ? 12.163 -31.208 23.423 1.00 14.34 93 GLN B C 1
ATOM 3015 O O . GLN B 1 107 ? 12.225 -31.246 24.658 1.00 14.27 93 GLN B O 1
ATOM 3021 N N . ASP B 1 108 ? 12.267 -32.286 22.643 1.00 14.54 94 ASP B N 1
ATOM 3022 C CA A ASP B 1 108 ? 12.475 -33.630 23.185 0.60 14.91 94 ASP B CA 1
ATOM 3023 C CA B ASP B 1 108 ? 12.471 -33.631 23.183 0.40 14.78 94 ASP B CA 1
ATOM 3024 C C . ASP B 1 108 ? 13.786 -33.734 23.957 1.00 14.75 94 ASP B C 1
ATOM 3025 O O . ASP B 1 108 ? 13.874 -34.463 24.948 1.00 15.01 94 ASP B O 1
ATOM 3034 N N . ALA B 1 109 ? 14.800 -33.000 23.500 1.00 14.51 95 ALA B N 1
ATOM 3035 C CA . ALA B 1 109 ? 16.125 -33.001 24.122 1.00 14.20 95 ALA B CA 1
ATOM 3036 C C . ALA B 1 109 ? 16.188 -32.212 25.435 1.00 14.02 95 ALA B C 1
ATOM 3037 O O . ALA B 1 109 ? 17.131 -32.373 26.212 1.00 14.08 95 ALA B O 1
ATOM 3039 N N . GLY B 1 110 ? 15.194 -31.357 25.673 1.00 13.68 96 GLY B N 1
ATOM 3040 C CA . GLY B 1 110 ? 15.107 -30.606 26.924 1.00 13.44 96 GLY B CA 1
ATOM 3041 C C . GLY B 1 110 ? 15.459 -29.130 26.848 1.00 13.11 96 GLY B C 1
ATOM 3042 O O . GLY B 1 110 ? 15.809 -28.525 27.862 1.00 13.15 96 GLY B O 1
ATOM 3043 N N . ALA B 1 111 ? 15.369 -28.545 25.653 1.00 12.78 97 ALA B N 1
ATOM 3044 C CA . ALA B 1 111 ? 15.576 -27.105 25.485 1.00 12.34 97 ALA B CA 1
ATOM 3045 C C . ALA B 1 111 ? 14.504 -26.317 26.232 1.00 12.11 97 ALA B C 1
ATOM 3046 O O . ALA B 1 111 ? 13.387 -26.800 26.425 1.00 12.27 97 ALA B O 1
ATOM 3048 N N . ASP B 1 112 ? 14.853 -25.104 26.650 1.00 11.63 98 ASP B N 1
ATOM 3049 C CA . ASP B 1 112 ? 13.930 -24.248 27.389 1.00 11.57 98 ASP B CA 1
ATOM 3050 C C . ASP B 1 112 ? 13.137 -23.325 26.470 1.00 11.21 98 ASP B C 1
ATOM 3051 O O . ASP B 1 112 ? 12.047 -22.869 26.825 1.00 11.49 98 ASP B O 1
ATOM 3056 N N . ALA B 1 113 ? 13.691 -23.055 25.291 1.00 10.79 99 ALA B N 1
ATOM 3057 C CA . ALA B 1 113 ? 13.053 -22.202 24.296 1.00 10.14 99 ALA B CA 1
ATOM 3058 C C . ALA B 1 113 ? 13.660 -22.473 22.930 1.00 9.71 99 ALA B C 1
ATOM 3059 O O . ALA B 1 113 ? 14.615 -23.250 22.810 1.00 9.36 99 ALA B O 1
ATOM 3061 N N . LEU B 1 114 ? 13.098 -21.827 21.911 1.00 9.37 100 LEU B N 1
ATOM 3062 C CA . LEU B 1 114 ? 13.570 -21.962 20.537 1.00 9.21 100 LEU B CA 1
ATOM 3063 C C . LEU B 1 114 ? 13.858 -20.602 19.923 1.00 9.00 100 LEU B C 1
ATOM 3064 O O . LEU B 1 114 ? 13.103 -19.649 20.124 1.00 9.37 100 LEU B O 1
ATOM 3069 N N . LEU B 1 115 ? 14.959 -20.516 19.182 1.00 8.46 101 LEU B N 1
ATOM 3070 C CA . LEU B 1 115 ? 15.264 -19.340 18.374 1.00 8.09 101 LEU B CA 1
ATOM 3071 C C . LEU B 1 115 ? 14.988 -19.683 16.916 1.00 8.00 101 LEU B C 1
ATOM 3072 O O . LEU B 1 115 ? 15.628 -20.570 16.351 1.00 8.09 101 LEU B O 1
ATOM 3077 N N . VAL B 1 116 ? 14.020 -18.988 16.320 1.00 7.90 102 VAL B N 1
ATOM 3078 C CA . VAL B 1 116 ? 13.540 -19.318 14.978 1.00 7.84 102 VAL B CA 1
ATOM 3079 C C . VAL B 1 116 ? 13.682 -18.124 14.030 1.00 7.71 102 VAL B C 1
ATOM 3080 O O . VAL B 1 116 ? 12.964 -17.127 14.152 1.00 7.74 102 VAL B O 1
ATOM 3084 N N . VAL B 1 117 ? 14.610 -18.246 13.084 1.00 7.41 103 VAL B N 1
ATOM 3085 C CA . VAL B 1 117 ? 14.910 -17.176 12.130 1.00 7.55 103 VAL B CA 1
ATOM 3086 C C . VAL B 1 117 ? 13.824 -17.021 11.063 1.00 7.41 103 VAL B C 1
ATOM 3087 O O . VAL B 1 117 ? 13.145 -17.981 10.705 1.00 7.51 103 VAL B O 1
ATOM 3091 N N . THR B 1 118 ? 13.658 -15.799 10.571 1.00 7.17 104 THR B N 1
ATOM 3092 C CA . THR B 1 118 ? 12.849 -15.561 9.384 1.00 7.10 104 THR B CA 1
ATOM 3093 C C . THR B 1 118 ? 13.471 -16.302 8.197 1.00 7.22 104 THR B C 1
ATOM 3094 O O . THR B 1 118 ? 14.693 -16.262 8.014 1.00 6.94 104 THR B O 1
ATOM 3098 N N . PRO B 1 119 ? 12.642 -17.000 7.400 1.00 7.14 105 PRO B N 1
ATOM 3099 C CA . PRO B 1 119 ? 13.164 -17.691 6.224 1.00 7.23 105 PRO B CA 1
ATOM 3100 C C . PRO B 1 119 ? 14.002 -16.798 5.313 1.00 7.34 105 PRO B C 1
ATOM 3101 O O . PRO B 1 119 ? 13.602 -15.678 4.980 1.00 7.75 105 PRO B O 1
ATOM 3105 N N . TYR B 1 120 ? 15.172 -17.323 4.952 1.00 7.34 106 TYR B N 1
ATOM 3106 C CA . TYR B 1 120 ? 16.171 -16.658 4.120 1.00 7.27 106 TYR B CA 1
ATOM 3107 C C . TYR B 1 120 ? 16.147 -17.253 2.713 1.00 7.42 106 TYR B C 1
ATOM 3108 O O . TYR B 1 120 ? 15.696 -18.385 2.508 1.00 7.43 106 TYR B O 1
ATOM 3117 N N . TYR B 1 121 ? 16.656 -16.476 1.761 1.00 7.52 107 TYR B N 1
ATOM 3118 C CA . TYR B 1 121 ? 16.766 -16.841 0.340 1.00 7.78 107 TYR B CA 1
ATOM 3119 C C . TYR B 1 121 ? 15.452 -16.849 -0.448 1.00 7.63 107 TYR B C 1
ATOM 3120 O O . TYR B 1 121 ? 15.373 -16.221 -1.504 1.00 7.78 107 TYR B O 1
ATOM 3129 N N . ASN B 1 122 ? 14.441 -17.571 0.037 1.00 7.61 108 ASN B N 1
ATOM 3130 C CA . ASN B 1 122 ? 13.206 -17.740 -0.741 1.00 7.88 108 ASN B CA 1
ATOM 3131 C C . ASN B 1 122 ? 12.219 -16.568 -0.688 1.00 7.93 108 ASN B C 1
ATOM 3132 O O . ASN B 1 122 ? 11.245 -16.542 -1.442 1.00 8.09 108 ASN B O 1
ATOM 3137 N N . LYS B 1 123 ? 12.490 -15.607 0.196 1.00 8.06 109 LYS B N 1
ATOM 3138 C CA . LYS B 1 123 ? 11.753 -14.334 0.276 1.00 8.48 109 LYS B CA 1
ATOM 3139 C C . LYS B 1 123 ? 10.223 -14.460 0.309 1.00 8.30 109 LYS B C 1
ATOM 3140 O O . LYS B 1 123 ? 9.532 -14.016 -0.614 1.00 8.45 109 LYS B O 1
ATOM 3146 N N . PRO B 1 124 ? 9.687 -15.055 1.387 1.00 8.00 110 PRO B N 1
ATOM 3147 C CA . PRO B 1 124 ? 8.236 -15.140 1.526 1.00 8.02 110 PRO B CA 1
ATOM 3148 C C . PRO B 1 124 ? 7.597 -13.778 1.807 1.00 8.02 110 PRO B C 1
ATOM 3149 O O . PRO B 1 124 ? 8.287 -12.823 2.176 1.00 8.19 110 PRO B O 1
ATOM 3153 N N . THR B 1 125 ? 6.281 -13.711 1.626 1.00 7.75 111 THR B N 1
ATOM 3154 C CA . THR B 1 125 ? 5.486 -12.531 1.956 1.00 7.91 111 THR B CA 1
ATOM 3155 C C . THR B 1 125 ? 5.280 -12.458 3.469 1.00 7.71 111 THR B C 1
ATOM 3156 O O . THR B 1 125 ? 5.635 -13.394 4.193 1.00 7.86 111 THR B O 1
ATOM 3160 N N . GLN B 1 126 ? 4.687 -11.360 3.943 1.00 7.69 112 GLN B N 1
ATOM 3161 C CA . GLN B 1 126 ? 4.313 -11.245 5.358 1.00 7.71 112 GLN B CA 1
ATOM 3162 C C . GLN B 1 126 ? 3.360 -12.366 5.775 1.00 7.88 112 GLN B C 1
ATOM 3163 O O . GLN B 1 126 ? 3.476 -12.907 6.871 1.00 8.19 112 GLN B O 1
ATOM 3169 N N . LYS B 1 127 ? 2.423 -12.711 4.893 1.00 7.92 113 LYS B N 1
ATOM 3170 C CA . LYS B 1 127 ? 1.500 -13.817 5.149 1.00 8.48 113 LYS B CA 1
ATOM 3171 C C . LYS B 1 127 ? 2.222 -15.166 5.189 1.00 8.07 113 LYS B C 1
ATOM 3172 O O . LYS B 1 127 ? 1.867 -16.043 5.978 1.00 8.24 113 LYS B O 1
ATOM 3178 N N . GLY B 1 128 ? 3.240 -15.320 4.343 1.00 7.94 114 GLY B N 1
ATOM 3179 C CA . GLY B 1 128 ? 4.118 -16.490 4.392 1.00 7.79 114 GLY B CA 1
ATOM 3180 C C . GLY B 1 128 ? 4.885 -16.583 5.700 1.00 7.72 114 GLY B C 1
ATOM 3181 O O . GLY B 1 128 ? 5.015 -17.665 6.275 1.00 7.89 114 GLY B O 1
ATOM 3182 N N . LEU B 1 129 ? 5.392 -15.444 6.172 1.00 7.71 115 LEU B N 1
ATOM 3183 C CA . LEU B 1 129 ? 6.047 -15.385 7.481 1.00 7.96 115 LEU B CA 1
ATOM 3184 C C . LEU B 1 129 ? 5.078 -15.792 8.586 1.00 8.05 115 LEU B C 1
ATOM 3185 O O . LEU B 1 129 ? 5.419 -16.600 9.456 1.00 7.96 115 LEU B O 1
ATOM 3190 N N . PHE B 1 130 ? 3.862 -15.250 8.538 1.00 8.42 116 PHE B N 1
ATOM 3191 C CA . PHE B 1 130 ? 2.846 -15.617 9.517 1.00 8.86 116 PHE B CA 1
ATOM 3192 C C . PHE B 1 130 ? 2.595 -17.122 9.509 1.00 8.83 116 PHE B C 1
ATOM 3193 O O . PHE B 1 130 ? 2.598 -17.755 10.563 1.00 9.00 116 PHE B O 1
ATOM 3201 N N . ALA B 1 131 ? 2.393 -17.688 8.320 1.00 8.90 117 ALA B N 1
ATOM 3202 C CA . ALA B 1 131 ? 2.144 -19.121 8.171 1.00 8.82 117 ALA B CA 1
ATOM 3203 C C . ALA B 1 131 ? 3.299 -19.970 8.703 1.00 8.75 117 ALA B C 1
ATOM 3204 O O . ALA B 1 131 ? 3.079 -20.970 9.389 1.00 8.90 117 ALA B O 1
ATOM 3206 N N . HIS B 1 132 ? 4.525 -19.561 8.387 1.00 8.38 118 HIS B N 1
ATOM 3207 C CA . HIS B 1 132 ? 5.730 -20.260 8.833 1.00 8.22 118 HIS B CA 1
ATOM 3208 C C . HIS B 1 132 ? 5.817 -20.326 10.358 1.00 8.18 118 HIS B C 1
ATOM 3209 O O . HIS B 1 132 ? 5.920 -21.409 10.937 1.00 8.22 118 HIS B O 1
ATOM 3216 N N . PHE B 1 133 ? 5.757 -19.165 11.004 1.00 8.02 119 PHE B N 1
ATOM 3217 C CA . PHE B 1 133 ? 5.873 -19.102 12.456 1.00 8.38 119 PHE B CA 1
ATOM 3218 C C . PHE B 1 133 ? 4.683 -19.720 13.181 1.00 8.72 119 PHE B C 1
ATOM 3219 O O . PHE B 1 133 ? 4.854 -20.303 14.253 1.00 8.63 119 PHE B O 1
ATOM 3227 N N . SER B 1 134 ? 3.496 -19.618 12.584 1.00 8.99 120 SER B N 1
ATOM 3228 C CA A SER B 1 134 ? 2.297 -20.250 13.132 0.50 9.48 120 SER B CA 1
ATOM 3229 C CA B SER B 1 134 ? 2.301 -20.256 13.137 0.50 9.25 120 SER B CA 1
ATOM 3230 C C . SER B 1 134 ? 2.441 -21.771 13.146 1.00 9.57 120 SER B C 1
ATOM 3231 O O . SER B 1 134 ? 2.121 -22.423 14.142 1.00 9.68 120 SER B O 1
ATOM 3236 N N . ALA B 1 135 ? 2.929 -22.327 12.038 1.00 9.75 121 ALA B N 1
ATOM 3237 C CA . ALA B 1 135 ? 3.134 -23.771 11.923 1.00 10.10 121 ALA B CA 1
ATOM 3238 C C . ALA B 1 135 ? 4.140 -24.286 12.953 1.00 10.42 121 ALA B C 1
ATOM 3239 O O . ALA B 1 135 ? 3.923 -25.333 13.566 1.00 10.56 121 ALA B O 1
ATOM 3241 N N . VAL B 1 136 ? 5.231 -23.547 13.152 1.00 10.49 122 VAL B N 1
ATOM 3242 C CA . VAL B 1 136 ? 6.221 -23.911 14.167 1.00 10.85 122 VAL B CA 1
ATOM 3243 C C . VAL B 1 136 ? 5.614 -23.823 15.572 1.00 11.06 122 VAL B C 1
ATOM 3244 O O . VAL B 1 136 ? 5.754 -24.753 16.371 1.00 10.83 122 VAL B O 1
ATOM 3248 N N . ALA B 1 137 ? 4.921 -22.721 15.856 1.00 11.34 123 ALA B N 1
ATOM 3249 C CA . ALA B 1 137 ? 4.304 -22.503 17.169 1.00 12.00 123 ALA B CA 1
ATOM 3250 C C . ALA B 1 137 ? 3.263 -23.562 17.525 1.00 12.50 123 ALA B C 1
ATOM 3251 O O . ALA B 1 137 ? 3.170 -23.983 18.680 1.00 12.53 123 ALA B O 1
ATOM 3253 N N . GLU B 1 138 ? 2.493 -23.999 16.532 1.00 13.09 124 GLU B N 1
ATOM 3254 C CA . GLU B 1 138 ? 1.468 -25.022 16.746 1.00 14.11 124 GLU B CA 1
ATOM 3255 C C . GLU B 1 138 ? 2.058 -26.419 16.936 1.00 14.26 124 GLU B C 1
ATOM 3256 O O . GLU B 1 138 ? 1.439 -27.275 17.572 1.00 14.50 124 GLU B O 1
ATOM 3262 N N . ALA B 1 139 ? 3.253 -26.641 16.393 1.00 14.31 125 ALA B N 1
ATOM 3263 C CA . ALA B 1 139 ? 3.911 -27.950 16.454 1.00 14.56 125 ALA B CA 1
ATOM 3264 C C . ALA B 1 139 ? 4.588 -28.239 17.795 1.00 14.68 125 ALA B C 1
ATOM 3265 O O . ALA B 1 139 ? 4.763 -29.402 18.164 1.00 14.81 125 ALA B O 1
ATOM 3267 N N . VAL B 1 140 ? 4.973 -27.186 18.513 1.00 14.96 126 VAL B N 1
ATOM 3268 C CA . VAL B 1 140 ? 5.679 -27.336 19.790 1.00 15.25 126 VAL B CA 1
ATOM 3269 C C . VAL B 1 140 ? 4.954 -26.636 20.938 1.00 15.21 126 VAL B C 1
ATOM 3270 O O . VAL B 1 140 ? 4.057 -25.824 20.717 1.00 15.54 126 VAL B O 1
ATOM 3274 N N . LYS B 1 141 ? 5.357 -26.960 22.163 1.00 15.07 127 LYS B N 1
ATOM 3275 C CA . LYS B 1 141 ? 4.834 -26.304 23.358 1.00 15.09 127 LYS B CA 1
ATOM 3276 C C . LYS B 1 141 ? 5.807 -25.261 23.914 1.00 14.73 127 LYS B C 1
ATOM 3277 O O . LYS B 1 141 ? 5.414 -24.404 24.710 1.00 15.19 127 LYS B O 1
ATOM 3280 N N . LEU B 1 142 ? 7.067 -25.336 23.487 1.00 14.04 128 LEU B N 1
ATOM 3281 C CA . LEU B 1 142 ? 8.119 -24.436 23.964 1.00 13.38 128 LEU B CA 1
ATOM 3282 C C . LEU B 1 142 ? 7.904 -22.974 23.568 1.00 12.66 128 LEU B C 1
ATOM 3283 O O . LEU B 1 142 ? 7.287 -22.695 22.535 1.00 12.42 128 LEU B O 1
ATOM 3288 N N . PRO B 1 143 ? 8.422 -22.037 24.388 1.00 12.01 129 PRO B N 1
ATOM 3289 C CA . PRO B 1 143 ? 8.454 -20.628 23.995 1.00 11.56 129 PRO B CA 1
ATOM 3290 C C . PRO B 1 143 ? 9.350 -20.416 22.776 1.00 11.00 129 PRO B C 1
ATOM 3291 O O . PRO B 1 143 ? 10.396 -21.061 22.650 1.00 11.02 129 PRO B O 1
ATOM 3295 N N . ILE B 1 144 ? 8.922 -19.516 21.897 1.00 10.45 130 ILE B N 1
ATOM 3296 C CA . ILE B 1 144 ? 9.634 -19.208 20.663 1.00 10.08 130 ILE B CA 1
ATOM 3297 C C . ILE B 1 144 ? 10.060 -17.746 20.646 1.00 9.74 130 ILE B C 1
ATOM 3298 O O . ILE B 1 144 ? 9.265 -16.845 20.946 1.00 9.67 130 ILE B O 1
ATOM 3303 N N . VAL B 1 145 ? 11.330 -17.535 20.315 1.00 8.88 131 VAL B N 1
ATOM 3304 C CA . VAL B 1 145 ? 11.874 -16.211 20.070 1.00 8.59 131 VAL B CA 1
ATOM 3305 C C . VAL B 1 145 ? 12.071 -16.059 18.559 1.00 8.22 131 VAL B C 1
ATOM 3306 O O . VAL B 1 145 ? 12.828 -16.816 17.938 1.00 8.37 131 VAL B O 1
ATOM 3310 N N . ILE B 1 146 ? 11.360 -15.097 17.970 1.00 7.86 132 ILE B N 1
ATOM 3311 C CA . ILE B 1 146 ? 11.483 -14.786 16.544 1.00 8.00 132 ILE B CA 1
ATOM 3312 C C . ILE B 1 146 ? 12.818 -14.095 16.302 1.00 7.80 132 ILE B C 1
ATOM 3313 O O . ILE B 1 146 ? 13.153 -13.136 16.986 1.00 8.11 132 ILE B O 1
ATOM 3318 N N . TYR B 1 147 ? 13.575 -14.589 15.330 1.00 7.63 133 TYR B N 1
ATOM 3319 C CA . TYR B 1 147 ? 14.864 -14.000 14.988 1.00 7.64 133 TYR B CA 1
ATOM 3320 C C . TYR B 1 147 ? 14.703 -13.221 13.682 1.00 7.34 133 TYR B C 1
ATOM 3321 O O . TYR B 1 147 ? 14.701 -13.795 12.589 1.00 7.55 133 TYR B O 1
ATOM 3330 N N . ASN B 1 148 ? 14.526 -11.908 13.816 1.00 7.04 134 ASN B N 1
ATOM 3331 C CA . ASN B 1 148 ? 14.278 -11.033 12.672 1.00 7.03 134 ASN B CA 1
ATOM 3332 C C . ASN B 1 148 ? 15.573 -10.354 12.238 1.00 6.97 134 ASN B C 1
ATOM 3333 O O . ASN B 1 148 ? 16.092 -9.476 12.934 1.00 7.09 134 ASN B O 1
ATOM 3338 N N . ILE B 1 149 ? 16.100 -10.785 11.093 1.00 7.05 135 ILE B N 1
ATOM 3339 C CA . ILE B 1 149 ? 17.410 -10.326 10.619 1.00 7.11 135 ILE B CA 1
ATOM 3340 C C . ILE B 1 149 ? 17.415 -9.993 9.112 1.00 7.01 135 ILE B C 1
ATOM 3341 O O . ILE B 1 149 ? 17.922 -10.766 8.289 1.00 6.84 135 ILE B O 1
ATOM 3346 N N . PRO B 1 150 ? 16.856 -8.824 8.748 1.00 6.93 136 PRO B N 1
ATOM 3347 C CA . PRO B 1 150 ? 16.822 -8.424 7.336 1.00 7.05 136 PRO B CA 1
ATOM 3348 C C . PRO B 1 150 ? 18.194 -8.406 6.633 1.00 7.14 136 PRO B C 1
ATOM 3349 O O . PRO B 1 150 ? 18.255 -8.758 5.457 1.00 7.20 136 PRO B O 1
ATOM 3353 N N . PRO B 1 151 ? 19.286 -8.015 7.334 1.00 7.28 137 PRO B N 1
ATOM 3354 C CA . PRO B 1 151 ? 20.596 -8.062 6.670 1.00 7.59 137 PRO B CA 1
ATOM 3355 C C . PRO B 1 151 ? 21.030 -9.439 6.147 1.00 7.48 137 PRO B C 1
ATOM 3356 O O . PRO B 1 151 ? 21.910 -9.508 5.286 1.00 7.91 137 PRO B O 1
ATOM 3360 N N . ARG B 1 152 ? 20.430 -10.515 6.656 1.00 7.16 138 ARG B N 1
ATOM 3361 C CA . ARG B 1 152 ? 20.732 -11.864 6.173 1.00 7.22 138 ARG B CA 1
ATOM 3362 C C . ARG B 1 152 ? 19.574 -12.491 5.397 1.00 7.20 138 ARG B C 1
ATOM 3363 O O . ARG B 1 152 ? 19.793 -13.139 4.373 1.00 7.65 138 ARG B O 1
ATOM 3371 N N . SER B 1 153 ? 18.350 -12.309 5.887 1.00 7.12 139 SER B N 1
ATOM 3372 C CA . SER B 1 153 ? 17.172 -12.936 5.280 1.00 7.42 139 SER B CA 1
ATOM 3373 C C . SER B 1 153 ? 16.491 -12.088 4.207 1.00 7.46 139 SER B C 1
ATOM 3374 O O . SER B 1 153 ? 15.626 -12.586 3.482 1.00 7.76 139 SER B O 1
ATOM 3377 N N . VAL B 1 154 ? 16.886 -10.816 4.118 1.00 7.43 140 VAL B N 1
ATOM 3378 C CA . VAL B 1 154 ? 16.312 -9.818 3.188 1.00 7.88 140 VAL B CA 1
ATOM 3379 C C . VAL B 1 154 ? 14.900 -9.385 3.588 1.00 7.96 140 VAL B C 1
ATOM 3380 O O . VAL B 1 154 ? 14.652 -8.193 3.790 1.00 8.07 140 VAL B O 1
ATOM 3384 N N . VAL B 1 155 ? 13.984 -10.344 3.704 1.00 7.98 141 VAL B N 1
ATOM 3385 C CA . VAL B 1 155 ? 12.654 -10.054 4.234 1.00 8.28 141 VAL B CA 1
ATOM 3386 C C . VAL B 1 155 ? 12.754 -9.538 5.671 1.00 8.27 141 VAL B C 1
ATOM 3387 O O . VAL B 1 155 ? 13.745 -9.768 6.364 1.00 8.40 141 VAL B O 1
ATOM 3391 N N . ASP B 1 156 ? 11.717 -8.827 6.093 1.00 8.29 142 ASP B N 1
ATOM 3392 C CA . ASP B 1 156 ? 11.702 -8.118 7.361 1.00 8.33 142 ASP B CA 1
ATOM 3393 C C . ASP B 1 156 ? 10.310 -8.304 7.946 1.00 8.11 142 ASP B C 1
ATOM 3394 O O . ASP B 1 156 ? 9.328 -7.814 7.381 1.00 8.29 142 ASP B O 1
ATOM 3399 N N . MET B 1 157 ? 10.207 -9.024 9.060 1.00 7.91 143 MET B N 1
ATOM 3400 C CA . MET B 1 157 ? 8.905 -9.171 9.706 1.00 7.94 143 MET B CA 1
ATOM 3401 C C . MET B 1 157 ? 8.483 -7.828 10.289 1.00 8.17 143 MET B C 1
ATOM 3402 O O . MET B 1 157 ? 9.167 -7.279 11.150 1.00 8.31 143 MET B O 1
ATOM 3407 N N . SER B 1 158 ? 7.354 -7.309 9.816 1.00 8.52 144 SER B N 1
ATOM 3408 C CA . SER B 1 158 ? 6.842 -6.028 10.293 1.00 8.87 144 SER B CA 1
ATOM 3409 C C . SER B 1 158 ? 6.333 -6.140 11.731 1.00 8.90 144 SER B C 1
ATOM 3410 O O . SER B 1 158 ? 5.994 -7.238 12.185 1.00 8.60 144 SER B O 1
ATOM 3413 N N . PRO B 1 159 ? 6.271 -5.004 12.456 1.00 9.24 145 PRO B N 1
ATOM 3414 C CA . PRO B 1 159 ? 5.678 -5.040 13.793 1.00 9.60 145 PRO B CA 1
ATOM 3415 C C . PRO B 1 159 ? 4.228 -5.526 13.778 1.00 9.84 145 PRO B C 1
ATOM 3416 O O . PRO B 1 159 ? 3.782 -6.140 14.744 1.00 9.80 145 PRO B O 1
ATOM 3420 N N . GLU B 1 160 ? 3.518 -5.268 12.679 1.00 10.03 146 GLU B N 1
ATOM 3421 C CA A GLU B 1 160 ? 2.136 -5.709 12.524 0.50 10.20 146 GLU B CA 1
ATOM 3422 C CA B GLU B 1 160 ? 2.131 -5.716 12.530 0.50 10.37 146 GLU B CA 1
ATOM 3423 C C . GLU B 1 160 ? 2.045 -7.239 12.455 1.00 10.12 146 GLU B C 1
ATOM 3424 O O . GLU B 1 160 ? 1.222 -7.854 13.136 1.00 10.33 146 GLU B O 1
ATOM 3435 N N . THR B 1 161 ? 2.903 -7.849 11.636 1.00 9.81 147 THR B N 1
ATOM 3436 C CA . THR B 1 161 ? 2.938 -9.307 11.506 1.00 9.38 147 THR B CA 1
ATOM 3437 C C . THR B 1 161 ? 3.362 -9.955 12.824 1.00 9.25 147 THR B C 1
ATOM 3438 O O . THR B 1 161 ? 2.783 -10.957 13.248 1.00 9.25 147 THR B O 1
ATOM 3442 N N . MET B 1 162 ? 4.369 -9.367 13.465 1.00 9.04 148 MET B N 1
ATOM 3443 C CA . MET B 1 162 ? 4.855 -9.836 14.758 1.00 8.97 148 MET B CA 1
ATOM 3444 C C . MET B 1 162 ? 3.747 -9.777 15.813 1.00 9.02 148 MET B C 1
ATOM 3445 O O . MET B 1 162 ? 3.553 -10.730 16.568 1.00 8.96 148 MET B O 1
ATOM 3450 N N . GLY B 1 163 ? 3.014 -8.663 15.840 1.00 9.21 149 GLY B N 1
ATOM 3451 C CA . GLY B 1 163 ? 1.881 -8.490 16.751 1.00 9.56 149 GLY B CA 1
ATOM 3452 C C . GLY B 1 163 ? 0.778 -9.505 16.517 1.00 9.82 149 GLY B C 1
ATOM 3453 O O . GLY B 1 163 ? 0.185 -10.015 17.470 1.00 10.02 149 GLY B O 1
ATOM 3454 N N . ALA B 1 164 ? 0.508 -9.807 15.249 1.00 9.99 150 ALA B N 1
ATOM 3455 C CA . ALA B 1 164 ? -0.496 -10.810 14.892 1.00 10.08 150 ALA B CA 1
ATOM 3456 C C . ALA B 1 164 ? -0.102 -12.202 15.383 1.00 10.21 150 ALA B C 1
ATOM 3457 O O . ALA B 1 164 ? -0.952 -12.966 15.848 1.00 10.38 150 ALA B O 1
ATOM 3459 N N . LEU B 1 165 ? 1.187 -12.524 15.286 1.00 10.25 151 LEU B N 1
ATOM 3460 C CA . LEU B 1 165 ? 1.699 -13.801 15.776 1.00 10.27 151 LEU B CA 1
ATOM 3461 C C . LEU B 1 165 ? 1.593 -13.918 17.295 1.00 10.60 151 LEU B C 1
ATOM 3462 O O . LEU B 1 165 ? 1.218 -14.971 17.816 1.00 10.63 151 LEU B O 1
ATOM 3467 N N . VAL B 1 166 ? 1.912 -12.827 17.989 1.00 11.13 152 VAL B N 1
ATOM 3468 C CA . VAL B 1 166 ? 1.811 -12.753 19.449 1.00 11.87 152 VAL B CA 1
ATOM 3469 C C . VAL B 1 166 ? 0.372 -12.991 19.923 1.00 12.36 152 VAL B C 1
ATOM 3470 O O . VAL B 1 166 ? 0.146 -13.729 20.890 1.00 12.58 152 VAL B O 1
ATOM 3474 N N . LYS B 1 167 ? -0.584 -12.378 19.222 1.00 12.88 153 LYS B N 1
ATOM 3475 C CA A LYS B 1 167 ? -2.005 -12.530 19.539 0.60 13.38 153 LYS B CA 1
ATOM 3476 C CA B LYS B 1 167 ? -2.005 -12.524 19.537 0.40 13.26 153 LYS B CA 1
ATOM 3477 C C . LYS B 1 167 ? -2.496 -13.950 19.274 1.00 13.41 153 LYS B C 1
ATOM 3478 O O . LYS B 1 167 ? -3.288 -14.494 20.045 1.00 13.81 153 LYS B O 1
ATOM 3489 N N . ALA B 1 168 ? -2.017 -14.549 18.186 1.00 13.37 154 ALA B N 1
ATOM 3490 C CA . ALA B 1 168 ? -2.471 -15.875 17.769 1.00 13.46 154 ALA B CA 1
ATOM 3491 C C . ALA B 1 168 ? -1.846 -17.035 18.543 1.00 13.54 154 ALA B C 1
ATOM 3492 O O . ALA B 1 168 ? -2.450 -18.105 18.644 1.00 13.81 154 ALA B O 1
ATOM 3494 N N . HIS B 1 169 ? -0.644 -16.830 19.080 1.00 13.59 155 HIS B N 1
ATOM 3495 C CA . HIS B 1 169 ? 0.099 -17.907 19.738 1.00 13.76 155 HIS B CA 1
ATOM 3496 C C . HIS B 1 169 ? 0.741 -17.468 21.044 1.00 13.75 155 HIS B C 1
ATOM 3497 O O . HIS B 1 169 ? 1.629 -16.611 21.054 1.00 13.94 155 HIS B O 1
ATOM 3504 N N . LYS B 1 170 ? 0.295 -18.075 22.142 1.00 13.70 156 LYS B N 1
ATOM 3505 C CA . LYS B 1 170 ? 0.801 -17.751 23.475 1.00 13.77 156 LYS B CA 1
ATOM 3506 C C . LYS B 1 170 ? 2.279 -18.098 23.650 1.00 13.36 156 LYS B C 1
ATOM 3507 O O . LYS B 1 170 ? 2.962 -17.501 24.485 1.00 13.56 156 LYS B O 1
ATOM 3510 N N . ASN B 1 171 ? 2.768 -19.053 22.859 1.00 12.66 157 ASN B N 1
ATOM 3511 C CA . ASN B 1 171 ? 4.168 -19.472 22.943 1.00 12.23 157 ASN B CA 1
ATOM 3512 C C . ASN B 1 171 ? 5.133 -18.699 22.034 1.00 12.02 157 ASN B C 1
ATOM 3513 O O . ASN B 1 171 ? 6.317 -19.028 21.964 1.00 12.30 157 ASN B O 1
ATOM 3518 N N . ILE B 1 172 ? 4.631 -17.674 21.350 1.00 11.69 158 ILE B N 1
ATOM 3519 C CA . ILE B 1 172 ? 5.508 -16.711 20.684 1.00 11.44 158 ILE B CA 1
ATOM 3520 C C . ILE B 1 172 ? 5.730 -15.564 21.672 1.00 11.10 158 ILE B C 1
ATOM 3521 O O . ILE B 1 172 ? 4.848 -14.723 21.883 1.00 11.24 158 ILE B O 1
ATOM 3526 N N . VAL B 1 173 ? 6.908 -15.558 22.290 1.00 10.58 159 VAL B N 1
ATOM 3527 C CA . VAL B 1 173 ? 7.139 -14.771 23.507 1.00 10.21 159 VAL B CA 1
ATOM 3528 C C . VAL B 1 173 ? 8.126 -13.617 23.359 1.00 9.64 159 VAL B C 1
ATOM 3529 O O . VAL B 1 173 ? 8.177 -12.733 24.214 1.00 9.45 159 VAL B O 1
ATOM 3533 N N . GLY B 1 174 ? 8.911 -13.620 22.286 1.00 9.14 160 GLY B N 1
ATOM 3534 C CA . GLY B 1 174 ? 9.960 -12.624 22.142 1.00 8.63 160 GLY B CA 1
ATOM 3535 C C . GLY B 1 174 ? 10.564 -12.521 20.764 1.00 7.99 160 GLY B C 1
ATOM 3536 O O . GLY B 1 174 ? 10.170 -13.238 19.839 1.00 7.93 160 GLY B O 1
ATOM 3537 N N . VAL B 1 175 ? 11.534 -11.618 20.648 1.00 7.76 161 VAL B N 1
ATOM 3538 C CA . VAL B 1 175 ? 12.234 -11.355 19.399 1.00 7.57 161 VAL B CA 1
ATOM 3539 C C . VAL B 1 175 ? 13.726 -11.157 19.661 1.00 7.30 161 VAL B C 1
ATOM 3540 O O . VAL B 1 175 ? 14.112 -10.513 20.642 1.00 7.41 161 VAL B O 1
ATOM 3558 N N . ASP B 1 177 ? 16.066 -9.174 17.797 1.00 6.98 163 ASP B N 1
ATOM 3559 C CA . ASP B 1 177 ? 15.866 -8.120 16.814 1.00 7.23 163 ASP B CA 1
ATOM 3560 C C . ASP B 1 177 ? 17.203 -7.637 16.261 1.00 7.23 163 ASP B C 1
ATOM 3561 O O . ASP B 1 177 ? 17.936 -6.899 16.925 1.00 7.18 163 ASP B O 1
ATOM 3566 N N . ALA B 1 178 ? 17.512 -8.069 15.040 1.00 7.52 164 ALA B N 1
ATOM 3567 C CA . ALA B 1 178 ? 18.747 -7.679 14.368 1.00 8.10 164 ALA B CA 1
ATOM 3568 C C . ALA B 1 178 ? 18.484 -6.728 13.198 1.00 8.39 164 ALA B C 1
ATOM 3569 O O . ALA B 1 178 ? 19.213 -6.736 12.202 1.00 9.12 164 ALA B O 1
ATOM 3571 N N . THR B 1 179 ? 17.447 -5.900 13.320 1.00 8.54 165 THR B N 1
ATOM 3572 C CA . THR B 1 179 ? 17.175 -4.878 12.305 1.00 8.63 165 THR B CA 1
ATOM 3573 C C . THR B 1 179 ? 18.170 -3.724 12.374 1.00 8.88 165 THR B C 1
ATOM 3574 O O . THR B 1 179 ? 18.453 -3.087 11.362 1.00 8.95 165 THR B O 1
ATOM 3578 N N . GLY B 1 180 ? 18.675 -3.445 13.575 1.00 9.13 166 GLY B N 1
ATOM 3579 C CA . GLY B 1 180 ? 19.536 -2.281 13.800 1.00 9.66 166 GLY B CA 1
ATOM 3580 C C . GLY B 1 180 ? 18.771 -0.967 13.749 1.00 10.02 166 GLY B C 1
ATOM 3581 O O . GLY B 1 180 ? 19.369 0.106 13.636 1.00 10.72 166 GLY B O 1
ATOM 3582 N N . LYS B 1 181 ? 17.445 -1.057 13.819 1.00 10.12 167 LYS B N 1
ATOM 3583 C CA . LYS B 1 181 ? 16.576 0.115 13.818 1.00 10.29 167 LYS B CA 1
ATOM 3584 C C . LYS B 1 181 ? 15.904 0.159 15.181 1.00 10.03 167 LYS B C 1
ATOM 3585 O O . LYS B 1 181 ? 14.952 -0.576 15.433 1.00 9.79 167 LYS B O 1
ATOM 3591 N N . LEU B 1 182 ? 16.411 1.018 16.063 1.00 9.91 168 LEU B N 1
ATOM 3592 C CA A LEU B 1 182 ? 15.974 0.972 17.455 0.60 9.95 168 LEU B CA 1
ATOM 3593 C CA B LEU B 1 182 ? 16.000 1.049 17.473 0.40 9.87 168 LEU B CA 1
ATOM 3594 C C . LEU B 1 182 ? 14.548 1.471 17.678 1.00 9.76 168 LEU B C 1
ATOM 3595 O O . LEU B 1 182 ? 13.920 1.111 18.677 1.00 9.78 168 LEU B O 1
ATOM 3604 N N . ASP B 1 183 ? 14.027 2.255 16.732 1.00 9.51 169 ASP B N 1
ATOM 3605 C CA A ASP B 1 183 ? 12.616 2.644 16.737 0.60 9.35 169 ASP B CA 1
ATOM 3606 C CA B ASP B 1 183 ? 12.619 2.638 16.769 0.40 9.49 169 ASP B CA 1
ATOM 3607 C C . ASP B 1 183 ? 11.701 1.423 16.603 1.00 9.10 169 ASP B C 1
ATOM 3608 O O . ASP B 1 183 ? 10.535 1.467 16.995 1.00 8.86 169 ASP B O 1
ATOM 3617 N N . ARG B 1 184 ? 12.237 0.333 16.044 1.00 8.70 170 ARG B N 1
ATOM 3618 C CA A ARG B 1 184 ? 11.486 -0.915 15.926 0.50 8.48 170 ARG B CA 1
ATOM 3619 C CA B ARG B 1 184 ? 11.491 -0.925 15.931 0.50 8.62 170 ARG B CA 1
ATOM 3620 C C . ARG B 1 184 ? 11.149 -1.499 17.301 1.00 8.39 170 ARG B C 1
ATOM 3621 O O . ARG B 1 184 ? 10.095 -2.097 17.480 1.00 8.19 170 ARG B O 1
ATOM 3636 N N . VAL B 1 185 ? 12.048 -1.319 18.271 1.00 8.17 171 VAL B N 1
ATOM 3637 C CA . VAL B 1 185 ? 11.778 -1.764 19.641 1.00 8.10 171 VAL B CA 1
ATOM 3638 C C . VAL B 1 185 ? 10.527 -1.051 20.162 1.00 7.97 171 VAL B C 1
ATOM 3639 O O . VAL B 1 185 ? 9.632 -1.679 20.730 1.00 8.01 171 VAL B O 1
ATOM 3643 N N . SER B 1 186 ? 10.473 0.261 19.948 1.00 7.92 172 SER B N 1
ATOM 3644 C CA . SER B 1 186 ? 9.330 1.069 20.353 1.00 8.14 172 SER B CA 1
ATOM 3645 C C . SER B 1 186 ? 8.053 0.647 19.615 1.00 8.30 172 SER B C 1
ATOM 3646 O O . SER B 1 186 ? 6.984 0.566 20.222 1.00 8.36 172 SER B O 1
ATOM 3649 N N . GLU B 1 187 ? 8.170 0.363 18.316 1.00 8.60 173 GLU B N 1
ATOM 3650 C CA . GLU B 1 187 ? 7.028 -0.108 17.521 1.00 9.14 173 GLU B CA 1
ATOM 3651 C C . GLU B 1 187 ? 6.548 -1.491 17.962 1.00 9.08 173 GLU B C 1
ATOM 3652 O O . GLU B 1 187 ? 5.347 -1.763 17.985 1.00 9.37 173 GLU B O 1
ATOM 3658 N N . GLN B 1 188 ? 7.496 -2.355 18.319 1.00 8.98 174 GLN B N 1
ATOM 3659 C CA . GLN B 1 188 ? 7.183 -3.700 18.801 1.00 9.28 174 GLN B CA 1
ATOM 3660 C C . GLN B 1 188 ? 6.556 -3.677 20.201 1.00 9.49 174 GLN B C 1
ATOM 3661 O O . GLN B 1 188 ? 5.714 -4.513 20.515 1.00 9.38 174 GLN B O 1
ATOM 3667 N N . ARG B 1 189 ? 6.938 -2.699 21.024 1.00 9.99 175 ARG B N 1
ATOM 3668 C CA . ARG B 1 189 ? 6.255 -2.462 22.303 1.00 10.62 175 ARG B CA 1
ATOM 3669 C C . ARG B 1 189 ? 4.772 -2.168 22.098 1.00 10.69 175 ARG B C 1
ATOM 3670 O O . ARG B 1 189 ? 3.925 -2.654 22.852 1.00 11.01 175 ARG B O 1
ATOM 3678 N N . ILE B 1 190 ? 4.467 -1.374 21.075 1.00 10.67 176 ILE B N 1
ATOM 3679 C CA . ILE B 1 190 ? 3.088 -1.032 20.732 1.00 10.89 176 ILE B CA 1
ATOM 3680 C C . ILE B 1 190 ? 2.316 -2.240 20.186 1.00 10.76 176 ILE B C 1
ATOM 3681 O O . ILE B 1 190 ? 1.207 -2.530 20.639 1.00 11.24 176 ILE B O 1
ATOM 3686 N N . SER B 1 191 ? 2.902 -2.944 19.219 1.00 10.59 177 SER B N 1
ATOM 3687 C CA . SER B 1 191 ? 2.188 -4.023 18.535 1.00 10.54 177 SER B CA 1
ATOM 3688 C C . SER B 1 191 ? 2.138 -5.334 19.322 1.00 10.48 177 SER B C 1
ATOM 3689 O O . SER B 1 191 ? 1.175 -6.094 19.195 1.00 10.83 177 SER B O 1
ATOM 3692 N N . CYS B 1 192 ? 3.166 -5.589 20.131 1.00 10.38 178 CYS B N 1
ATOM 3693 C CA . CYS B 1 192 ? 3.311 -6.866 20.835 1.00 10.57 178 CYS B CA 1
ATOM 3694 C C . CYS B 1 192 ? 3.141 -6.765 22.347 1.00 10.88 178 CYS B C 1
ATOM 3695 O O . CYS B 1 192 ? 3.007 -7.785 23.026 1.00 11.17 178 CYS B O 1
ATOM 3698 N N . GLY B 1 193 ? 3.164 -5.542 22.867 1.00 10.97 179 GLY B N 1
ATOM 3699 C CA . GLY B 1 193 ? 3.004 -5.309 24.301 1.00 11.69 179 GLY B CA 1
ATOM 3700 C C . GLY B 1 193 ? 4.327 -5.106 25.013 1.00 12.27 179 GLY B C 1
ATOM 3701 O O . GLY B 1 193 ? 5.388 -5.468 24.496 1.00 12.19 179 GLY B O 1
ATOM 3702 N N . LYS B 1 194 ? 4.249 -4.533 26.212 1.00 12.74 180 LYS B N 1
ATOM 3703 C CA A LYS B 1 194 ? 5.432 -4.244 27.021 0.60 13.23 180 LYS B CA 1
ATOM 3704 C CA B LYS B 1 194 ? 5.431 -4.244 27.023 0.40 13.15 180 LYS B CA 1
ATOM 3705 C C . LYS B 1 194 ? 6.064 -5.504 27.615 1.00 13.26 180 LYS B C 1
ATOM 3706 O O . LYS B 1 194 ? 7.243 -5.495 27.984 1.00 13.47 180 LYS B O 1
ATOM 3717 N N . ASP B 1 195 ? 5.277 -6.579 27.699 1.00 13.24 181 ASP B N 1
ATOM 3718 C CA A ASP B 1 195 ? 5.747 -7.848 28.261 0.50 13.27 181 ASP B CA 1
ATOM 3719 C CA B ASP B 1 195 ? 5.730 -7.857 28.257 0.50 13.31 181 ASP B CA 1
ATOM 3720 C C . ASP B 1 195 ? 6.419 -8.747 27.219 1.00 12.97 181 ASP B C 1
ATOM 3721 O O . ASP B 1 195 ? 6.998 -9.782 27.561 1.00 13.30 181 ASP B O 1
ATOM 3730 N N . PHE B 1 196 ? 6.340 -8.348 25.951 1.00 12.21 182 PHE B N 1
ATOM 3731 C CA . PHE B 1 196 ? 7.014 -9.054 24.863 1.00 11.16 182 PHE B CA 1
ATOM 3732 C C . PHE B 1 196 ? 8.519 -8.939 25.091 1.00 10.60 182 PHE B C 1
ATOM 3733 O O . PHE B 1 196 ? 9.037 -7.846 25.320 1.00 10.53 182 PHE B O 1
ATOM 3741 N N . ILE B 1 197 ? 9.207 -10.078 25.064 1.00 9.97 183 ILE B N 1
ATOM 3742 C CA . ILE B 1 197 ? 10.631 -10.129 25.403 1.00 9.69 183 ILE B CA 1
ATOM 3743 C C . ILE B 1 197 ? 11.479 -9.713 24.207 1.00 9.20 183 ILE B C 1
ATOM 3744 O O . ILE B 1 197 ? 11.565 -10.432 23.211 1.00 9.50 183 ILE B O 1
ATOM 3749 N N . GLN B 1 198 ? 12.094 -8.541 24.302 1.00 8.42 184 GLN B N 1
ATOM 3750 C CA . GLN B 1 198 ? 12.915 -8.038 23.206 1.00 7.96 184 GLN B CA 1
ATOM 3751 C C . GLN B 1 198 ? 14.393 -8.136 23.549 1.00 7.73 184 GLN B C 1
ATOM 3752 O O . GLN B 1 198 ? 14.845 -7.592 24.559 1.00 7.74 184 GLN B O 1
ATOM 3758 N N . LEU B 1 199 ? 15.131 -8.848 22.702 1.00 7.47 185 LEU B N 1
ATOM 3759 C CA . LEU B 1 199 ? 16.559 -9.068 22.895 1.00 7.37 185 LEU B CA 1
ATOM 3760 C C . LEU B 1 199 ? 17.303 -8.546 21.682 1.00 7.31 185 LEU B C 1
ATOM 3761 O O . LEU B 1 199 ? 16.897 -8.804 20.542 1.00 7.09 185 LEU B O 1
ATOM 3766 N N . SER B 1 200 ? 18.384 -7.807 21.916 1.00 7.27 186 SER B N 1
ATOM 3767 C CA . SER B 1 200 ? 19.159 -7.257 20.809 1.00 7.55 186 SER B CA 1
ATOM 3768 C C . SER B 1 200 ? 19.834 -8.364 20.013 1.00 7.90 186 SER B C 1
ATOM 3769 O O . SER B 1 200 ? 20.389 -9.306 20.585 1.00 7.68 186 SER B O 1
ATOM 3772 N N . GLY B 1 201 ? 19.767 -8.249 18.691 1.00 8.19 187 GLY B N 1
ATOM 3773 C CA . GLY B 1 201 ? 20.507 -9.141 17.802 1.00 9.20 187 GLY B CA 1
ATOM 3774 C C . GLY B 1 201 ? 21.783 -8.506 17.279 1.00 9.95 187 GLY B C 1
ATOM 3775 O O . GLY B 1 201 ? 22.434 -9.068 16.394 1.00 10.87 187 GLY B O 1
ATOM 3776 N N . GLU B 1 202 ? 22.121 -7.335 17.827 1.00 9.98 188 GLU B N 1
ATOM 3777 C CA A GLU B 1 202 ? 23.321 -6.585 17.449 0.50 10.12 188 GLU B CA 1
ATOM 3778 C CA B GLU B 1 202 ? 23.332 -6.603 17.460 0.50 10.13 188 GLU B CA 1
ATOM 3779 C C . GLU B 1 202 ? 24.072 -6.149 18.711 1.00 9.89 188 GLU B C 1
ATOM 3780 O O . GLU B 1 202 ? 23.517 -5.443 19.554 1.00 10.48 188 GLU B O 1
ATOM 3791 N N . ASP B 1 203 ? 25.330 -6.565 18.836 1.00 9.38 189 ASP B N 1
ATOM 3792 C CA . ASP B 1 203 ? 26.150 -6.216 20.004 1.00 8.82 189 ASP B CA 1
ATOM 3793 C C . ASP B 1 203 ? 26.409 -4.722 20.141 1.00 8.53 189 ASP B C 1
ATOM 3794 O O . ASP B 1 203 ? 26.371 -4.179 21.247 1.00 8.35 189 ASP B O 1
ATOM 3799 N N . SER B 1 204 ? 26.674 -4.061 19.018 1.00 8.19 190 SER B N 1
ATOM 3800 C CA . SER B 1 204 ? 27.102 -2.662 19.037 1.00 8.07 190 SER B CA 1
ATOM 3801 C C . SER B 1 204 ? 26.000 -1.682 19.442 1.00 7.71 190 SER B C 1
ATOM 3802 O O . SER B 1 204 ? 26.294 -0.553 19.834 1.00 7.70 190 SER B O 1
ATOM 3805 N N . THR B 1 205 ? 24.744 -2.117 19.348 1.00 7.49 191 THR B N 1
ATOM 3806 C CA . THR B 1 205 ? 23.602 -1.271 19.713 1.00 7.72 191 THR B CA 1
ATOM 3807 C C . THR B 1 205 ? 22.748 -1.871 20.834 1.00 7.52 191 THR B C 1
ATOM 3808 O O . THR B 1 205 ? 21.634 -1.408 21.091 1.00 7.48 191 THR B O 1
ATOM 3812 N N . ALA B 1 206 ? 23.281 -2.894 21.500 1.00 7.41 192 ALA B N 1
ATOM 3813 C CA . ALA B 1 206 ? 22.645 -3.490 22.679 1.00 7.32 192 ALA B CA 1
ATOM 3814 C C . ALA B 1 206 ? 22.328 -2.451 23.761 1.00 7.18 192 ALA B C 1
ATOM 3815 O O . ALA B 1 206 ? 21.336 -2.573 24.478 1.00 7.02 192 ALA B O 1
ATOM 3817 N N . LEU B 1 207 ? 23.180 -1.435 23.867 1.00 7.21 193 LEU B N 1
ATOM 3818 C CA . LEU B 1 207 ? 23.015 -0.353 24.831 1.00 7.27 193 LEU B CA 1
ATOM 3819 C C . LEU B 1 207 ? 21.731 0.449 24.582 1.00 7.17 193 LEU B C 1
ATOM 3820 O O . LEU B 1 207 ? 20.862 0.531 25.451 1.00 7.24 193 LEU B O 1
ATOM 3825 N N . GLY B 1 208 ? 21.611 1.019 23.386 1.00 7.09 194 GLY B N 1
ATOM 3826 C CA . GLY B 1 208 ? 20.415 1.766 23.012 1.00 7.01 194 GLY B CA 1
ATOM 3827 C C . GLY B 1 208 ? 19.180 0.881 22.972 1.00 6.99 194 GLY B C 1
ATOM 3828 O O . GLY B 1 208 ? 18.079 1.324 23.301 1.00 7.09 194 GLY B O 1
ATOM 3829 N N . PHE B 1 209 ? 19.372 -0.378 22.577 1.00 7.19 195 PHE B N 1
ATOM 3830 C CA . PHE B 1 209 ? 18.287 -1.355 22.495 1.00 6.96 195 PHE B CA 1
ATOM 3831 C C . PHE B 1 209 ? 17.560 -1.517 23.834 1.00 7.06 195 PHE B C 1
ATOM 3832 O O . PHE B 1 209 ? 16.324 -1.504 23.886 1.00 7.07 195 PHE B O 1
ATOM 3840 N N . ASN B 1 210 ? 18.326 -1.674 24.911 1.00 7.39 196 ASN B N 1
ATOM 3841 C CA . ASN B 1 210 ? 17.736 -1.799 26.239 1.00 7.52 196 ASN B CA 1
ATOM 3842 C C . ASN B 1 210 ? 17.110 -0.499 26.730 1.00 7.60 196 ASN B C 1
ATOM 3843 O O . ASN B 1 210 ? 16.082 -0.522 27.404 1.00 7.72 196 ASN B O 1
ATOM 3848 N N . ALA B 1 211 ? 17.708 0.633 26.366 1.00 7.55 197 ALA B N 1
ATOM 3849 C CA . ALA B 1 211 ? 17.118 1.933 26.695 1.00 7.51 197 ALA B CA 1
ATOM 3850 C C . ALA B 1 211 ? 15.705 2.053 26.122 1.00 7.51 197 ALA B C 1
ATOM 3851 O O . ALA B 1 211 ? 14.828 2.646 26.749 1.00 7.61 197 ALA B O 1
ATOM 3853 N N . HIS B 1 212 ? 15.487 1.466 24.943 1.00 7.11 198 HIS B N 1
ATOM 3854 C CA . HIS B 1 212 ? 14.174 1.459 24.290 1.00 7.21 198 HIS B CA 1
ATOM 3855 C C . HIS B 1 212 ? 13.207 0.405 24.847 1.00 7.39 198 HIS B C 1
ATOM 3856 O O . HIS B 1 212 ? 12.047 0.348 24.441 1.00 7.77 198 HIS B O 1
ATOM 3863 N N . GLY B 1 213 ? 13.683 -0.432 25.769 1.00 7.52 199 GLY B N 1
ATOM 3864 C CA . GLY B 1 213 ? 12.823 -1.433 26.396 1.00 7.91 199 GLY B CA 1
ATOM 3865 C C . GLY B 1 213 ? 13.294 -2.871 26.273 1.00 8.03 199 GLY B C 1
ATOM 3866 O O . GLY B 1 213 ? 12.645 -3.783 26.787 1.00 8.20 199 GLY B O 1
ATOM 3867 N N . GLY B 1 214 ? 14.418 -3.082 25.591 1.00 8.27 200 GLY B N 1
ATOM 3868 C CA . GLY B 1 214 ? 15.037 -4.405 25.528 1.00 8.44 200 GLY B CA 1
ATOM 3869 C C . GLY B 1 214 ? 15.444 -4.885 26.910 1.00 8.55 200 GLY B C 1
ATOM 3870 O O . GLY B 1 214 ? 15.656 -4.076 27.820 1.00 8.64 200 GLY B O 1
ATOM 3871 N N . VAL B 1 215 ? 15.546 -6.203 27.067 1.00 8.56 201 VAL B N 1
ATOM 3872 C CA . VAL B 1 215 ? 15.914 -6.805 28.353 1.00 8.73 201 VAL B CA 1
ATOM 3873 C C . VAL B 1 215 ? 17.144 -7.710 28.250 1.00 8.50 201 VAL B C 1
ATOM 3874 O O . VAL B 1 215 ? 17.436 -8.479 29.163 1.00 8.79 201 VAL B O 1
ATOM 3878 N N . GLY B 1 216 ? 17.865 -7.615 27.137 1.00 7.99 202 GLY B N 1
ATOM 3879 C CA . GLY B 1 216 ? 19.087 -8.389 26.956 1.00 7.89 202 GLY B CA 1
ATOM 3880 C C . GLY B 1 216 ? 19.559 -8.405 25.521 1.00 7.51 202 GLY B C 1
ATOM 3881 O O . GLY B 1 216 ? 19.032 -7.676 24.671 1.00 7.41 202 GLY B O 1
ATOM 3882 N N . CYS B 1 217 ? 20.564 -9.237 25.261 1.00 7.40 203 CYS B N 1
ATOM 3883 C CA . CYS B 1 217 ? 21.188 -9.337 23.949 1.00 7.29 203 CYS B CA 1
ATOM 3884 C C . CYS B 1 217 ? 21.609 -10.777 23.698 1.00 7.44 203 CYS B C 1
ATOM 3885 O O . CYS B 1 217 ? 22.282 -11.387 24.540 1.00 7.72 203 CYS B O 1
ATOM 3888 N N . ILE B 1 218 ? 21.181 -11.332 22.565 1.00 7.43 204 ILE B N 1
ATOM 3889 C CA . ILE B 1 218 ? 21.757 -12.581 22.080 1.00 7.57 204 ILE B CA 1
ATOM 3890 C C . ILE B 1 218 ? 22.987 -12.178 21.275 1.00 7.68 204 ILE B C 1
ATOM 3891 O O . ILE B 1 218 ? 22.883 -11.542 20.220 1.00 7.87 204 ILE B O 1
ATOM 3896 N N . SER B 1 219 ? 24.146 -12.556 21.811 1.00 7.90 205 SER B N 1
ATOM 3897 C CA . SER B 1 219 ? 25.393 -11.833 21.607 1.00 7.95 205 SER B CA 1
ATOM 3898 C C . SER B 1 219 ? 26.491 -12.659 20.949 1.00 8.09 205 SER B C 1
ATOM 3899 O O . SER B 1 219 ? 26.708 -13.821 21.295 1.00 8.34 205 SER B O 1
ATOM 3902 N N . VAL B 1 220 ? 27.187 -12.041 20.002 1.00 7.95 206 VAL B N 1
ATOM 3903 C CA . VAL B 1 220 ? 28.377 -12.641 19.408 1.00 7.93 206 VAL B CA 1
ATOM 3904 C C . VAL B 1 220 ? 29.590 -12.354 20.297 1.00 8.08 206 VAL B C 1
ATOM 3905 O O . VAL B 1 220 ? 30.366 -13.259 20.616 1.00 7.94 206 VAL B O 1
ATOM 3909 N N . SER B 1 221 ? 29.723 -11.100 20.725 1.00 7.97 207 SER B N 1
ATOM 3910 C CA . SER B 1 221 ? 30.861 -10.658 21.531 1.00 8.31 207 SER B CA 1
ATOM 3911 C C . SER B 1 221 ? 30.986 -11.376 22.874 1.00 8.11 207 SER B C 1
ATOM 3912 O O . SER B 1 221 ? 32.096 -11.518 23.394 1.00 8.26 207 SER B O 1
ATOM 3915 N N . ALA B 1 222 ? 29.862 -11.835 23.426 1.00 7.97 208 ALA B N 1
ATOM 3916 C CA . ALA B 1 222 ? 29.874 -12.577 24.692 1.00 8.19 208 ALA B CA 1
ATOM 3917 C C . ALA B 1 222 ? 30.707 -13.855 24.613 1.00 8.38 208 ALA B C 1
ATOM 3918 O O . ALA B 1 222 ? 31.204 -14.329 25.632 1.00 8.53 208 ALA B O 1
ATOM 3920 N N . ASN B 1 223 ? 30.860 -14.409 23.410 1.00 8.21 209 ASN B N 1
ATOM 3921 C CA . ASN B 1 223 ? 31.763 -15.546 23.202 1.00 8.46 209 ASN B CA 1
ATOM 3922 C C . ASN B 1 223 ? 33.191 -15.234 23.631 1.00 8.55 209 ASN B C 1
ATOM 3923 O O . ASN B 1 223 ? 33.904 -16.115 24.111 1.00 8.87 209 ASN B O 1
ATOM 3928 N N . VAL B 1 224 ? 33.593 -13.978 23.450 1.00 8.76 210 VAL B N 1
ATOM 3929 C CA . VAL B 1 224 ? 34.960 -13.530 23.712 1.00 9.10 210 VAL B CA 1
ATOM 3930 C C . VAL B 1 224 ? 35.096 -12.905 25.100 1.00 9.34 210 VAL B C 1
ATOM 3931 O O . VAL B 1 224 ? 36.074 -13.157 25.805 1.00 9.79 210 VAL B O 1
ATOM 3935 N N . ALA B 1 225 ? 34.113 -12.092 25.484 1.00 9.36 211 ALA B N 1
ATOM 3936 C CA . ALA B 1 225 ? 34.161 -11.353 26.743 1.00 9.37 211 ALA B CA 1
ATOM 3937 C C . ALA B 1 225 ? 32.902 -11.582 27.588 1.00 9.36 211 ALA B C 1
ATOM 3938 O O . ALA B 1 225 ? 32.134 -10.645 27.828 1.00 9.28 211 ALA B O 1
ATOM 3940 N N . PRO B 1 226 ? 32.692 -12.827 28.063 1.00 9.15 212 PRO B N 1
ATOM 3941 C CA . PRO B 1 226 ? 31.430 -13.130 28.744 1.00 9.23 212 PRO B CA 1
ATOM 3942 C C . PRO B 1 226 ? 31.216 -12.359 30.047 1.00 9.36 212 PRO B C 1
ATOM 3943 O O . PRO B 1 226 ? 30.088 -11.948 30.320 1.00 9.19 212 PRO B O 1
ATOM 3947 N N . ARG B 1 227 ? 32.275 -12.150 30.833 1.00 9.74 213 ARG B N 1
ATOM 3948 C CA A ARG B 1 227 ? 32.136 -11.421 32.092 0.50 9.92 213 ARG B CA 1
ATOM 3949 C CA B ARG B 1 227 ? 32.168 -11.413 32.095 0.50 10.02 213 ARG B CA 1
ATOM 3950 C C . ARG B 1 227 ? 31.815 -9.946 31.857 1.00 9.98 213 ARG B C 1
ATOM 3951 O O . ARG B 1 227 ? 30.882 -9.417 32.459 1.00 9.95 213 ARG B O 1
ATOM 3966 N N . LEU B 1 228 ? 32.573 -9.292 30.979 1.00 9.91 214 LEU B N 1
ATOM 3967 C CA . LEU B 1 228 ? 32.325 -7.886 30.665 1.00 10.00 214 LEU B CA 1
ATOM 3968 C C . LEU B 1 228 ? 30.933 -7.673 30.077 1.00 9.81 214 LEU B C 1
ATOM 3969 O O . LEU B 1 228 ? 30.242 -6.724 30.446 1.00 9.94 214 LEU B O 1
ATOM 3974 N N . CYS B 1 229 ? 30.517 -8.569 29.183 1.00 9.44 215 CYS B N 1
ATOM 3975 C CA . CYS B 1 229 ? 29.185 -8.488 28.587 1.00 9.55 215 CYS B CA 1
ATOM 3976 C C . CYS B 1 229 ? 28.070 -8.691 29.616 1.00 9.54 215 CYS B C 1
ATOM 3977 O O . CYS B 1 229 ? 27.049 -7.997 29.564 1.00 9.55 215 CYS B O 1
ATOM 3980 N N . SER B 1 230 ? 28.273 -9.623 30.551 1.00 9.65 216 SER B N 1
ATOM 3981 C CA A SER B 1 230 ? 27.304 -9.878 31.619 0.50 9.51 216 SER B CA 1
ATOM 3982 C CA B SER B 1 230 ? 27.294 -9.871 31.609 0.50 9.86 216 SER B CA 1
ATOM 3983 C C . SER B 1 230 ? 27.190 -8.687 32.569 1.00 9.64 216 SER B C 1
ATOM 3984 O O . SER B 1 230 ? 26.093 -8.324 32.990 1.00 9.68 216 SER B O 1
ATOM 3989 N N . GLU B 1 231 ? 28.329 -8.079 32.894 1.00 9.65 217 GLU B N 1
ATOM 3990 C CA . GLU B 1 231 ? 28.359 -6.905 33.773 1.00 9.91 217 GLU B CA 1
ATOM 3991 C C . GLU B 1 231 ? 27.702 -5.692 33.107 1.00 9.74 217 GLU B C 1
ATOM 3992 O O . GLU B 1 231 ? 26.988 -4.927 33.757 1.00 9.93 217 GLU B O 1
ATOM 3998 N N . PHE B 1 232 ? 27.951 -5.544 31.806 1.00 9.52 218 PHE B N 1
ATOM 3999 C CA . PHE B 1 232 ? 27.318 -4.537 30.950 1.00 9.44 218 PHE B CA 1
ATOM 4000 C C . PHE B 1 232 ? 25.794 -4.656 31.002 1.00 9.42 218 PHE B C 1
ATOM 4001 O O . PHE B 1 232 ? 25.095 -3.676 31.285 1.00 9.19 218 PHE B O 1
ATOM 4009 N N . GLN B 1 233 ? 25.285 -5.864 30.771 1.00 9.38 219 GLN B N 1
ATOM 4010 C CA . GLN B 1 233 ? 23.850 -6.123 30.850 1.00 9.40 219 GLN B CA 1
ATOM 4011 C C . GLN B 1 233 ? 23.295 -5.914 32.266 1.00 9.72 219 GLN B C 1
ATOM 4012 O O . GLN B 1 233 ? 22.195 -5.375 32.431 1.00 9.82 219 GLN B O 1
ATOM 4018 N N . ALA B 1 234 ? 24.059 -6.325 33.280 1.00 10.04 220 ALA B N 1
ATOM 4019 C CA . ALA B 1 234 ? 23.656 -6.135 34.678 1.00 10.39 220 ALA B CA 1
ATOM 4020 C C . ALA B 1 234 ? 23.491 -4.655 35.023 1.00 10.48 220 ALA B C 1
ATOM 4021 O O . ALA B 1 234 ? 22.548 -4.280 35.726 1.00 10.78 220 ALA B O 1
ATOM 4023 N N . ALA B 1 235 ? 24.400 -3.820 34.517 1.00 10.61 221 ALA B N 1
ATOM 4024 C CA . ALA B 1 235 ? 24.321 -2.372 34.720 1.00 10.61 221 ALA B CA 1
ATOM 4025 C C . ALA B 1 235 ? 23.020 -1.791 34.166 1.00 10.77 221 ALA B C 1
ATOM 4026 O O . ALA B 1 235 ? 22.368 -0.977 34.824 1.00 10.89 221 ALA B O 1
ATOM 4028 N N . MET B 1 236 ? 22.637 -2.221 32.965 1.00 10.84 222 MET B N 1
ATOM 4029 C CA . MET B 1 236 ? 21.404 -1.740 32.340 1.00 10.95 222 MET B CA 1
ATOM 4030 C C . MET B 1 236 ? 20.150 -2.225 33.068 1.00 11.55 222 MET B C 1
ATOM 4031 O O . MET B 1 236 ? 19.177 -1.476 33.197 1.00 11.54 222 MET B O 1
ATOM 4036 N N . LEU B 1 237 ? 20.176 -3.467 33.550 1.00 12.19 223 LEU B N 1
ATOM 4037 C CA . LEU B 1 237 ? 19.072 -4.007 34.352 1.00 12.99 223 LEU B CA 1
ATOM 4038 C C . LEU B 1 237 ? 18.865 -3.189 35.629 1.00 12.98 223 LEU B C 1
ATOM 4039 O O . LEU B 1 237 ? 17.729 -2.973 36.061 1.00 13.52 223 LEU B O 1
ATOM 4044 N N . ALA B 1 238 ? 19.969 -2.732 36.213 1.00 13.00 224 ALA B N 1
ATOM 4045 C CA . ALA B 1 238 ? 19.941 -1.911 37.423 1.00 12.97 224 ALA B CA 1
ATOM 4046 C C . ALA B 1 238 ? 19.566 -0.452 37.135 1.00 12.90 224 ALA B C 1
ATOM 4047 O O . ALA B 1 238 ? 19.363 0.334 38.064 1.00 13.34 224 ALA B O 1
ATOM 4049 N N . GLY B 1 239 ? 19.478 -0.096 35.854 1.00 12.52 225 GLY B N 1
ATOM 4050 C CA . GLY B 1 239 ? 19.162 1.272 35.443 1.00 12.24 225 GLY B CA 1
ATOM 4051 C C . GLY B 1 239 ? 20.364 2.200 35.456 1.00 11.98 225 GLY B C 1
ATOM 4052 O O . GLY B 1 239 ? 20.217 3.419 35.325 1.00 12.19 225 GLY B O 1
ATOM 4053 N N . ASP B 1 240 ? 21.554 1.621 35.602 1.00 11.66 226 ASP B N 1
ATOM 4054 C CA . ASP B 1 240 ? 22.798 2.382 35.661 1.00 11.61 226 ASP B CA 1
ATOM 4055 C C . ASP B 1 240 ? 23.382 2.542 34.257 1.00 11.20 226 ASP B C 1
ATOM 4056 O O . ASP B 1 240 ? 24.357 1.876 33.884 1.00 11.22 226 ASP B O 1
ATOM 4061 N N . TYR B 1 241 ? 22.778 3.438 33.482 1.00 10.92 227 TYR B N 1
ATOM 4062 C CA . TYR B 1 241 ? 23.190 3.636 32.095 1.00 10.70 227 TYR B CA 1
ATOM 4063 C C . TYR B 1 241 ? 24.526 4.356 31.944 1.00 10.57 227 TYR B C 1
ATOM 4064 O O . TYR B 1 241 ? 25.213 4.182 30.938 1.00 10.41 227 TYR B O 1
ATOM 4073 N N . ALA B 1 242 ? 24.909 5.139 32.952 1.00 10.49 228 ALA B N 1
ATOM 4074 C CA . ALA B 1 242 ? 26.232 5.759 32.963 1.00 10.56 228 ALA B CA 1
ATOM 4075 C C . ALA B 1 242 ? 27.321 4.689 33.030 1.00 1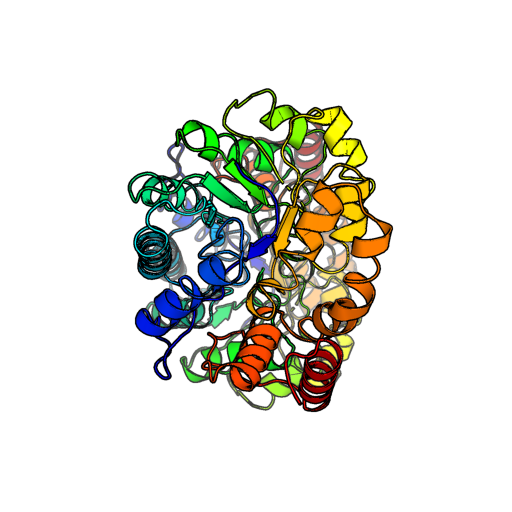0.55 228 ALA B C 1
ATOM 4076 O O . ALA B 1 242 ? 28.308 4.755 32.293 1.00 10.32 228 ALA B O 1
ATOM 4078 N N . LYS B 1 243 ? 27.126 3.697 33.901 1.00 10.49 229 LYS B N 1
ATOM 4079 C CA . LYS B 1 243 ? 28.049 2.562 33.988 1.00 10.58 229 LYS B CA 1
ATOM 4080 C C . LYS B 1 243 ? 28.016 1.732 32.703 1.00 10.20 229 LYS B C 1
ATOM 4081 O O . LYS B 1 243 ? 29.058 1.298 32.215 1.00 9.93 229 LYS B O 1
ATOM 4087 N N . ALA B 1 244 ? 26.820 1.523 32.156 1.00 9.80 230 ALA B N 1
ATOM 4088 C CA . ALA B 1 244 ? 26.672 0.781 30.904 1.00 9.72 230 ALA B CA 1
ATOM 4089 C C . ALA B 1 244 ? 27.475 1.421 29.770 1.00 9.76 230 ALA B C 1
ATOM 4090 O O . ALA B 1 244 ? 28.094 0.716 28.969 1.00 9.88 230 ALA B O 1
ATOM 4092 N N . LEU B 1 245 ? 27.471 2.754 29.719 1.00 9.83 231 LEU B N 1
ATOM 4093 C CA . LEU B 1 245 ? 28.248 3.495 28.723 1.00 10.04 231 LEU B CA 1
ATOM 4094 C C . LEU B 1 245 ? 29.754 3.287 28.906 1.00 10.22 231 LEU B C 1
ATOM 4095 O O . LEU B 1 245 ? 30.494 3.229 27.921 1.00 10.08 231 LEU B O 1
ATOM 4100 N N . GLU B 1 246 ? 30.201 3.173 30.159 1.00 10.54 232 GLU B N 1
ATOM 4101 C CA A GLU B 1 246 ? 31.605 2.883 30.447 0.60 10.80 232 GLU B CA 1
ATOM 4102 C CA B GLU B 1 246 ? 31.605 2.884 30.449 0.40 10.60 232 GLU B CA 1
ATOM 4103 C C . GLU B 1 246 ? 32.008 1.525 29.875 1.00 10.52 232 GLU B C 1
ATOM 4104 O O . GLU B 1 246 ? 33.112 1.370 29.355 1.00 10.62 232 GLU B O 1
ATOM 4115 N N . TYR B 1 247 ? 31.104 0.548 29.962 1.00 10.18 233 TYR B N 1
ATOM 4116 C CA . TYR B 1 247 ? 31.336 -0.769 29.362 1.00 10.09 233 TYR B CA 1
ATOM 4117 C C . TYR B 1 247 ? 31.351 -0.695 27.835 1.00 9.80 233 TYR B C 1
ATOM 4118 O O . TYR B 1 247 ? 32.163 -1.360 27.188 1.00 9.71 233 TYR B O 1
ATOM 4127 N N . GLN B 1 248 ? 30.461 0.122 27.269 1.00 9.65 234 GLN B N 1
ATOM 4128 C CA . GLN B 1 248 ? 30.441 0.368 25.826 1.00 9.58 234 GLN B CA 1
ATOM 4129 C C . GLN B 1 248 ? 31.772 0.959 25.348 1.00 9.68 234 GLN B C 1
ATOM 4130 O O . GLN B 1 248 ? 32.296 0.553 24.314 1.00 9.70 234 GLN B O 1
ATOM 4136 N N . ASP B 1 249 ? 32.324 1.903 26.111 1.00 10.09 235 ASP B N 1
ATOM 4137 C CA . ASP B 1 249 ? 33.644 2.461 25.804 1.00 10.62 235 ASP B CA 1
ATOM 4138 C C . ASP B 1 249 ? 34.716 1.366 25.748 1.00 10.62 235 ASP B C 1
ATOM 4139 O O . ASP B 1 249 ? 35.605 1.396 24.895 1.00 10.50 235 ASP B O 1
ATOM 4144 N N . ARG B 1 250 ? 34.608 0.400 26.658 1.00 10.68 236 ARG B N 1
ATOM 4145 C CA . ARG B 1 250 ? 35.565 -0.697 26.778 1.00 11.05 236 ARG B CA 1
ATOM 4146 C C . ARG B 1 250 ? 35.380 -1.767 25.698 1.00 10.66 236 ARG B C 1
ATOM 4147 O O . ARG B 1 250 ? 36.355 -2.378 25.252 1.00 10.81 236 ARG B O 1
ATOM 4155 N N . LEU B 1 251 ? 34.132 -1.982 25.282 1.00 10.11 237 LEU B N 1
ATOM 4156 C CA . LEU B 1 251 ? 33.785 -3.110 24.410 1.00 9.89 237 LEU B CA 1
ATOM 4157 C C . LEU B 1 251 ? 33.569 -2.762 22.940 1.00 9.60 237 LEU B C 1
ATOM 4158 O O . LEU B 1 251 ? 33.695 -3.635 22.081 1.00 9.32 237 LEU B O 1
ATOM 4163 N N . MET B 1 252 ? 33.241 -1.504 22.647 1.00 9.60 238 MET B N 1
ATOM 4164 C CA . MET B 1 252 ? 32.927 -1.106 21.270 1.00 9.62 238 MET B CA 1
ATOM 4165 C C . MET B 1 252 ? 34.017 -1.475 20.250 1.00 9.62 238 MET B C 1
ATOM 4166 O O . MET B 1 252 ? 33.692 -1.974 19.169 1.00 9.22 238 MET B O 1
ATOM 4171 N N . PRO B 1 253 ? 35.308 -1.230 20.573 1.00 9.68 239 PRO B N 1
ATOM 4172 C CA . PRO B 1 253 ? 36.325 -1.628 19.598 1.00 9.70 239 PRO B CA 1
ATOM 4173 C C . PRO B 1 253 ? 36.272 -3.119 19.261 1.00 9.45 239 PRO B C 1
ATOM 4174 O O . PRO B 1 253 ? 36.480 -3.493 18.102 1.00 9.45 239 PRO B O 1
ATOM 4178 N N . LEU B 1 254 ? 35.972 -3.952 20.256 1.00 9.41 240 LEU B N 1
ATOM 4179 C CA . LEU B 1 254 ? 35.822 -5.388 20.034 1.00 9.47 240 LEU B CA 1
ATOM 4180 C C . LEU B 1 254 ? 34.584 -5.708 19.193 1.00 9.43 240 LEU B C 1
ATOM 4181 O O . LEU B 1 254 ? 34.676 -6.487 18.246 1.00 9.30 240 LEU B O 1
ATOM 4186 N N . HIS B 1 255 ? 33.443 -5.099 19.526 1.00 9.31 241 HIS B N 1
ATOM 4187 C CA . HIS B 1 255 ? 32.212 -5.279 18.743 1.00 9.71 241 HIS B CA 1
ATOM 4188 C C . HIS B 1 255 ? 32.465 -5.020 17.257 1.00 10.09 241 HIS B C 1
ATOM 4189 O O . HIS B 1 255 ? 32.033 -5.796 16.397 1.00 10.61 241 HIS B O 1
ATOM 4196 N N . ARG B 1 256 ? 33.164 -3.923 16.968 1.00 10.39 242 ARG B N 1
ATOM 4197 C CA . ARG B 1 256 ? 33.453 -3.523 15.595 1.00 10.79 242 ARG B CA 1
ATOM 4198 C C . ARG B 1 256 ? 34.460 -4.458 14.925 1.00 10.48 242 ARG B C 1
ATOM 4199 O O . ARG B 1 256 ? 34.247 -4.894 13.790 1.00 10.36 242 ARG B O 1
ATOM 4207 N N . ALA B 1 257 ? 35.548 -4.763 15.629 1.00 10.22 243 ALA B N 1
ATOM 4208 C CA . ALA B 1 257 ? 36.638 -5.554 15.057 1.00 10.09 243 ALA B CA 1
ATOM 4209 C C . ALA B 1 257 ? 36.215 -6.970 14.663 1.00 10.03 243 ALA B C 1
ATOM 4210 O O . ALA B 1 257 ? 36.610 -7.462 13.599 1.00 9.98 243 ALA B O 1
ATOM 4212 N N . ILE B 1 258 ? 35.397 -7.610 15.501 1.00 10.08 244 ILE B N 1
ATOM 4213 C CA A ILE B 1 258 ? 34.875 -8.965 15.276 0.50 10.22 244 ILE B CA 1
ATOM 4214 C CA B ILE B 1 258 ? 34.998 -8.981 15.192 0.50 10.20 244 ILE B CA 1
ATOM 4215 C C . ILE B 1 258 ? 34.072 -9.063 13.973 1.00 10.25 244 ILE B C 1
ATOM 4216 O O . ILE B 1 258 ? 33.977 -10.125 13.356 1.00 9.96 244 ILE B O 1
ATOM 4225 N N . PHE B 1 259 ? 33.461 -7.940 13.589 1.00 10.46 245 PHE B N 1
ATOM 4226 C CA . PHE B 1 259 ? 32.584 -7.900 12.414 1.00 10.90 245 PHE B CA 1
ATOM 4227 C C . PHE B 1 259 ? 33.148 -7.241 11.153 1.00 10.72 245 PHE B C 1
ATOM 4228 O O . PHE B 1 259 ? 32.417 -7.050 10.177 1.00 11.01 245 PHE B O 1
ATOM 4236 N N . MET B 1 260 ? 34.437 -6.906 11.159 1.00 10.56 246 MET B N 1
ATOM 4237 C CA . MET B 1 260 ? 35.078 -6.370 9.952 1.00 10.51 246 MET B CA 1
ATOM 4238 C C . MET B 1 260 ? 34.991 -7.401 8.829 1.00 10.53 246 MET B C 1
ATOM 4239 O O . MET B 1 260 ? 34.761 -7.060 7.667 1.00 10.84 246 MET B O 1
ATOM 4244 N N . GLU B 1 261 ? 35.173 -8.662 9.204 1.00 10.34 247 GLU B N 1
ATOM 4245 C CA . GLU B 1 261 ? 34.877 -9.809 8.354 1.00 10.08 247 GLU B CA 1
ATOM 4246 C C . GLU B 1 261 ? 33.803 -10.624 9.098 1.00 9.71 247 GLU B C 1
ATOM 4247 O O . GLU B 1 261 ? 33.361 -10.195 10.164 1.00 9.64 247 GLU B O 1
ATOM 4253 N N . PRO B 1 262 ? 33.354 -11.776 8.552 1.00 9.21 248 PRO B N 1
ATOM 4254 C CA . PRO B 1 262 ? 32.271 -12.476 9.257 1.00 9.07 248 PRO B CA 1
ATOM 4255 C C . PRO B 1 262 ? 32.532 -12.671 10.756 1.00 8.83 248 PRO B C 1
ATOM 4256 O O . PRO B 1 262 ? 33.634 -13.066 11.158 1.00 8.89 248 PRO B O 1
ATOM 4260 N N . GLY B 1 263 ? 31.515 -12.371 11.560 1.00 8.34 249 GLY B N 1
ATOM 4261 C CA . GLY B 1 263 ? 31.588 -12.449 13.020 1.00 8.29 249 GLY B CA 1
ATOM 4262 C C . GLY B 1 263 ? 32.070 -13.771 13.584 1.00 8.39 249 GLY B C 1
ATOM 4263 O O . GLY B 1 263 ? 32.794 -13.793 14.579 1.00 8.59 249 GLY B O 1
ATOM 4264 N N . VAL B 1 264 ? 31.669 -14.873 12.955 1.00 8.25 250 VAL B N 1
ATOM 4265 C CA . VAL B 1 264 ? 32.130 -16.202 13.360 1.00 8.68 250 VAL B CA 1
ATOM 4266 C C . VAL B 1 264 ? 33.659 -16.262 13.323 1.00 8.67 250 VAL B C 1
ATOM 4267 O O . VAL B 1 264 ? 34.297 -16.756 14.255 1.00 8.79 250 VAL B O 1
ATOM 4271 N N . CYS B 1 265 ? 34.232 -15.733 12.247 1.00 8.84 251 CYS B N 1
ATOM 4272 C CA . CYS B 1 265 ? 35.669 -15.801 12.017 1.00 9.00 251 CYS B CA 1
ATOM 4273 C C . CYS B 1 265 ? 36.432 -14.813 12.893 1.00 8.83 251 CYS B C 1
ATOM 4274 O O . CYS B 1 265 ? 37.514 -15.128 13.393 1.00 9.05 251 CYS B O 1
ATOM 4277 N N . GLY B 1 266 ? 35.863 -13.624 13.089 1.00 8.52 252 GLY B N 1
ATOM 4278 C CA . GLY B 1 266 ? 36.420 -12.643 14.019 1.00 8.37 252 GLY B CA 1
ATOM 4279 C C . GLY B 1 266 ? 36.472 -13.191 15.435 1.00 8.23 252 GLY B C 1
ATOM 4280 O O . GLY B 1 266 ? 37.479 -13.053 16.133 1.00 8.42 252 GLY B O 1
ATOM 4281 N N . THR B 1 267 ? 35.382 -13.833 15.845 1.00 8.21 253 THR B N 1
ATOM 4282 C CA . THR B 1 267 ? 35.257 -14.414 17.179 1.00 8.38 253 THR B CA 1
ATOM 4283 C C . THR B 1 267 ? 36.248 -15.557 17.399 1.00 8.55 253 THR B C 1
ATOM 4284 O O . THR B 1 267 ? 36.922 -15.609 18.436 1.00 8.50 253 THR B O 1
ATOM 4288 N N . LYS B 1 268 ? 36.339 -16.463 16.429 1.00 8.80 254 LYS B N 1
ATOM 4289 C CA . LYS B 1 268 ? 37.256 -17.595 16.549 1.00 9.01 254 LYS B CA 1
ATOM 4290 C C . LYS B 1 268 ? 38.720 -17.156 16.550 1.00 9.18 254 LYS B C 1
ATOM 4291 O O . LYS B 1 268 ? 39.539 -17.754 17.249 1.00 9.64 254 LYS B O 1
ATOM 4297 N N . TYR B 1 269 ? 39.044 -16.093 15.811 1.00 9.25 255 TYR B N 1
ATOM 4298 C CA . TYR B 1 269 ? 40.383 -15.505 15.904 1.00 9.47 255 TYR B CA 1
ATOM 4299 C C . TYR B 1 269 ? 40.654 -14.946 17.298 1.00 9.62 255 TYR B C 1
ATOM 4300 O O . TYR B 1 269 ? 41.703 -15.219 17.885 1.00 9.74 255 TYR B O 1
ATOM 4309 N N . ALA B 1 270 ? 39.718 -14.153 17.814 1.00 9.65 256 ALA B N 1
ATOM 4310 C CA . ALA B 1 270 ? 39.852 -13.576 19.150 1.00 9.82 256 ALA B CA 1
ATOM 4311 C C . ALA B 1 270 ? 40.092 -14.664 20.195 1.00 10.13 256 ALA B C 1
ATOM 4312 O O . ALA B 1 270 ? 40.989 -14.540 21.035 1.00 10.42 256 ALA B O 1
ATOM 4314 N N . LEU B 1 271 ? 39.312 -15.739 20.118 1.00 10.28 257 LEU B N 1
ATOM 4315 C CA . LEU B 1 271 ? 39.439 -16.853 21.054 1.00 10.72 257 LEU B CA 1
ATOM 4316 C C . LEU B 1 271 ? 40.708 -17.677 20.847 1.00 11.17 257 LEU B C 1
ATOM 4317 O O . LEU B 1 271 ? 41.189 -18.315 21.784 1.00 11.22 257 LEU B O 1
ATOM 4322 N N . SER B 1 272 ? 41.253 -17.666 19.632 1.00 11.58 258 SER B N 1
ATOM 4323 C CA . SER B 1 272 ? 42.537 -18.325 19.384 1.00 12.14 258 SER B CA 1
ATOM 4324 C C . SER B 1 272 ? 43.665 -17.606 20.126 1.00 12.64 258 SER B C 1
ATOM 4325 O O . SER B 1 272 ? 44.618 -18.243 20.580 1.00 13.32 258 SER B O 1
ATOM 4328 N N . LYS B 1 273 ? 43.536 -16.288 20.266 1.00 12.73 259 LYS B N 1
ATOM 4329 C CA . LYS B 1 273 ? 44.530 -15.480 20.974 1.00 13.02 259 LYS B CA 1
ATOM 4330 C C . LYS B 1 273 ? 44.391 -15.575 22.491 1.00 13.00 259 LYS B C 1
ATOM 4331 O O . LYS B 1 273 ? 45.392 -15.688 23.202 1.00 13.22 259 LYS B O 1
ATOM 4337 N N . THR B 1 274 ? 43.155 -15.533 22.984 1.00 12.80 260 THR B N 1
ATOM 4338 C CA . THR B 1 274 ? 42.909 -15.509 24.427 1.00 12.93 260 THR B CA 1
ATOM 4339 C C . THR B 1 274 ? 42.899 -16.889 25.077 1.00 13.12 260 THR B C 1
ATOM 4340 O O . THR B 1 274 ? 43.318 -17.036 26.229 1.00 13.50 260 THR B O 1
ATOM 4344 N N . ARG B 1 275 ? 42.416 -17.893 24.346 1.00 13.20 261 ARG B N 1
ATOM 4345 C CA . ARG B 1 275 ? 42.119 -19.200 24.935 1.00 13.36 261 ARG B CA 1
ATOM 4346 C C . ARG B 1 275 ? 42.612 -20.403 24.126 1.00 13.57 261 ARG B C 1
ATOM 4347 O O . ARG B 1 275 ? 42.386 -21.548 24.519 1.00 13.96 261 ARG B O 1
ATOM 4355 N N . GLY B 1 276 ? 43.284 -20.140 23.007 1.00 13.80 262 GLY B N 1
ATOM 4356 C CA . GLY B 1 276 ? 43.864 -21.200 22.177 1.00 14.01 262 GLY B CA 1
ATOM 4357 C C . GLY B 1 276 ? 42.860 -22.005 21.371 1.00 14.20 262 GLY B C 1
ATOM 4358 O O . GLY B 1 276 ? 43.143 -23.138 20.969 1.00 14.77 262 GLY B O 1
ATOM 4359 N N . CYS B 1 277 ? 41.693 -21.410 21.127 1.00 14.03 263 CYS B N 1
ATOM 4360 C CA A CYS B 1 277 ? 40.643 -22.077 20.372 0.50 13.84 263 CYS B CA 1
ATOM 4361 C CA B CYS B 1 277 ? 40.607 -22.023 20.354 0.50 13.98 263 CYS B CA 1
ATOM 4362 C C . CYS B 1 277 ? 41.015 -22.221 18.897 1.00 13.69 263 CYS B C 1
ATOM 4363 O O . CYS B 1 277 ? 41.777 -21.422 18.349 1.00 13.77 263 CYS B O 1
ATOM 4368 N N . ASN B 1 278 ? 40.501 -23.277 18.271 1.00 13.41 264 ASN B N 1
ATOM 4369 C CA . ASN B 1 278 ? 40.765 -23.548 16.860 1.00 13.10 264 ASN B CA 1
ATOM 4370 C C . ASN B 1 278 ? 40.002 -22.557 15.988 1.00 12.65 264 ASN B C 1
ATOM 4371 O O . ASN B 1 278 ? 38.814 -22.312 16.210 1.00 12.79 264 ASN B O 1
ATOM 4376 N N . ARG B 1 279 ? 40.689 -21.992 14.999 1.00 11.93 265 ARG B N 1
ATOM 4377 C CA . ARG B 1 279 ? 40.082 -21.029 14.075 1.00 11.54 265 ARG B CA 1
ATOM 4378 C C . ARG B 1 279 ? 39.249 -21.700 12.984 1.00 11.22 265 ARG B C 1
ATOM 4379 O O . ARG B 1 279 ? 38.591 -21.017 12.193 1.00 11.28 265 ARG B O 1
ATOM 4387 N N . LYS B 1 280 ? 39.273 -23.031 12.952 1.00 10.74 266 LYS B N 1
ATOM 4388 C CA . LYS B 1 280 ? 38.572 -23.808 11.932 1.00 10.40 266 LYS B CA 1
ATOM 4389 C C . LYS B 1 280 ? 37.093 -23.448 11.833 1.00 10.09 266 LYS B C 1
ATOM 4390 O O . LYS B 1 280 ? 36.374 -23.430 12.833 1.00 9.92 266 LYS B O 1
ATOM 4396 N N . VAL B 1 281 ? 36.670 -23.148 10.609 1.00 9.81 267 VAL B N 1
ATOM 4397 C CA . VAL B 1 281 ? 35.266 -22.960 10.269 1.00 9.58 267 VAL B CA 1
ATOM 4398 C C . VAL B 1 281 ? 34.982 -23.781 9.018 1.00 9.41 267 VAL B C 1
ATOM 4399 O O . VAL B 1 281 ? 35.902 -24.336 8.408 1.00 9.77 267 VAL B O 1
ATOM 4403 N N . ARG B 1 282 ? 33.713 -23.856 8.630 1.00 8.89 268 ARG B N 1
ATOM 4404 C CA . ARG B 1 282 ? 33.334 -24.586 7.430 1.00 8.69 268 ARG B CA 1
ATOM 4405 C C . ARG B 1 282 ? 33.056 -23.644 6.266 1.00 8.49 268 ARG B C 1
ATOM 4406 O O . ARG B 1 282 ? 32.392 -22.616 6.426 1.00 8.53 268 ARG B O 1
ATOM 4414 N N . SER B 1 283 ? 33.590 -24.006 5.103 1.00 8.34 269 SER B N 1
ATOM 4415 C CA . SER B 1 283 ? 33.376 -23.270 3.863 1.00 8.12 269 SER B CA 1
ATOM 4416 C C . SER B 1 283 ? 31.869 -23.072 3.620 1.00 8.06 269 SER B C 1
ATOM 4417 O O . SER B 1 283 ? 31.085 -24.008 3.801 1.00 8.24 269 SER B O 1
ATOM 4420 N N . PRO B 1 284 ? 31.455 -21.871 3.169 1.00 7.98 270 PRO B N 1
ATOM 4421 C CA . PRO B 1 284 ? 32.228 -20.766 2.598 1.00 8.00 270 PRO B CA 1
ATOM 4422 C C . PRO B 1 284 ? 32.839 -19.766 3.580 1.00 7.90 270 PRO B C 1
ATOM 4423 O O . PRO B 1 284 ? 33.389 -18.755 3.140 1.00 8.20 270 PRO B O 1
ATOM 4427 N N . LEU B 1 285 ? 32.744 -20.021 4.884 1.00 8.14 271 LEU B N 1
ATOM 4428 C CA . LEU B 1 285 ? 33.504 -19.214 5.838 1.00 8.49 271 LEU B CA 1
ATOM 4429 C C . LEU B 1 285 ? 34.973 -19.632 5.784 1.00 8.79 271 LEU B C 1
ATOM 4430 O O . LEU B 1 285 ? 35.283 -20.776 5.436 1.00 9.04 271 LEU B O 1
ATOM 4435 N N . MET B 1 286 ? 35.867 -18.702 6.113 1.00 9.05 272 MET B N 1
ATOM 4436 C CA . MET B 1 286 ? 37.308 -18.931 6.005 1.00 9.67 272 MET B CA 1
ATOM 4437 C C . MET B 1 286 ? 37.974 -18.980 7.374 1.00 9.96 272 MET B C 1
ATOM 4438 O O . MET B 1 286 ? 37.593 -18.246 8.286 1.00 9.78 272 MET B O 1
ATOM 4443 N N . SER B 1 287 ? 38.973 -19.850 7.507 1.00 10.51 273 SER B N 1
ATOM 4444 C CA . SER B 1 287 ? 39.717 -19.997 8.759 1.00 11.36 273 SER B CA 1
ATOM 4445 C C . SER B 1 287 ? 40.797 -18.919 8.904 1.00 11.73 273 SER B C 1
ATOM 4446 O O . SER B 1 287 ? 41.538 -18.891 9.894 1.00 12.43 273 SER B O 1
ATOM 4449 N N . THR B 1 288 ? 40.855 -18.026 7.920 1.00 11.97 274 THR B N 1
ATOM 4450 C CA . THR B 1 288 ? 41.831 -16.943 7.872 1.00 12.36 274 THR B CA 1
ATOM 4451 C C . THR B 1 288 ? 41.140 -15.581 7.838 1.00 12.28 274 THR B C 1
ATOM 4452 O O . THR B 1 288 ? 39.952 -15.484 7.516 1.00 12.46 274 THR B O 1
ATOM 4456 N N . LEU B 1 289 ? 41.896 -14.538 8.173 1.00 12.26 275 LEU B N 1
ATOM 4457 C CA . LEU B 1 289 ? 41.430 -13.153 8.113 1.00 12.32 275 LEU B CA 1
ATOM 4458 C C . LEU B 1 289 ? 42.506 -12.270 7.490 1.00 12.68 275 LEU B C 1
ATOM 4459 O O . LEU B 1 289 ? 43.671 -12.669 7.409 1.00 12.79 275 LEU B O 1
ATOM 4464 N N . GLU B 1 290 ? 42.119 -11.071 7.060 1.00 12.97 276 GLU B N 1
ATOM 4465 C CA . GLU B 1 290 ? 43.083 -10.077 6.582 1.00 13.42 276 GLU B CA 1
ATOM 4466 C C . GLU B 1 290 ? 43.946 -9.585 7.743 1.00 13.52 276 GLU B C 1
ATOM 4467 O O . GLU B 1 290 ? 43.457 -9.488 8.872 1.00 13.49 276 GLU B O 1
ATOM 4473 N N . PRO B 1 291 ? 45.231 -9.276 7.476 1.00 13.72 277 PRO B N 1
ATOM 4474 C CA . PRO B 1 291 ? 46.117 -8.758 8.523 1.00 13.77 277 PRO B CA 1
ATOM 4475 C C . PRO B 1 291 ? 45.550 -7.557 9.286 1.00 13.58 277 PRO B C 1
ATOM 4476 O O . PRO B 1 291 ? 45.705 -7.484 10.508 1.00 13.87 277 PRO B O 1
ATOM 4480 N N . ALA B 1 292 ? 44.892 -6.639 8.579 1.00 13.32 278 ALA B N 1
ATOM 4481 C CA . ALA B 1 292 ? 44.301 -5.452 9.205 1.00 13.13 278 ALA B CA 1
ATOM 4482 C C . ALA B 1 292 ? 43.170 -5.799 10.175 1.00 12.87 278 ALA B C 1
ATOM 4483 O O . ALA B 1 292 ? 42.995 -5.128 11.194 1.00 12.99 278 ALA B O 1
ATOM 4485 N N . THR B 1 293 ? 42.411 -6.845 9.852 1.00 12.46 279 THR B N 1
ATOM 4486 C CA . THR B 1 293 ? 41.340 -7.331 10.724 1.00 11.99 279 THR B CA 1
ATOM 4487 C C . THR B 1 293 ? 41.926 -7.928 12.003 1.00 11.79 279 THR B C 1
ATOM 4488 O O . THR B 1 293 ? 41.472 -7.618 13.107 1.00 11.74 279 THR B O 1
ATOM 4492 N N . GLU B 1 294 ? 42.947 -8.768 11.846 1.00 11.69 280 GLU B N 1
ATOM 4493 C CA . G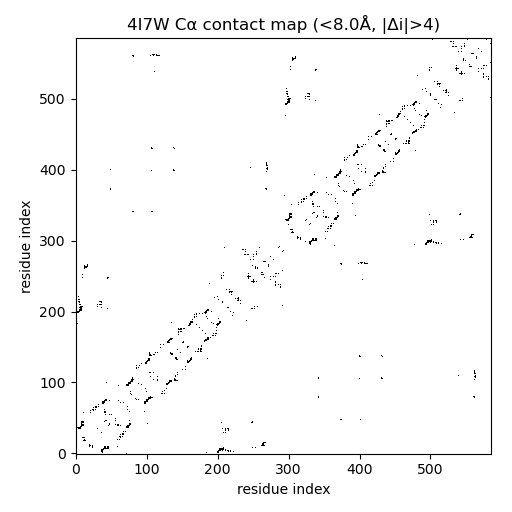LU B 1 294 ? 43.613 -9.382 12.990 1.00 11.60 280 GLU B CA 1
ATOM 4494 C C . GLU B 1 294 ? 44.269 -8.336 13.888 1.00 11.40 280 GLU B C 1
ATOM 4495 O O . GLU B 1 294 ? 44.185 -8.431 15.109 1.00 11.33 280 GLU B O 1
ATOM 4501 N N . ALA B 1 295 ? 44.887 -7.325 13.278 1.00 11.18 281 ALA B N 1
ATOM 4502 C CA . ALA B 1 295 ? 45.481 -6.214 14.028 1.00 11.27 281 ALA B CA 1
ATOM 4503 C C . ALA B 1 295 ? 44.434 -5.437 14.825 1.00 11.13 281 ALA B C 1
ATOM 4504 O O . ALA B 1 295 ? 44.672 -5.073 15.978 1.00 11.47 281 ALA B O 1
ATOM 4506 N N . ALA B 1 296 ? 43.276 -5.194 14.212 1.00 10.89 282 ALA B N 1
ATOM 4507 C CA . ALA B 1 296 ? 42.188 -4.480 14.880 1.00 10.62 282 ALA B CA 1
ATOM 4508 C C . ALA B 1 296 ? 41.600 -5.285 16.039 1.00 10.42 282 ALA B C 1
ATOM 4509 O O . ALA B 1 296 ? 41.286 -4.723 17.092 1.00 10.15 282 ALA B O 1
ATOM 4511 N N . ILE B 1 297 ? 41.463 -6.597 15.849 1.00 10.25 283 ILE B N 1
ATOM 4512 C CA . ILE B 1 297 ? 40.991 -7.473 16.923 1.00 10.21 283 ILE B CA 1
ATOM 4513 C C . ILE B 1 297 ? 42.003 -7.500 18.076 1.00 10.55 283 ILE B C 1
ATOM 4514 O O . ILE B 1 297 ? 41.617 -7.379 19.240 1.00 10.79 283 ILE B O 1
ATOM 4519 N N . ASP B 1 298 ? 43.290 -7.622 17.742 1.00 10.93 284 ASP B N 1
ATOM 4520 C CA . ASP B 1 298 ? 44.365 -7.555 18.737 1.00 11.20 284 ASP B CA 1
ATOM 4521 C C . ASP B 1 298 ? 44.279 -6.281 19.579 1.00 11.09 284 ASP B C 1
ATOM 4522 O O . ASP B 1 298 ? 44.334 -6.340 20.808 1.00 11.15 284 ASP B O 1
ATOM 4527 N N . ALA B 1 299 ? 44.139 -5.137 18.908 1.00 11.17 285 ALA B N 1
ATOM 4528 C CA . ALA B 1 299 ? 44.049 -3.843 19.587 1.00 11.10 285 ALA B CA 1
ATOM 4529 C C . ALA B 1 299 ? 42.808 -3.756 20.472 1.00 11.16 285 ALA B C 1
ATOM 4530 O O . ALA B 1 299 ? 42.862 -3.217 21.581 1.00 11.28 285 ALA B O 1
ATOM 4532 N N . ALA B 1 300 ? 41.699 -4.308 19.981 1.00 11.14 286 ALA B N 1
ATOM 4533 C CA . ALA B 1 300 ? 40.443 -4.319 20.725 1.00 11.18 286 ALA B CA 1
ATOM 4534 C C . ALA B 1 300 ? 40.533 -5.178 21.985 1.00 11.18 286 ALA B C 1
ATOM 4535 O O . ALA B 1 300 ? 40.006 -4.802 23.037 1.00 11.11 286 ALA B O 1
ATOM 4537 N N . LEU B 1 301 ? 41.200 -6.327 21.874 1.00 11.33 287 LEU B N 1
ATOM 4538 C CA . LEU B 1 301 ? 41.392 -7.215 23.020 1.00 11.69 287 LEU B CA 1
ATOM 4539 C C . LEU B 1 301 ? 42.242 -6.550 24.098 1.00 12.10 287 LEU B C 1
ATOM 4540 O O . LEU B 1 301 ? 41.940 -6.663 25.287 1.00 12.21 287 LEU B O 1
ATOM 4545 N N . LYS B 1 302 ? 43.296 -5.856 23.672 1.00 12.77 288 LYS B N 1
ATOM 4546 C CA . LYS B 1 302 ? 44.156 -5.106 24.588 1.00 13.34 288 LYS B CA 1
ATOM 4547 C C . LYS B 1 302 ? 43.376 -3.972 25.254 1.00 13.54 288 LYS B C 1
ATOM 4548 O O . LYS B 1 302 ? 43.478 -3.771 26.466 1.00 13.66 288 LYS B O 1
ATOM 4552 N N . HIS B 1 303 ? 42.584 -3.251 24.460 1.00 13.72 289 HIS B N 1
ATOM 4553 C CA . HIS B 1 303 ? 41.742 -2.166 24.971 1.00 14.22 289 HIS B CA 1
ATOM 4554 C C . HIS B 1 303 ? 40.742 -2.651 26.027 1.00 14.39 289 HIS B C 1
ATOM 4555 O O . HIS B 1 303 ? 40.487 -1.955 27.014 1.00 14.53 289 HIS B O 1
ATOM 4562 N N . ALA B 1 304 ? 40.192 -3.847 25.817 1.00 14.61 290 ALA B N 1
ATOM 4563 C CA . ALA B 1 304 ? 39.223 -4.439 26.742 1.00 15.01 290 ALA B CA 1
ATOM 4564 C C . ALA B 1 304 ? 39.874 -5.085 27.970 1.00 15.27 290 ALA B C 1
ATOM 4565 O O . ALA B 1 304 ? 39.179 -5.459 28.918 1.00 15.42 290 ALA B O 1
ATOM 4567 N N . GLY B 1 305 ? 41.199 -5.213 27.945 1.00 15.52 291 GLY B N 1
ATOM 4568 C CA . GLY B 1 305 ? 41.952 -5.821 29.045 1.00 16.24 291 GLY B CA 1
ATOM 4569 C C . GLY B 1 305 ? 41.982 -7.339 29.000 1.00 16.69 291 GLY B C 1
ATOM 4570 O O . GLY B 1 305 ? 42.257 -7.992 30.011 1.00 16.90 291 GLY B O 1
ATOM 4571 N N . LEU B 1 306 ? 41.707 -7.898 27.823 1.00 17.03 292 LEU B N 1
ATOM 4572 C CA . LEU B 1 306 ? 41.669 -9.349 27.630 1.00 17.56 292 LEU B CA 1
ATOM 4573 C C . LEU B 1 306 ? 42.999 -9.916 27.131 1.00 17.83 292 LEU B C 1
ATOM 4574 O O . LEU B 1 306 ? 43.208 -11.131 27.151 1.00 17.96 292 LEU B O 1
ATOM 4579 N N . MET B 1 307 ? 43.878 -9.027 26.673 1.00 18.31 293 MET B N 1
ATOM 4580 C CA . MET B 1 307 ? 45.236 -9.380 26.260 1.00 19.01 293 MET B CA 1
ATOM 4581 C C . MET B 1 307 ? 46.195 -8.289 26.717 1.00 19.43 293 MET B C 1
ATOM 4582 O O . MET B 1 307 ? 45.802 -7.128 26.850 1.00 19.55 293 MET B O 1
ATOM 4587 N N . ASN B 1 308 ? 47.450 -8.663 26.953 1.00 20.07 294 ASN B N 1
ATOM 4588 C CA . ASN B 1 308 ? 48.483 -7.703 27.330 1.00 20.70 294 ASN B CA 1
ATOM 4589 C C . ASN B 1 308 ? 49.333 -7.285 26.134 1.00 20.95 294 ASN B C 1
ATOM 4590 O O . ASN B 1 308 ? 49.751 -6.131 26.033 1.00 21.31 294 ASN B O 1
#

Nearest PDB structures (foldseek):
  2rfg-assembly1_D  TM=9.798E-01  e=3.520E-33  Hahella chejuensis
  6ue0-assembly1_AAA  TM=9.751E-01  e=1.048E-30  Klebsiella pneumoniae
  5t26-assembly1_B  TM=9.757E-01  e=4.676E-29  Escherichia coli IAI1
  2a6l-assembly1_A  TM=9.745E-01  e=5.197E-29  Escherichia coli
  3a5f-assembly1_A  TM=9.736E-01  e=1.343E-28  Clostridium botulinum A str. ATCC 19397

Foldseek 3Di:
DLFFAEEADAFFDDPVRHGDLVVLLVLLLVLVVLFHQEYEALDVLNVVVPDDLVRLLVRLLSSCVSCVPVHAYAYEQEELDLVSSLVSLVSSVVSPHQHYEYEQRADVDDDLVVSLVSLVSNLVSDPHAYEYEAACVGRVDGNALQSLLVSLVVHVRPAEYDAPPDLVSLVSNCVSNNLRRAYAYAAPLCRLSNVVSRHRYYHDLCCSQVVNLRRVLSVCVVVVNSVVNVVSSQLQVLQSVLCVVPPVSQSSQLSCCVQPVGQLDDDPPDDSDDDPVSSVSNVVSCVSNVSHD/DPFFEEEADAFFADPVRHTDLVVLLVLLVVLVVLFHQEYEALDVLNVVVPDDLVRLLVRLLSSCVSCVPVHAYAYEQEELDLVSSLVSLVSSVVSPHQHYEYEQRADVDDDLVVSLVSLVSNLVSDDHAYEYEAACVGRVDGNALQSLLVSLVVHVRPAEYDRPPPLVSLVSNCVSNNLRRAYAYAAPLCRLSNVVSRHRYYHDLCCSQVSNLRRVLSVCVVVVNSVVNVVSSQLQVLQSVLCVVPPVSQSSQLSCCVQPVGQLDDDPPDDSDDDPVSSVSNVVSCVSNVSHD

Radius of gyration: 24.58 Å; Cα contacts (8 Å, |Δi|>4): 1366; chains: 2; bounding box: 58×45×73 Å

B-factor: mean 13.48, std 7.99, range [5.04, 74.48]

InterPro domains:
  IPR002220 DapA-like [PF00701] (2-288)
  IPR002220 DapA-like [PIRSF001365] (1-292)
  IPR002220 DapA-like [PR00146] (35-56)
  IPR002220 DapA-like [PR00146] (71-89)
  IPR002220 DapA-like [PR00146] (103-119)
  IPR002220 DapA-like [PR00146] (128-145)
  IPR002220 DapA-like [PTHR12128] (2-292)
  IPR002220 DapA-like [SM01130] (1-291)
  IPR005263 4-hydroxy-tetrahydrodipicolinate synthase, DapA [MF_00418] (1-289)
  IPR005263 4-hydroxy-tetrahydrodipicolinate synthase, DapA [TIGR00674] (4-288)
  IPR005263 4-hydroxy-tetrahydrodipicolinate synthase, DapA [cd00950] (2-287)
  IPR013785 Aldolase-type TIM barrel [G3DSA:3.20.20.70] (1-294)
  IPR020624 Schiff base-forming aldolase, conserved site [PS00665] (38-55)
  IPR020625 Schiff base-forming aldolase, active site [PS00666] (133-164)

Secondary structure (DSSP, 8-state):
---EEEEB----B-TTS-B-HHHHHHHHHHHHHTT---BBTTSTTTTGGGS-HHHHHHHHHHHHHHHTTSS-BEEE---SSHHHHHHHHHHHHHHT-SEEEEEPP-SS---HHHHHHHHHHHHHH--S-EEEE--HHHHS----HHHHHHHHHH-TTEEE---S--THHHHHHHHHH-TTSB-EES-GGGHHHHHHTT--EEEESGGGT-HHHHHHHHHHHHTT-HHHHHHHHHHHHHHHHHHTSS-HHHHHHHHHHHHH-------TTS-S---HHHHHHHHHHHHHHTS--/---EEEEB----B-TTS-B-HHHHHHHHHHHHHHT---BBTTSTTTTGGGS-HHHHHHHHHHHHHHHTTSS-BEEE---SSHHHHHHHHHHHHHHT-SEEEEEPP-SS---HHHHHHHHHHHHHH--S-EEEE--HHHHS----HHHHHHHHHH-TTEEE---S--THHHHHHHHHH-TTSB-EES-GGGHHHHHHTT--EEEESGGGT-HHHHHHHHHHHHTT-HHHHHHHHHHHHHHHHHHTSS-HHHHHHHHHHHHT-------TTS-S---HHHHHHHHHHHHHHTS--